Protein AF-0000000075182682 (afdb_homodimer)

Solvent-accessible surface area (backbone atoms only — not comparable to full-atom values): 36210 Å² total; per-residue (Å²): 130,79,69,74,80,74,66,80,62,52,69,40,60,35,35,85,48,84,52,68,34,23,40,50,23,43,36,33,66,47,20,22,36,40,76,54,41,80,77,22,28,39,60,69,58,34,33,51,39,53,50,50,42,41,74,56,49,36,33,22,38,39,42,28,52,48,25,43,59,36,30,16,33,33,42,51,21,48,32,37,61,75,65,64,53,56,70,92,69,43,38,46,32,36,38,47,29,70,52,60,55,94,42,70,81,49,84,54,80,94,36,44,74,65,35,29,81,30,93,81,32,60,76,41,51,41,46,38,49,68,34,48,54,53,48,49,55,52,48,32,59,42,29,68,47,81,56,36,46,30,42,22,33,53,45,66,52,91,83,41,60,61,68,49,33,46,49,39,55,28,49,37,36,74,71,51,47,24,70,40,39,25,41,18,42,58,47,46,52,58,47,49,56,50,43,50,52,17,57,76,67,73,42,65,53,56,30,34,38,38,38,76,38,35,91,92,42,61,72,43,65,76,38,36,47,58,43,26,61,74,70,45,31,25,28,36,30,32,57,49,46,38,93,50,60,49,50,49,54,59,74,63,50,69,73,44,91,53,62,87,62,30,83,88,54,83,52,71,48,56,54,50,36,36,47,45,41,42,50,51,11,62,73,67,72,51,49,27,41,19,47,43,42,21,55,53,61,65,35,87,66,40,60,30,40,39,44,70,57,92,41,61,67,54,39,58,49,43,62,55,4,76,75,46,83,75,50,72,66,53,51,47,66,53,51,65,60,66,71,65,64,79,79,90,95,131,79,69,72,80,74,67,79,63,50,71,40,60,36,34,85,48,83,54,68,34,23,40,50,23,41,36,33,68,47,20,23,35,40,76,57,41,79,78,22,28,40,61,70,58,33,34,52,38,54,50,51,43,42,74,54,50,35,34,24,38,39,43,28,52,48,26,44,62,37,30,17,33,33,40,51,21,48,33,37,62,76,66,62,54,57,71,92,69,45,38,47,30,35,38,47,30,70,52,63,56,96,41,71,81,49,82,54,81,94,36,44,74,64,34,29,82,30,93,83,32,60,76,42,50,39,46,39,48,68,35,47,54,52,48,51,54,51,48,30,60,42,29,70,46,82,56,36,45,31,43,24,34,52,47,67,52,91,84,41,60,60,67,49,32,48,49,38,54,28,50,38,36,73,70,51,48,24,71,40,38,26,41,19,43,58,46,46,52,57,47,47,57,48,42,50,50,18,57,77,68,72,41,65,51,56,30,34,37,37,37,74,37,34,93,90,41,61,71,42,66,76,37,35,48,59,43,26,62,75,71,45,30,26,27,36,30,32,57,47,48,38,94,48,59,47,50,47,54,57,74,63,50,71,73,45,91,54,62,86,59,29,82,87,54,82,52,69,48,57,53,51,37,38,46,44,41,42,50,51,12,60,74,68,71,50,50,27,41,19,46,42,42,21,52,53,60,66,35,88,65,39,62,30,38,40,44,72,56,92,42,60,68,53,40,55,49,44,59,54,5,77,74,47,82,75,50,73,66,52,51,47,65,53,51,66,61,66,69,67,65,80,76,91,96

Sequence (690 aa):
MSSPASTNMFYVTLGSSKLKVSKIILGCALYGSPDWLSQVQNEEESIKQIKAAYDAGINTFDTSNVYSNEQSEVMLGKAIKQENLPRDGIVVMTKVFHPVSRNMDERIDGKATEYADTHRYANQCSLTREYIFDSIKKSLERLQLDYIDVLHCQEYDTSTPTHETMKALHDAVQAGWVRYVGMSNCRAWQFHVMQNYAVAHHLTPFISMQNDYNLLYREDEREMLPTLKYLDVSFLPLTSLVHGAMTMPLDQQLALSSDNMFPGGRREWHNTIITRIEEIALQKNVTMTQVAIAWSMGRECVRALIIDAPTTGHLLDAIRGVDVLLTPADTQYLEEPYVPQKLRHMSSPASTNMFYVTLGSSKLKVSKIILGCALYGSPDWLSQVQNEEESIKQIKAAYDAGINTFDTSNVYSNEQSEVMLGKAIKQENLPRDGIVVMTKVFHPVSRNMDERIDGKATEYADTHRYANQCSLTREYIFDSIKKSLERLQLDYIDVLHCQEYDTSTPTHETMKALHDAVQAGWVRYVGMSNCRAWQFHVMQNYAVAHHLTPFISMQNDYNLLYREDEREMLPTLKYLDVSFLPLTSLVHGAMTMPLDQQLALSSDNMFPGGRREWHNTIITRIEEIALQKNVTMTQVAIAWSMGRECVRALIIDAPTTGHLLDAIRGVDVLLTPADTQYLEEPYVPQKLRH

InterPro domains:
  IPR023210 NADP-dependent oxidoreductase domain [PF00248] (23-336)
  IPR036812 NAD(P)-dependent oxidoreductase domain superfamily [G3DSA:3.20.20.100] (9-339)
  IPR036812 NAD(P)-dependent oxidoreductase domain superfamily [SSF51430] (9-340)
  IPR050523 Aldo/Keto Reductase Detoxification and Biosynthesis [PTHR43364] (7-340)

Organism: Armillaria gallica (NCBI:txid47427)

Structure (mmCIF, N/CA/C/O backbone):
data_AF-0000000075182682-model_v1
#
loop_
_entity.id
_entity.type
_entity.pdbx_description
1 polymer 'Aryl-alcohol dehydrogenase'
#
loop_
_atom_site.group_PDB
_atom_site.id
_atom_site.type_symbol
_atom_site.label_atom_id
_atom_site.label_alt_id
_atom_site.label_comp_id
_atom_site.label_asym_id
_atom_site.label_entity_id
_atom_site.label_seq_id
_atom_site.pdbx_PDB_ins_code
_atom_site.Cartn_x
_atom_site.Cartn_y
_atom_site.Cartn_z
_atom_site.occupancy
_atom_site.B_iso_or_equiv
_atom_site.auth_seq_id
_atom_site.auth_comp_id
_atom_site.auth_asym_id
_atom_site.auth_atom_id
_atom_site.pdbx_PDB_model_num
ATOM 1 N N . MET A 1 1 ? -4.148 54.094 -4.375 1 25.89 1 MET A N 1
ATOM 2 C CA . MET A 1 1 ? -3.889 53.188 -3.26 1 25.89 1 MET A CA 1
ATOM 3 C C . MET A 1 1 ? -4.367 51.781 -3.588 1 25.89 1 MET A C 1
ATOM 5 O O . MET A 1 1 ? -5.57 51.531 -3.627 1 25.89 1 MET A O 1
ATOM 9 N N . SER A 1 2 ? -3.674 51.062 -4.48 1 30.48 2 SER A N 1
ATOM 10 C CA . SER A 1 2 ? -4.086 49.812 -5.125 1 30.48 2 SER A CA 1
ATOM 11 C C . SER A 1 2 ? -4.543 48.781 -4.098 1 30.48 2 SER A C 1
ATOM 13 O O . SER A 1 2 ? -3.924 48.625 -3.043 1 30.48 2 SER A O 1
ATOM 15 N N . SER A 1 3 ? -5.777 48.531 -3.941 1 35.84 3 SER A N 1
ATOM 16 C CA . SER A 1 3 ? -6.379 47.594 -2.99 1 35.84 3 SER A CA 1
ATOM 17 C C . SER A 1 3 ? -5.523 46.344 -2.83 1 35.84 3 SER A C 1
ATOM 19 O O . SER A 1 3 ? -5.02 45.812 -3.814 1 35.84 3 SER A O 1
ATOM 21 N N . PRO A 1 4 ? -4.785 46.188 -1.713 1 39.94 4 PRO A N 1
ATOM 22 C CA . PRO A 1 4 ? -3.992 44.969 -1.58 1 39.94 4 PRO A CA 1
ATOM 23 C C . PRO A 1 4 ? -4.594 43.781 -2.346 1 39.94 4 PRO A C 1
ATOM 25 O O . PRO A 1 4 ? -5.812 43.719 -2.523 1 39.94 4 PRO A O 1
ATOM 28 N N . ALA A 1 5 ? -4.066 43.312 -3.371 1 42.34 5 ALA A N 1
ATOM 29 C CA . ALA A 1 5 ? -4.445 42.188 -4.211 1 42.34 5 ALA A CA 1
ATOM 30 C C . ALA A 1 5 ? -5.211 41.125 -3.406 1 42.34 5 ALA A C 1
ATOM 32 O O . ALA A 1 5 ? -4.688 40.594 -2.432 1 42.34 5 ALA A O 1
ATOM 33 N N . SER A 1 6 ? -6.473 41.125 -3.051 1 47.81 6 SER A N 1
ATOM 34 C CA . SER A 1 6 ? -7.449 40.281 -2.373 1 47.81 6 SER A CA 1
ATOM 35 C C . SER A 1 6 ? -7.199 38.812 -2.66 1 47.81 6 SER A C 1
ATOM 37 O O . SER A 1 6 ? -7.305 38.375 -3.807 1 47.81 6 SER A O 1
ATOM 39 N N . THR A 1 7 ? -6.055 38.25 -2.234 1 56.69 7 THR A N 1
ATOM 40 C CA . THR A 1 7 ? -5.906 36.812 -2.414 1 56.69 7 THR A CA 1
ATOM 41 C C . THR A 1 7 ? -7.195 36.094 -2.037 1 56.69 7 THR A C 1
ATOM 43 O O . THR A 1 7 ? -7.727 36.281 -0.942 1 56.69 7 THR A O 1
ATOM 46 N N . ASN A 1 8 ? -8.031 35.812 -2.922 1 72.5 8 ASN A N 1
ATOM 47 C CA . ASN A 1 8 ? -9.297 35.125 -2.662 1 72.5 8 ASN A CA 1
ATOM 48 C C . ASN A 1 8 ? -9.078 33.688 -2.16 1 72.5 8 ASN A C 1
ATOM 50 O O . ASN A 1 8 ? -8.68 32.812 -2.928 1 72.5 8 ASN A O 1
ATOM 54 N N . MET A 1 9 ? -8.922 33.562 -0.78 1 87.38 9 MET A N 1
ATOM 55 C CA . MET A 1 9 ? -8.875 32.25 -0.167 1 87.38 9 MET A CA 1
ATOM 56 C C . MET A 1 9 ? -10.148 31.453 -0.469 1 87.38 9 MET A C 1
ATOM 58 O O . MET A 1 9 ? -11.25 32 -0.377 1 87.38 9 MET A O 1
ATOM 62 N N . PHE A 1 10 ? -9.898 30.25 -0.988 1 90.31 10 PHE A N 1
ATOM 63 C CA . PHE A 1 10 ? -11.016 29.359 -1.243 1 90.31 10 PHE A CA 1
ATOM 64 C C . PHE A 1 10 ? -11.188 28.359 -0.099 1 90.31 10 PHE A C 1
ATOM 66 O O . PHE A 1 10 ? -10.227 28.047 0.599 1 90.31 10 PHE A O 1
ATOM 73 N N . TYR A 1 11 ? -12.406 28.047 0.116 1 94.94 11 TYR A N 1
ATOM 74 C CA . TYR A 1 11 ? -12.734 27.094 1.168 1 94.94 11 TYR A CA 1
ATOM 75 C C . TYR A 1 11 ? -13.297 25.812 0.58 1 94.94 11 TYR A C 1
ATOM 77 O O . TYR A 1 11 ? -14 25.828 -0.435 1 94.94 11 TYR A O 1
ATOM 85 N N . VAL A 1 12 ? -12.945 24.672 1.21 1 95.12 12 VAL A N 1
ATOM 86 C CA . VAL A 1 12 ? -13.398 23.359 0.762 1 95.12 12 VAL A CA 1
ATOM 87 C C . VAL A 1 12 ? -13.945 22.562 1.947 1 95.12 12 VAL A C 1
ATOM 89 O O . VAL A 1 12 ? -13.648 22.875 3.102 1 95.12 12 VAL A O 1
ATOM 92 N N . THR A 1 13 ? -14.734 21.562 1.673 1 95.38 13 THR A N 1
ATOM 93 C CA . THR A 1 13 ? -15.258 20.688 2.713 1 95.38 13 THR A CA 1
ATOM 94 C C . THR A 1 13 ? -14.375 19.453 2.879 1 95.38 13 THR A C 1
ATOM 96 O O . THR A 1 13 ? -13.719 19.031 1.932 1 95.38 13 THR A O 1
ATOM 99 N N . LEU A 1 14 ? -14.383 18.906 4.094 1 94.56 14 LEU A N 1
ATOM 100 C CA . LEU A 1 14 ? -13.586 17.719 4.363 1 94.56 14 LEU A CA 1
ATOM 101 C C . LEU A 1 14 ? -14.453 16.469 4.309 1 94.56 14 LEU A C 1
ATOM 103 O O . LEU A 1 14 ? -15.422 16.344 5.062 1 94.56 14 LEU A O 1
ATOM 107 N N . GLY A 1 15 ? -14.008 15.539 3.439 1 89.81 15 GLY A N 1
ATOM 108 C CA . GLY A 1 15 ? -14.719 14.281 3.32 1 89.81 15 GLY A CA 1
ATOM 109 C C . GLY A 1 15 ? -16.219 14.445 3.193 1 89.81 15 GLY A C 1
ATOM 110 O O . GLY A 1 15 ? -16.688 15.273 2.412 1 89.81 15 GLY A O 1
ATOM 111 N N . SER A 1 16 ? -16.906 13.578 3.973 1 85.62 16 SER A N 1
ATOM 112 C CA . SER A 1 16 ? -18.359 13.594 3.895 1 85.62 16 SER A CA 1
ATOM 113 C C . SER A 1 16 ? -18.953 14.617 4.852 1 85.62 16 SER A C 1
ATOM 115 O O . SER A 1 16 ? -20.188 14.789 4.914 1 85.62 16 SER A O 1
ATOM 117 N N . SER A 1 17 ? -18.031 15.391 5.449 1 88.44 17 SER A N 1
ATOM 118 C CA . SER A 1 17 ? -18.516 16.406 6.379 1 88.44 17 SER A CA 1
ATOM 119 C C . SER A 1 17 ? -18.828 17.719 5.656 1 88.44 17 SER A C 1
ATOM 121 O O . SER A 1 17 ? -18.5 17.859 4.473 1 88.44 17 SER A O 1
ATOM 123 N N . LYS A 1 18 ? -19.422 18.625 6.344 1 91.12 18 LYS A N 1
ATOM 124 C CA . LYS A 1 18 ? -19.672 19.953 5.82 1 91.12 18 LYS A CA 1
ATOM 125 C C . LYS A 1 18 ? -18.734 20.984 6.465 1 91.12 18 LYS A C 1
ATOM 127 O O . LYS A 1 18 ? -18.953 22.188 6.348 1 91.12 18 LYS A O 1
ATOM 132 N N . LEU A 1 19 ? -17.703 20.375 7.09 1 96.62 19 LEU A N 1
ATOM 133 C CA . LEU A 1 19 ? -16.719 21.266 7.695 1 96.62 19 LEU A CA 1
ATOM 134 C C . LEU A 1 19 ? -15.906 21.984 6.625 1 96.62 19 LEU A C 1
ATOM 136 O O . LEU A 1 19 ? -15.266 21.344 5.789 1 96.62 19 LEU A O 1
ATOM 140 N N . LYS A 1 20 ? -15.914 23.297 6.664 1 96.94 20 LYS A N 1
ATOM 141 C CA . LYS A 1 20 ? -15.211 24.094 5.664 1 96.94 20 LYS A CA 1
ATOM 142 C C . LYS A 1 20 ? -13.836 24.516 6.168 1 96.94 20 LYS A C 1
ATOM 144 O O . LYS A 1 20 ? -13.719 25.125 7.234 1 96.94 20 LYS A O 1
ATOM 149 N N . VAL A 1 21 ? -12.867 24.219 5.383 1 97.75 21 VAL A N 1
ATOM 150 C CA . VAL A 1 21 ? -11.492 24.609 5.695 1 97.75 21 VAL A CA 1
ATOM 151 C C . VAL A 1 21 ? -10.898 25.406 4.535 1 97.75 21 VAL A C 1
ATOM 153 O O . VAL A 1 21 ? -11.305 25.234 3.383 1 97.75 21 VAL A O 1
ATOM 156 N N . SER A 1 22 ? -10.031 26.312 4.918 1 96.94 22 SER A N 1
ATOM 157 C CA . SER A 1 22 ? -9.32 27.047 3.879 1 96.94 22 SER A CA 1
ATOM 158 C C . SER A 1 22 ? -8.398 26.125 3.078 1 96.94 22 SER A C 1
ATOM 160 O O . SER A 1 22 ? -7.852 25.172 3.617 1 96.94 22 SER A O 1
ATOM 162 N N . LYS A 1 23 ? -8.156 26.406 1.866 1 94.75 23 LYS A N 1
ATOM 163 C CA . LYS A 1 23 ? -7.324 25.609 0.977 1 94.75 23 LYS A CA 1
ATOM 164 C C . LYS A 1 23 ? -5.887 25.547 1.485 1 94.75 23 LYS A C 1
ATOM 166 O O . LYS A 1 23 ? -5.164 24.578 1.202 1 94.75 23 LYS A O 1
ATOM 171 N N . ILE A 1 24 ? -5.551 26.594 2.129 1 96.12 24 ILE A N 1
ATOM 172 C CA . ILE A 1 24 ? -4.281 26.578 2.852 1 96.12 24 ILE A CA 1
ATOM 173 C C . ILE A 1 24 ? -4.547 26.547 4.355 1 96.12 24 ILE A C 1
ATOM 175 O O . ILE A 1 24 ? -5.328 27.344 4.879 1 96.12 24 ILE A O 1
ATOM 179 N N . ILE A 1 25 ? -3.953 25.578 4.965 1 97.88 25 ILE A N 1
ATOM 180 C CA . ILE A 1 25 ? -4.039 25.406 6.41 1 97.88 25 ILE A CA 1
ATOM 181 C C . ILE A 1 25 ? -2.734 25.859 7.066 1 97.88 25 ILE A C 1
ATOM 183 O O . ILE A 1 25 ? -1.648 25.5 6.609 1 97.88 25 ILE A O 1
ATOM 187 N N . LEU A 1 26 ? -2.861 26.719 8.055 1 97.94 26 LEU A N 1
ATOM 188 C CA . LEU A 1 26 ? -1.65 27.141 8.758 1 97.94 26 LEU A CA 1
ATOM 189 C C . LEU A 1 26 ? -1.18 26.062 9.727 1 97.94 26 LEU A C 1
ATOM 191 O O . LEU A 1 26 ? -1.862 25.75 10.703 1 97.94 26 LEU A O 1
ATOM 195 N N . GLY A 1 27 ? -0.038 25.469 9.406 1 97.62 27 GLY A N 1
ATOM 196 C CA . GLY A 1 27 ? 0.628 24.609 10.375 1 97.62 27 GLY A CA 1
ATOM 197 C C . GLY A 1 27 ? 1.31 25.391 11.484 1 97.62 27 GLY A C 1
ATOM 198 O O . GLY A 1 27 ? 2.021 26.359 11.227 1 97.62 27 GLY A O 1
ATOM 199 N N . CYS A 1 28 ? 1.174 24.906 12.688 1 97.69 28 CYS A N 1
ATOM 200 C CA . CYS A 1 28 ? 1.646 25.672 13.836 1 97.69 28 CYS A CA 1
ATOM 201 C C . CYS A 1 28 ? 2.881 25.031 14.453 1 97.69 28 CYS A C 1
ATOM 203 O O . CYS A 1 28 ? 3.148 25.203 15.641 1 97.69 28 CYS A O 1
ATOM 205 N N . ALA A 1 29 ? 3.611 24.297 13.672 1 94.75 29 ALA A N 1
ATOM 206 C CA . ALA A 1 29 ? 4.766 23.562 14.188 1 94.75 29 ALA A CA 1
ATOM 207 C C . ALA A 1 29 ? 5.895 24.516 14.57 1 94.75 29 ALA A C 1
ATOM 209 O O . ALA A 1 29 ? 6.77 24.172 15.359 1 94.75 29 ALA A O 1
ATOM 210 N N . LEU A 1 30 ? 5.883 25.734 14.062 1 94.62 30 LEU A N 1
ATOM 211 C CA . LEU A 1 30 ? 6.977 26.672 14.289 1 94.62 30 LEU A CA 1
ATOM 212 C C . LEU A 1 30 ? 6.602 27.703 15.352 1 94.62 30 LEU A C 1
ATOM 214 O O . LEU A 1 30 ? 7.258 28.734 15.484 1 94.62 30 LEU A O 1
ATOM 218 N N . TYR A 1 31 ? 5.602 27.469 16.078 1 97.25 31 TYR A N 1
ATOM 219 C CA . TYR A 1 31 ? 5.168 28.406 17.109 1 97.25 31 TYR A CA 1
ATOM 220 C C . TYR A 1 31 ? 5.441 27.844 18.5 1 97.25 31 TYR A C 1
ATOM 222 O O . TYR A 1 31 ? 5.27 26.641 18.734 1 97.25 31 TYR A O 1
ATOM 230 N N . GLY A 1 32 ? 5.848 28.672 19.359 1 95.81 32 GLY A N 1
ATOM 231 C CA . GLY A 1 32 ? 6.094 28.266 20.719 1 95.81 32 GLY A CA 1
ATOM 232 C C . GLY A 1 32 ? 7.305 28.938 21.344 1 95.81 32 GLY A C 1
ATOM 233 O O . GLY A 1 32 ? 7.297 30.141 21.578 1 95.81 32 GLY A O 1
ATOM 234 N N . SER A 1 33 ? 8.344 28.094 21.469 1 93.25 33 SER A N 1
ATOM 235 C CA . SER A 1 33 ? 9.531 28.625 22.141 1 93.25 33 SER A CA 1
ATOM 236 C C . SER A 1 33 ? 10.805 28.234 21.391 1 93.25 33 SER A C 1
ATOM 238 O O . SER A 1 33 ? 11.039 27.062 21.109 1 93.25 33 SER A O 1
ATOM 240 N N . PRO A 1 34 ? 11.625 29.25 21.156 1 91.94 34 PRO A N 1
ATOM 241 C CA . PRO A 1 34 ? 12.914 28.938 20.516 1 91.94 34 PRO A CA 1
ATOM 242 C C . PRO A 1 34 ? 13.812 28.078 21.406 1 91.94 34 PRO A C 1
ATOM 244 O O . PRO A 1 34 ? 14.844 27.578 20.938 1 91.94 34 PRO A O 1
ATOM 247 N N . ASP A 1 35 ? 13.461 27.922 22.688 1 88.69 35 ASP A N 1
ATOM 248 C CA . ASP A 1 35 ? 14.211 27.047 23.594 1 88.69 35 ASP A CA 1
ATOM 249 C C . ASP A 1 35 ? 14.031 25.578 23.219 1 88.69 35 ASP A C 1
ATOM 251 O O . ASP A 1 35 ? 14.844 24.734 23.609 1 88.69 35 ASP A O 1
ATOM 255 N N . TRP A 1 36 ? 12.969 25.312 22.531 1 88.38 36 TRP A N 1
ATOM 256 C CA . TRP A 1 36 ? 12.742 23.953 22.047 1 88.38 36 TRP A CA 1
ATOM 257 C C . TRP A 1 36 ? 13.578 23.672 20.812 1 88.38 36 TRP A C 1
ATOM 259 O O . TRP A 1 36 ? 14.414 22.766 20.812 1 88.38 36 TRP A O 1
ATOM 269 N N . LEU A 1 37 ? 13.359 24.406 19.781 1 85.94 37 LEU A N 1
ATOM 270 C CA . LEU A 1 37 ? 14.148 24.453 18.562 1 85.94 37 LEU A CA 1
ATOM 271 C C . LEU A 1 37 ? 14.398 25.891 18.109 1 85.94 37 LEU A C 1
ATOM 273 O O . LEU A 1 37 ? 13.492 26.719 18.188 1 85.94 37 LEU A O 1
ATOM 277 N N . SER A 1 38 ? 15.562 26.125 17.609 1 86.44 38 SER A N 1
ATOM 278 C CA . SER A 1 38 ? 15.984 27.5 17.297 1 86.44 38 SER A CA 1
ATOM 279 C C . SER A 1 38 ? 15.094 28.125 16.234 1 86.44 38 SER A C 1
ATOM 281 O O . SER A 1 38 ? 14.898 29.344 16.219 1 86.44 38 SER A O 1
ATOM 283 N N . GLN A 1 39 ? 14.469 27.312 15.477 1 87.12 39 GLN A N 1
ATOM 284 C CA . GLN A 1 39 ? 13.672 27.828 14.367 1 87.12 39 GLN A CA 1
ATOM 285 C C . GLN A 1 39 ? 12.258 28.172 14.812 1 87.12 39 GLN A C 1
ATOM 287 O O . GLN A 1 39 ? 11.5 28.797 14.07 1 87.12 39 GLN A O 1
ATOM 292 N N . VAL A 1 40 ? 11.945 27.844 16.031 1 93.12 40 VAL A N 1
ATOM 293 C CA . VAL A 1 40 ? 10.594 28.078 16.531 1 93.12 40 VAL A CA 1
ATOM 294 C C . VAL A 1 40 ? 10.453 29.531 16.969 1 93.12 40 VAL A C 1
ATOM 296 O O . VAL A 1 40 ? 11.352 30.094 17.594 1 93.12 40 VAL A O 1
ATOM 299 N N . GLN A 1 41 ? 9.344 30.078 16.656 1 95 41 GLN A N 1
ATOM 300 C CA . GLN A 1 41 ? 9.07 31.484 16.938 1 95 41 GLN A CA 1
ATOM 301 C C . GLN A 1 41 ? 8.586 31.672 18.375 1 95 41 GLN A C 1
ATOM 303 O O . GLN A 1 41 ? 7.914 30.812 18.922 1 95 41 GLN A O 1
ATOM 308 N N . ASN A 1 42 ? 8.906 32.875 18.891 1 95.69 42 ASN A N 1
ATOM 309 C CA . ASN A 1 42 ? 8.414 33.188 20.219 1 95.69 42 ASN A CA 1
ATOM 310 C C . ASN A 1 42 ? 6.957 33.656 20.188 1 95.69 42 ASN A C 1
ATOM 312 O O . ASN A 1 42 ? 6.324 33.625 19.125 1 95.69 42 ASN A O 1
ATOM 316 N N . GLU A 1 43 ? 6.43 33.969 21.375 1 97.19 43 GLU A N 1
ATOM 317 C CA . GLU A 1 43 ? 5.012 34.281 21.531 1 97.19 43 GLU A CA 1
ATOM 318 C C . GLU A 1 43 ? 4.594 35.438 20.625 1 97.19 43 GLU A C 1
ATOM 320 O O . GLU A 1 43 ? 3.625 35.312 19.875 1 97.19 43 GLU A O 1
ATOM 325 N N . GLU A 1 44 ? 5.355 36.469 20.625 1 96.94 44 GLU A N 1
ATOM 326 C CA . GLU A 1 44 ? 5.008 37.656 19.859 1 96.94 44 GLU A CA 1
ATOM 327 C C . GLU A 1 44 ? 4.945 37.375 18.375 1 96.94 44 GLU A C 1
ATOM 329 O O . GLU A 1 44 ? 3.957 37.688 17.703 1 96.94 44 GLU A O 1
ATOM 334 N N . GLU A 1 45 ? 5.922 36.719 17.891 1 96.25 45 GLU A N 1
ATOM 335 C CA . GLU A 1 45 ? 5.988 36.406 16.469 1 96.25 45 GLU A CA 1
ATOM 336 C C . GLU A 1 45 ? 4.934 35.375 16.078 1 96.25 45 GLU A C 1
ATOM 338 O O . GLU A 1 45 ? 4.359 35.438 14.992 1 96.25 45 GLU A O 1
ATOM 343 N N . SER A 1 46 ? 4.684 34.406 16.938 1 97.5 46 SER A N 1
ATOM 344 C CA . SER A 1 46 ? 3.654 33.406 16.703 1 97.5 46 SER A CA 1
ATOM 345 C C . SER A 1 46 ? 2.283 34.062 16.516 1 97.5 46 SER A C 1
ATOM 347 O O . SER A 1 46 ? 1.6 33.781 15.531 1 97.5 46 SER A O 1
ATOM 349 N N . ILE A 1 47 ? 1.938 34.906 17.453 1 98 47 ILE A N 1
ATOM 350 C CA . ILE A 1 47 ? 0.617 35.531 17.453 1 98 47 ILE A CA 1
ATOM 351 C C . ILE A 1 47 ? 0.476 36.438 16.234 1 98 47 ILE A C 1
ATOM 353 O O . ILE A 1 47 ? -0.562 36.438 15.562 1 98 47 ILE A O 1
ATOM 357 N N . LYS A 1 48 ? 1.55 37.125 15.93 1 97.25 48 LYS A N 1
ATOM 358 C CA . LYS A 1 48 ? 1.557 38 14.773 1 97.25 48 LYS A CA 1
ATOM 359 C C . LYS A 1 48 ? 1.312 37.219 13.484 1 97.25 48 LYS A C 1
ATOM 361 O O . LYS A 1 48 ? 0.534 37.656 12.633 1 97.25 48 LYS A O 1
ATOM 366 N N . GLN A 1 49 ? 1.925 36.125 13.305 1 97.56 49 GLN A N 1
ATOM 367 C CA . GLN A 1 49 ? 1.787 35.344 12.078 1 97.56 49 GLN A CA 1
ATOM 368 C C . GLN A 1 49 ? 0.42 34.688 12.008 1 97.56 49 GLN A C 1
ATOM 370 O O . GLN A 1 49 ? -0.169 34.562 10.93 1 97.56 49 GLN A O 1
ATOM 375 N N . ILE A 1 50 ? -0.069 34.219 13.125 1 98.25 50 ILE A N 1
ATOM 376 C CA . ILE A 1 50 ? -1.407 33.625 13.148 1 98.25 50 ILE A CA 1
ATOM 377 C C . ILE A 1 50 ? -2.432 34.688 12.711 1 98.25 50 ILE A C 1
ATOM 379 O O . ILE A 1 50 ? -3.316 34.375 11.898 1 98.25 50 ILE A O 1
ATOM 383 N N . LYS A 1 51 ? -2.27 35.906 13.227 1 98.06 51 LYS A N 1
ATOM 384 C CA . LYS A 1 51 ? -3.164 37 12.844 1 98.06 51 LYS A CA 1
ATOM 385 C C . LYS A 1 51 ? -3.049 37.312 11.359 1 98.06 51 LYS A C 1
ATOM 387 O O . LYS A 1 51 ? -4.059 37.5 10.68 1 98.06 51 LYS A O 1
ATOM 392 N N . ALA A 1 52 ? -1.841 37.312 10.922 1 97.12 52 ALA A N 1
ATOM 393 C CA . ALA A 1 52 ? -1.61 37.594 9.508 1 97.12 52 ALA A CA 1
ATOM 394 C C . ALA A 1 52 ? -2.264 36.531 8.625 1 97.12 52 ALA A C 1
ATOM 396 O O . ALA A 1 52 ? -2.838 36.844 7.582 1 97.12 52 ALA A O 1
ATOM 397 N N . ALA A 1 53 ? -2.131 35.312 9.023 1 97.38 53 ALA A N 1
ATOM 398 C CA . ALA A 1 53 ? -2.756 34.188 8.297 1 97.38 53 ALA A CA 1
ATOM 399 C C . ALA A 1 53 ? -4.273 34.344 8.266 1 97.38 53 ALA A C 1
ATOM 401 O O . ALA A 1 53 ? -4.895 34.219 7.203 1 97.38 53 ALA A O 1
ATOM 402 N N . TYR A 1 54 ? -4.84 34.656 9.383 1 97.56 54 TYR A N 1
ATOM 403 C CA . TYR A 1 54 ? -6.281 34.875 9.477 1 97.56 54 TYR A CA 1
ATOM 404 C C . TYR A 1 54 ? -6.719 36.031 8.578 1 97.56 54 TYR A C 1
ATOM 406 O O . TYR A 1 54 ? -7.707 35.906 7.848 1 97.56 54 TYR A O 1
ATOM 414 N N . ASP A 1 55 ? -5.961 37.094 8.625 1 96.81 55 ASP A N 1
ATOM 415 C CA . ASP A 1 55 ? -6.277 38.281 7.824 1 96.81 55 ASP A CA 1
ATOM 416 C C . ASP A 1 55 ? -6.184 37.969 6.332 1 96.81 55 ASP A C 1
ATOM 418 O O . ASP A 1 55 ? -6.879 38.594 5.52 1 96.81 55 ASP A O 1
ATOM 422 N N . ALA A 1 56 ? -5.367 37 6.008 1 95.62 56 ALA A N 1
ATOM 423 C CA . ALA A 1 56 ? -5.191 36.625 4.613 1 95.62 56 ALA A CA 1
ATOM 424 C C . ALA A 1 56 ? -6.289 35.656 4.18 1 95.62 56 ALA A C 1
ATOM 426 O O . ALA A 1 56 ? -6.312 35.188 3.029 1 95.62 56 ALA A O 1
ATOM 427 N N . GLY A 1 57 ? -7.176 35.25 5.078 1 95.56 57 GLY A N 1
ATOM 428 C CA . GLY A 1 57 ? -8.336 34.438 4.723 1 95.56 57 GLY A CA 1
ATOM 429 C C . GLY A 1 57 ? -8.266 33.031 5.238 1 95.56 57 GLY A C 1
ATOM 430 O O . GLY A 1 57 ? -9.203 32.25 5.055 1 95.56 57 GLY A O 1
ATOM 431 N N . ILE A 1 58 ? -7.219 32.625 5.883 1 97.31 58 ILE A N 1
ATOM 432 C CA . ILE A 1 58 ? -7.098 31.266 6.434 1 97.31 58 ILE A CA 1
ATOM 433 C C . ILE A 1 58 ? -8.016 31.125 7.648 1 97.31 58 ILE A C 1
ATOM 435 O O . ILE A 1 58 ? -7.98 31.953 8.562 1 97.31 58 ILE A O 1
ATOM 439 N N . ASN A 1 59 ? -8.805 30.125 7.609 1 97.94 59 ASN A N 1
ATOM 440 C CA . ASN A 1 59 ? -9.672 29.906 8.766 1 97.94 59 ASN A CA 1
ATOM 441 C C . ASN A 1 59 ? -9.273 28.641 9.523 1 97.94 59 ASN A C 1
ATOM 443 O O . ASN A 1 59 ? -9.945 28.25 10.477 1 97.94 59 ASN A O 1
ATOM 447 N N . THR A 1 60 ? -8.266 27.938 9.102 1 98.69 60 THR A N 1
ATOM 448 C CA . THR A 1 60 ? -7.938 26.625 9.664 1 98.69 60 THR A CA 1
ATOM 449 C C . THR A 1 60 ? -6.496 26.609 10.164 1 98.69 60 THR A C 1
ATOM 451 O O . THR A 1 60 ? -5.578 27.016 9.453 1 98.69 60 THR A O 1
ATOM 454 N N . PHE A 1 61 ? -6.336 26.125 11.406 1 98.81 61 PHE A N 1
ATOM 455 C CA . PHE A 1 61 ? -5.051 26.031 12.086 1 98.81 61 PHE A CA 1
ATOM 456 C C . PHE A 1 61 ? -4.789 24.609 12.562 1 98.81 61 PHE A C 1
ATOM 458 O O . PHE A 1 61 ? -5.641 23.984 13.203 1 98.81 61 PHE A O 1
ATOM 465 N N . ASP A 1 62 ? -3.607 24.062 12.211 1 98.75 62 ASP A N 1
ATOM 466 C CA . ASP A 1 62 ? -3.232 22.703 12.57 1 98.75 62 ASP A CA 1
ATOM 467 C C . ASP A 1 62 ? -2.047 22.688 13.531 1 98.75 62 ASP A C 1
ATOM 469 O O . ASP A 1 62 ? -0.953 23.141 13.18 1 98.75 62 ASP A O 1
ATOM 473 N N . THR A 1 63 ? -2.242 22.188 14.688 1 98.44 63 THR A N 1
ATOM 474 C CA . THR A 1 63 ? -1.194 22.094 15.695 1 98.44 63 THR A CA 1
ATOM 475 C C . THR A 1 63 ? -1.119 20.688 16.266 1 98.44 63 THR A C 1
ATOM 477 O O . THR A 1 63 ? -1.549 19.719 15.617 1 98.44 63 THR A O 1
ATOM 480 N N . SER A 1 64 ? -0.344 20.5 17.297 1 97 64 SER A N 1
ATOM 481 C CA . SER A 1 64 ? -0.166 19.234 18 1 97 64 SER A CA 1
ATOM 482 C C . SER A 1 64 ? 0.232 19.453 19.453 1 97 64 SER A C 1
ATOM 484 O O . SER A 1 64 ? 0.854 20.469 19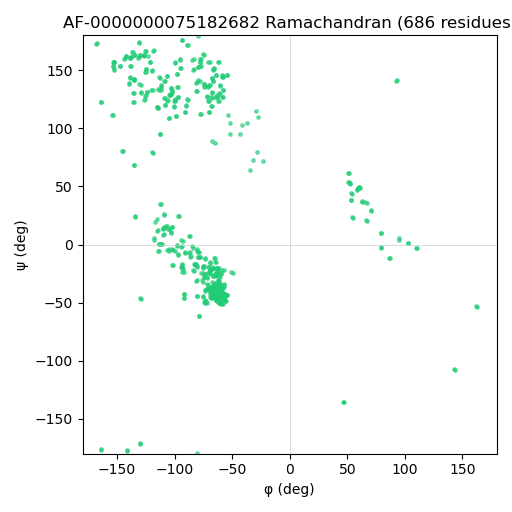.781 1 97 64 SER A O 1
ATOM 486 N N . ASN A 1 65 ? -0.104 18.5 20.234 1 93.06 65 ASN A N 1
ATOM 487 C CA . ASN A 1 65 ? 0.283 18.578 21.641 1 93.06 65 ASN A CA 1
ATOM 488 C C . ASN A 1 65 ? 1.8 18.562 21.797 1 93.06 65 ASN A C 1
ATOM 490 O O . ASN A 1 65 ? 2.334 19.109 22.766 1 93.06 65 ASN A O 1
ATOM 494 N N . VAL A 1 66 ? 2.486 18.016 20.859 1 92.25 66 VAL A N 1
ATOM 495 C CA . VAL A 1 66 ? 3.918 17.812 21.047 1 92.25 66 VAL A CA 1
ATOM 496 C C . VAL A 1 66 ? 4.695 18.984 20.469 1 92.25 66 VAL A C 1
ATOM 498 O O . VAL A 1 66 ? 5.875 19.172 20.766 1 92.25 66 VAL A O 1
ATOM 501 N N . TYR A 1 67 ? 4.078 19.781 19.625 1 93 67 TYR A N 1
ATOM 502 C CA . TYR A 1 67 ? 4.801 20.891 19.016 1 93 67 TYR A CA 1
ATOM 503 C C . TYR A 1 67 ? 5.281 21.875 20.078 1 93 67 TYR A C 1
ATOM 505 O O . TYR A 1 67 ? 4.48 22.391 20.859 1 93 67 TYR A O 1
ATOM 513 N N . SER A 1 68 ? 6.617 22.078 20.047 1 93.25 68 SER A N 1
ATOM 514 C CA . SER A 1 68 ? 7.273 22.969 20.984 1 93.25 68 SER A CA 1
ATOM 515 C C . SER A 1 68 ? 6.918 22.609 22.422 1 93.25 68 SER A C 1
ATOM 517 O O . SER A 1 68 ? 6.645 23.484 23.25 1 93.25 68 SER A O 1
ATOM 519 N N . ASN A 1 69 ? 6.836 21.359 22.625 1 91.31 69 ASN A N 1
ATOM 520 C CA . ASN A 1 69 ? 6.52 20.844 23.969 1 91.31 69 ASN A CA 1
ATOM 521 C C . ASN A 1 69 ? 5.258 21.484 24.531 1 91.31 69 ASN A C 1
ATOM 523 O O . ASN A 1 69 ? 5.277 22.047 25.625 1 91.31 69 ASN A O 1
ATOM 527 N N . GLU A 1 70 ? 4.211 21.469 23.812 1 93.38 70 GLU A N 1
ATOM 528 C CA . GLU A 1 70 ? 2.867 21.891 24.188 1 93.38 70 GLU A CA 1
ATOM 529 C C . GLU A 1 70 ? 2.672 23.391 23.953 1 93.38 70 GLU A C 1
ATOM 531 O O . GLU A 1 70 ? 1.539 23.875 23.891 1 93.38 70 GLU A O 1
ATOM 536 N N . GLN A 1 71 ? 3.705 24.094 23.703 1 95.56 71 GLN A N 1
ATOM 537 C CA . GLN A 1 71 ? 3.615 25.547 23.641 1 95.56 71 GLN A CA 1
ATOM 538 C C . GLN A 1 71 ? 2.918 26 22.359 1 95.56 71 GLN A C 1
ATOM 540 O O . GLN A 1 71 ? 2.342 27.094 22.312 1 95.56 71 GLN A O 1
ATOM 545 N N . SER A 1 72 ? 2.949 25.219 21.328 1 97.56 72 SER A N 1
ATOM 546 C CA . SER A 1 72 ? 2.258 25.594 20.094 1 97.56 72 SER A CA 1
ATOM 547 C C . SER A 1 72 ? 0.759 25.75 20.328 1 97.56 72 SER A C 1
ATOM 549 O O . SER A 1 72 ? 0.147 26.703 19.859 1 97.56 72 SER A O 1
ATOM 551 N N . GLU A 1 73 ? 0.172 24.797 21.062 1 98.44 73 GLU A N 1
ATOM 552 C CA . GLU A 1 73 ? -1.24 24.922 21.422 1 98.44 73 GLU A CA 1
ATOM 553 C C . GLU A 1 73 ? -1.499 26.156 22.281 1 98.44 73 GLU A C 1
ATOM 555 O O . GLU A 1 73 ? -2.51 26.828 22.094 1 98.44 73 GLU A O 1
ATOM 560 N N . VAL A 1 74 ? -0.57 26.453 23.156 1 98.38 74 VAL A N 1
ATOM 561 C CA . VAL A 1 74 ? -0.701 27.641 24.016 1 98.38 74 VAL A CA 1
ATOM 562 C C . VAL A 1 74 ? -0.689 28.891 23.156 1 98.38 74 VAL A C 1
ATOM 564 O O . VAL A 1 74 ? -1.528 29.781 23.328 1 98.38 74 VAL A O 1
ATOM 567 N N . MET A 1 75 ? 0.204 28.938 22.25 1 98.56 75 MET A N 1
ATOM 568 C CA . MET A 1 75 ? 0.316 30.094 21.375 1 98.56 75 MET A CA 1
ATOM 569 C C . MET A 1 75 ? -0.958 30.297 20.562 1 98.56 75 MET A C 1
ATOM 571 O O . MET A 1 75 ? -1.43 31.422 20.391 1 98.56 75 MET A O 1
ATOM 575 N N . LEU A 1 76 ? -1.478 29.219 20.047 1 98.75 76 LEU A N 1
ATOM 576 C CA . LEU A 1 76 ? -2.697 29.297 19.25 1 98.75 76 LEU A CA 1
ATOM 577 C C . LEU A 1 76 ? -3.871 29.766 20.094 1 98.75 76 LEU A C 1
ATOM 579 O O . LEU A 1 76 ? -4.645 30.625 19.672 1 98.75 76 LEU A O 1
ATOM 583 N N . GLY A 1 77 ? -3.998 29.219 21.281 1 98.81 77 GLY A N 1
ATOM 584 C CA . GLY A 1 77 ? -5.027 29.688 22.203 1 98.81 77 GLY A CA 1
ATOM 585 C C . GLY A 1 77 ? -4.93 31.172 22.5 1 98.81 77 GLY A C 1
ATOM 586 O O . GLY A 1 77 ? -5.934 31.891 22.453 1 98.81 77 GLY A O 1
ATOM 587 N N . LYS A 1 78 ? -3.729 31.641 22.797 1 98.62 78 LYS A N 1
ATOM 588 C CA . LYS A 1 78 ? -3.494 33.062 23.062 1 98.62 78 LYS A CA 1
ATOM 589 C C . LYS A 1 78 ? -3.871 33.906 21.859 1 98.62 78 LYS A C 1
ATOM 591 O O . LYS A 1 78 ? -4.504 34.969 22 1 98.62 78 LYS A O 1
ATOM 596 N N . ALA A 1 79 ? -3.455 33.438 20.703 1 98.69 79 ALA A N 1
ATOM 597 C CA . ALA A 1 79 ? -3.744 34.188 19.469 1 98.69 79 ALA A CA 1
ATOM 598 C C . ALA A 1 79 ? -5.25 34.312 19.266 1 98.69 79 ALA A C 1
ATOM 600 O O . ALA A 1 79 ? -5.734 35.406 18.922 1 98.69 79 ALA A O 1
ATOM 601 N N . ILE A 1 80 ? -5.977 33.25 19.469 1 98.62 80 ILE A N 1
ATOM 602 C CA . ILE A 1 80 ? -7.422 33.25 19.266 1 98.62 80 ILE A CA 1
ATOM 603 C C . ILE A 1 80 ? -8.062 34.25 20.219 1 98.62 80 ILE A C 1
ATOM 605 O O . ILE A 1 80 ? -8.914 35.062 19.797 1 98.62 80 ILE A O 1
ATOM 609 N N . LYS A 1 81 ? -7.629 34.281 21.422 1 98.25 81 LYS A N 1
ATOM 610 C CA . LYS A 1 81 ? -8.195 35.156 22.438 1 98.25 81 LYS A CA 1
ATOM 611 C C . LYS A 1 81 ? -7.777 36.594 22.203 1 98.25 81 LYS A C 1
ATOM 613 O O . LYS A 1 81 ? -8.625 37.5 22.141 1 98.25 81 LYS A O 1
ATOM 618 N N . GLN A 1 82 ? -6.535 36.812 22.031 1 98.19 82 GLN A N 1
ATOM 619 C CA . GLN A 1 82 ? -5.988 38.188 21.938 1 98.19 82 GLN A CA 1
ATOM 620 C C . GLN A 1 82 ? -6.457 38.875 20.672 1 98.19 82 GLN A C 1
ATOM 622 O O . GLN A 1 82 ? -6.68 40.094 20.672 1 98.19 82 GLN A O 1
ATOM 627 N N . GLU A 1 83 ? -6.547 38.125 19.625 1 97.81 83 GLU A N 1
ATOM 628 C CA . GLU A 1 83 ? -6.93 38.688 18.344 1 97.81 83 GLU A CA 1
ATOM 629 C C . GLU A 1 83 ? -8.438 38.594 18.125 1 97.81 83 GLU A C 1
ATOM 631 O O . GLU A 1 83 ? -8.93 38.938 17.047 1 97.81 83 GLU A O 1
ATOM 636 N N . ASN A 1 84 ? -9.156 38.125 19.047 1 97.5 84 ASN A N 1
ATOM 637 C CA . ASN A 1 84 ? -10.617 38 19.047 1 97.5 84 ASN A CA 1
ATOM 638 C C . ASN A 1 84 ? -11.102 37.25 17.797 1 97.5 84 ASN A C 1
ATOM 640 O O . ASN A 1 84 ? -12 37.719 17.094 1 97.5 84 ASN A O 1
ATOM 644 N N . LEU A 1 85 ? -10.398 36.156 17.469 1 97.75 85 LEU A N 1
ATOM 645 C CA . LEU A 1 85 ? -10.867 35.312 16.359 1 97.75 85 LEU A CA 1
ATOM 646 C C . LEU A 1 85 ? -12.18 34.625 16.719 1 97.75 85 LEU A C 1
ATOM 648 O O . LEU A 1 85 ? -12.297 34.031 17.797 1 97.75 85 LEU A O 1
ATOM 652 N N . PRO A 1 86 ? -13.203 34.781 15.867 1 97.56 86 PRO A N 1
ATOM 653 C CA . PRO A 1 86 ? -14.477 34.094 16.188 1 97.56 86 PRO A CA 1
ATOM 654 C C . PRO A 1 86 ? -14.359 32.594 16.203 1 97.56 86 PRO A C 1
ATOM 656 O O . PRO A 1 86 ? -13.984 31.969 15.203 1 97.56 86 PRO A O 1
ATOM 659 N N . ARG A 1 87 ? -14.766 32 17.234 1 97.69 87 ARG A N 1
ATOM 660 C CA . ARG A 1 87 ? -14.578 30.562 17.406 1 97.69 87 ARG A CA 1
ATOM 661 C C . ARG A 1 87 ? -15.367 29.781 16.359 1 97.69 87 ARG A C 1
ATOM 663 O O . ARG A 1 87 ? -14.898 28.766 15.859 1 97.69 87 ARG A O 1
ATOM 670 N N . ASP A 1 88 ? -16.547 30.25 16 1 95.62 88 ASP A N 1
ATOM 671 C CA . ASP A 1 88 ? -17.391 29.547 15.047 1 95.62 88 ASP A CA 1
ATOM 672 C C . ASP A 1 88 ? -16.953 29.828 13.609 1 95.62 88 ASP A C 1
ATOM 674 O O . ASP A 1 88 ? -17.5 29.234 12.664 1 95.62 88 ASP A O 1
ATOM 678 N N . GLY A 1 89 ? -16 30.656 13.445 1 96.56 89 GLY A N 1
ATOM 679 C CA . GLY A 1 89 ? -15.516 30.984 12.117 1 96.56 89 GLY A CA 1
ATOM 680 C C . GLY A 1 89 ? -14.172 30.359 11.805 1 96.56 89 GLY A C 1
ATOM 681 O O . GLY A 1 89 ? -13.664 30.469 10.688 1 96.56 89 GLY A O 1
ATOM 682 N N . ILE A 1 90 ? -13.562 29.672 12.797 1 98.44 90 ILE A N 1
ATOM 683 C CA . ILE A 1 90 ? -12.25 29.062 12.586 1 98.44 90 ILE A CA 1
ATOM 684 C C . ILE A 1 90 ? -12.32 27.562 12.836 1 98.44 90 ILE A C 1
ATOM 686 O O . ILE A 1 90 ? -13.281 27.078 13.438 1 98.44 90 ILE A O 1
ATOM 690 N N . VAL A 1 91 ? -11.414 26.844 12.266 1 98.81 91 VAL A N 1
ATOM 691 C CA . VAL A 1 91 ? -11.242 25.406 12.461 1 98.81 91 VAL A CA 1
ATOM 692 C C . VAL A 1 91 ? -9.906 25.125 13.141 1 98.81 91 VAL A C 1
ATOM 694 O O . VAL A 1 91 ? -8.852 25.5 12.625 1 98.81 91 VAL A O 1
ATOM 697 N N . VAL A 1 92 ? -9.984 24.531 14.32 1 98.94 92 VAL A N 1
ATOM 698 C CA . VAL A 1 92 ? -8.781 24.203 15.07 1 98.94 92 VAL A CA 1
ATOM 699 C C . VAL A 1 92 ? -8.562 22.688 15.055 1 98.94 92 VAL A C 1
ATOM 701 O O . VAL A 1 92 ? -9.438 21.922 15.477 1 98.94 92 VAL A O 1
ATOM 704 N N . MET A 1 93 ? -7.426 22.281 14.516 1 98.88 93 MET A N 1
ATOM 705 C CA . MET A 1 93 ? -7.016 20.891 14.469 1 98.88 93 MET A CA 1
ATOM 706 C C . MET A 1 93 ? -5.812 20.641 15.375 1 98.88 93 MET A C 1
ATOM 708 O O . MET A 1 93 ? -4.902 21.469 15.445 1 98.88 93 MET A O 1
ATOM 712 N N . THR A 1 94 ? -5.816 19.594 16.109 1 98.75 94 THR A N 1
ATOM 713 C CA . THR A 1 94 ? -4.664 19.172 16.891 1 98.75 94 THR A CA 1
ATOM 714 C C . THR A 1 94 ? -4.527 17.656 16.859 1 98.75 94 THR A C 1
ATOM 716 O O . THR A 1 94 ? -5.184 16.969 16.062 1 98.75 94 THR A O 1
ATOM 719 N N . LYS A 1 95 ? -3.492 17.109 17.625 1 98.12 95 LYS A N 1
ATOM 720 C CA . LYS A 1 95 ? -3.16 15.695 17.453 1 98.12 95 LYS A CA 1
ATOM 721 C C . LYS A 1 95 ? -2.885 15.031 18.797 1 98.12 95 LYS A C 1
ATOM 723 O O . LYS A 1 95 ? -2.59 15.719 19.781 1 98.12 95 LYS A O 1
ATOM 728 N N . VAL A 1 96 ? -2.982 13.711 18.75 1 96.75 96 VAL A N 1
ATOM 729 C CA . VAL A 1 96 ? -2.711 12.93 19.953 1 96.75 96 VAL A CA 1
ATOM 730 C C . VAL A 1 96 ? -1.923 11.68 19.594 1 96.75 96 VAL A C 1
ATOM 732 O O . VAL A 1 96 ? -2.172 11.055 18.547 1 96.75 96 VAL A O 1
ATOM 735 N N . PHE A 1 97 ? -0.93 11.258 20.328 1 94.5 97 PHE A N 1
ATOM 736 C CA . PHE A 1 97 ? -0.202 9.992 20.281 1 94.5 97 PHE A CA 1
ATOM 737 C C . PHE A 1 97 ? 1.132 10.102 21 1 94.5 97 PHE A C 1
ATOM 739 O O . PHE A 1 97 ? 1.406 9.336 21.922 1 94.5 97 PHE A O 1
ATOM 746 N N . HIS A 1 98 ? 1.925 11.094 20.625 1 90.56 98 HIS A N 1
ATOM 747 C CA . HIS A 1 98 ? 3.301 11.219 21.094 1 90.56 98 HIS A CA 1
ATOM 748 C C . HIS A 1 98 ? 3.355 11.766 22.516 1 90.56 98 HIS A C 1
ATOM 750 O O . HIS A 1 98 ? 2.518 12.586 22.891 1 90.56 98 HIS A O 1
ATOM 756 N N . PRO A 1 99 ? 4.434 11.383 23.141 1 87.5 99 PRO A N 1
ATOM 757 C CA . PRO A 1 99 ? 4.617 11.938 24.484 1 87.5 99 PRO A CA 1
ATOM 758 C C . PRO A 1 99 ? 5.172 13.359 24.453 1 87.5 99 PRO A C 1
ATOM 760 O O . PRO A 1 99 ? 5.84 13.75 23.5 1 87.5 99 PRO A O 1
ATOM 763 N N . VAL A 1 100 ? 4.82 14.055 25.5 1 86.38 100 VAL A N 1
ATOM 764 C CA . VAL A 1 100 ? 5.367 15.391 25.703 1 86.38 100 VAL A CA 1
ATOM 765 C C . VAL A 1 100 ? 6.445 15.344 26.781 1 86.38 100 VAL A C 1
ATOM 767 O O . VAL A 1 100 ? 6.242 14.766 27.844 1 86.38 100 VAL A O 1
ATOM 770 N N . SER A 1 101 ? 7.539 15.914 26.406 1 85.31 101 SER A N 1
ATOM 771 C CA . SER A 1 101 ? 8.641 15.914 27.359 1 85.31 101 SER A CA 1
ATOM 772 C C . SER A 1 101 ? 8.312 16.766 28.594 1 85.31 101 SER A C 1
ATOM 774 O O . SER A 1 101 ? 7.574 17.75 28.484 1 85.31 101 SER A O 1
ATOM 776 N N . ARG A 1 102 ? 8.922 16.359 29.734 1 82.38 102 ARG A N 1
ATOM 777 C CA . ARG A 1 102 ? 8.719 17.094 30.984 1 82.38 102 ARG A CA 1
ATOM 778 C C . ARG A 1 102 ? 9.617 18.312 31.062 1 82.38 102 ARG A C 1
ATOM 780 O O . ARG A 1 102 ? 9.375 19.219 31.859 1 82.38 102 ARG A O 1
ATOM 787 N N . ASN A 1 103 ? 10.586 18.234 30.203 1 82 103 ASN A N 1
ATOM 788 C CA . ASN A 1 103 ? 11.531 19.344 30.156 1 82 103 ASN A CA 1
ATOM 789 C C . ASN A 1 103 ? 11.727 19.859 28.719 1 82 103 ASN A C 1
ATOM 791 O O . ASN A 1 103 ? 11.789 19.062 27.781 1 82 103 ASN A O 1
ATOM 795 N N . MET A 1 104 ? 11.758 21.203 28.594 1 79.75 104 MET A N 1
ATOM 796 C CA . MET A 1 104 ? 11.867 21.859 27.281 1 79.75 104 MET A CA 1
ATOM 797 C C . MET A 1 104 ? 13.148 21.438 26.578 1 79.75 104 MET A C 1
ATOM 799 O O . MET A 1 104 ? 13.195 21.375 25.344 1 79.75 104 MET A O 1
ATOM 803 N N . ASP A 1 105 ? 14.109 21.047 27.375 1 78 105 ASP A N 1
ATOM 804 C CA . ASP A 1 105 ? 15.43 20.75 26.812 1 78 105 ASP A CA 1
ATOM 805 C C . ASP A 1 105 ? 15.539 19.281 26.422 1 78 105 ASP A C 1
ATOM 807 O O . ASP A 1 105 ? 16.516 18.875 25.766 1 78 105 ASP A O 1
ATOM 811 N N . GLU A 1 106 ? 14.578 18.531 26.75 1 77.44 106 GLU A N 1
ATOM 812 C CA . GLU A 1 106 ? 14.609 17.109 26.422 1 77.44 106 GLU A CA 1
ATOM 813 C C . GLU A 1 106 ? 13.797 16.812 25.156 1 77.44 106 GLU A C 1
ATOM 815 O O . GLU A 1 106 ? 12.57 16.953 25.156 1 77.44 106 GLU A O 1
ATOM 820 N N . ARG A 1 107 ? 14.555 16.453 24.109 1 75.06 107 ARG A N 1
ATOM 821 C CA . ARG A 1 107 ? 13.883 16.109 22.859 1 75.06 107 ARG A CA 1
ATOM 822 C C . ARG A 1 107 ? 13.578 14.617 22.781 1 75.06 107 ARG A C 1
ATOM 824 O O . ARG A 1 107 ? 14.492 13.797 22.812 1 75.06 107 ARG A O 1
ATOM 831 N N . ILE A 1 108 ? 12.312 14.273 22.781 1 75.38 108 ILE A N 1
ATOM 832 C CA . ILE A 1 108 ? 11.977 12.852 22.75 1 75.38 108 ILE A CA 1
ATOM 833 C C . ILE A 1 108 ? 11.266 12.523 21.438 1 75.38 108 ILE A C 1
ATOM 835 O O . ILE A 1 108 ? 10.617 11.477 21.328 1 75.38 108 ILE A O 1
ATOM 839 N N . ASP A 1 109 ? 11.32 13.422 20.562 1 69.19 109 ASP A N 1
ATOM 840 C CA . ASP A 1 109 ? 10.711 13.195 19.25 1 69.19 109 ASP A CA 1
ATOM 841 C C . ASP A 1 109 ? 11.312 11.961 18.578 1 69.19 109 ASP A C 1
ATOM 843 O O . ASP A 1 109 ? 12.531 11.805 18.531 1 69.19 109 ASP A O 1
ATOM 847 N N . GLY A 1 110 ? 10.578 11.117 18.062 1 67.44 110 GLY A N 1
ATOM 848 C CA . GLY A 1 110 ? 11.047 9.93 17.359 1 67.44 110 GLY A CA 1
ATOM 849 C C . GLY A 1 110 ? 11.469 8.82 18.297 1 67.44 110 GLY A C 1
ATOM 850 O O . GLY A 1 110 ? 11.914 7.762 17.859 1 67.44 110 GLY A O 1
ATOM 851 N N . LYS A 1 111 ? 11.414 9.023 19.656 1 72.31 111 LYS A N 1
ATOM 852 C CA . LYS A 1 111 ? 11.883 8.031 20.609 1 72.31 111 LYS A CA 1
ATOM 853 C C . LYS A 1 111 ? 10.734 7.527 21.484 1 72.31 111 LYS A C 1
ATOM 855 O O . LYS A 1 111 ? 10.953 7.078 22.609 1 72.31 111 LYS A O 1
ATOM 860 N N . ALA A 1 112 ? 9.586 7.754 20.953 1 70 112 ALA A N 1
ATOM 861 C CA . ALA A 1 112 ? 8.391 7.512 21.75 1 70 112 ALA A CA 1
ATOM 862 C C . ALA A 1 112 ? 8.359 6.074 22.266 1 70 112 ALA A C 1
ATOM 864 O O . ALA A 1 112 ? 8.055 5.828 23.438 1 70 112 ALA A O 1
ATOM 865 N N . THR A 1 113 ? 8.68 5.168 21.453 1 69.94 113 THR A N 1
ATOM 866 C CA . THR A 1 113 ? 8.633 3.762 21.844 1 69.94 113 THR A CA 1
ATOM 867 C C . THR A 1 113 ? 9.648 3.465 22.938 1 69.94 113 THR A C 1
ATOM 869 O O . THR A 1 113 ? 9.352 2.746 23.891 1 69.94 113 THR A O 1
ATOM 872 N N . GLU A 1 114 ? 10.82 4.027 22.719 1 73.19 114 GLU A N 1
ATOM 873 C CA . GLU A 1 114 ? 11.859 3.83 23.719 1 73.19 114 GLU A CA 1
ATOM 874 C C . GLU A 1 114 ? 11.477 4.461 25.062 1 73.19 114 GLU A C 1
ATOM 876 O O . GLU A 1 114 ? 11.695 3.869 26.125 1 73.19 114 GLU A O 1
ATOM 881 N N . TYR A 1 115 ? 10.859 5.551 24.984 1 73.25 115 TYR A N 1
ATOM 882 C CA . TYR A 1 115 ? 10.562 6.32 26.188 1 73.25 115 TYR A CA 1
ATOM 883 C C . TYR A 1 115 ? 9.305 5.793 26.859 1 73.25 115 TYR A C 1
ATOM 885 O O . TYR A 1 115 ? 9.125 5.973 28.078 1 73.25 115 TYR A O 1
ATOM 893 N N . ALA A 1 116 ? 8.492 5.137 26.078 1 70.06 116 ALA A N 1
ATOM 894 C CA . ALA A 1 116 ? 7.25 4.613 26.641 1 70.06 116 ALA A CA 1
ATOM 895 C C . ALA A 1 116 ? 7.527 3.658 27.797 1 70.06 116 ALA A C 1
ATOM 897 O O . ALA A 1 116 ? 6.816 3.674 28.797 1 70.06 116 ALA A O 1
ATOM 898 N N . ASP A 1 117 ? 8.578 2.953 27.594 1 72.69 117 ASP A N 1
ATOM 899 C CA . ASP A 1 117 ? 8.836 1.927 28.609 1 72.69 117 ASP A CA 1
ATOM 900 C C . ASP A 1 117 ? 9.938 2.361 29.562 1 72.69 117 ASP A C 1
ATOM 902 O O . ASP A 1 117 ? 10.227 1.665 30.547 1 72.69 117 ASP A O 1
ATOM 906 N N . THR A 1 118 ? 10.398 3.531 29.125 1 73 118 THR A N 1
ATOM 907 C CA . THR A 1 118 ? 11.477 4.008 29.969 1 73 118 THR A CA 1
ATOM 908 C C . THR A 1 118 ? 11.195 5.43 30.453 1 73 118 THR A C 1
ATOM 910 O O . THR A 1 118 ? 10.273 6.082 29.969 1 73 118 THR A O 1
ATOM 913 N N . HIS A 1 119 ? 11.742 5.918 31.359 1 73.38 119 HIS A N 1
ATOM 914 C CA . HIS A 1 119 ? 11.773 7.301 31.828 1 73.38 119 HIS A CA 1
ATOM 915 C C . HIS A 1 119 ? 10.406 7.742 32.344 1 73.38 119 HIS A C 1
ATOM 917 O O . HIS A 1 119 ? 10.062 8.922 32.25 1 73.38 119 HIS A O 1
ATOM 923 N N . ARG A 1 120 ? 9.57 6.777 32.688 1 76.5 120 ARG A N 1
ATOM 924 C CA . ARG A 1 120 ? 8.289 7.016 33.344 1 76.5 120 ARG A CA 1
ATOM 925 C C . ARG A 1 120 ? 7.297 7.664 32.375 1 76.5 120 ARG A C 1
ATOM 927 O O . ARG A 1 120 ? 6.562 8.578 32.781 1 76.5 120 ARG A O 1
ATOM 934 N N . TYR A 1 121 ? 7.383 7.422 31.141 1 81.62 121 TYR A N 1
ATOM 935 C CA . TYR A 1 121 ? 6.426 7.898 30.141 1 81.62 121 TYR A CA 1
ATOM 936 C C . TYR A 1 121 ? 5.402 6.82 29.812 1 81.62 121 TYR A C 1
ATOM 938 O O . TYR A 1 121 ? 4.723 6.898 28.781 1 81.62 121 TYR A O 1
ATOM 946 N N . ALA A 1 122 ? 5.344 5.984 30.891 1 79.5 122 ALA A N 1
ATOM 947 C CA . ALA A 1 122 ? 4.395 4.895 30.672 1 79.5 122 ALA A CA 1
ATOM 948 C C . ALA A 1 122 ? 2.984 5.434 30.438 1 79.5 122 ALA A C 1
ATOM 950 O O . ALA A 1 122 ? 2.559 6.371 31.125 1 79.5 122 ALA A O 1
ATOM 951 N N . ASN A 1 123 ? 2.275 5.043 29.422 1 82.5 123 ASN A N 1
ATOM 952 C CA . ASN A 1 123 ? 0.889 5.363 29.094 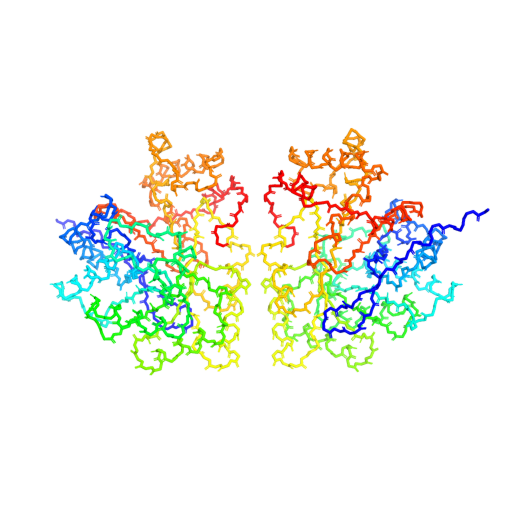1 82.5 123 ASN A CA 1
ATOM 953 C C . ASN A 1 123 ? 0.769 6.742 28.453 1 82.5 123 ASN A C 1
ATOM 955 O O . ASN A 1 123 ? -0.324 7.309 28.391 1 82.5 123 ASN A O 1
ATOM 959 N N . GLN A 1 124 ? 1.855 7.355 28.094 1 86.19 124 GLN A N 1
ATOM 960 C CA . GLN A 1 124 ? 1.819 8.711 27.547 1 86.19 124 GLN A CA 1
ATOM 961 C C . GLN A 1 124 ? 2.162 8.711 26.062 1 86.19 124 GLN A C 1
ATOM 963 O O . GLN A 1 124 ? 2.455 9.766 25.5 1 86.19 124 GLN A O 1
ATOM 968 N N . CYS A 1 125 ? 2.154 7.578 25.469 1 86.75 125 CYS A N 1
ATOM 969 C CA . CYS A 1 125 ? 2.41 7.414 24.031 1 86.75 125 CYS A CA 1
ATOM 970 C C . CYS A 1 125 ? 1.567 6.285 23.453 1 86.75 125 CYS A C 1
ATOM 972 O O . CYS A 1 125 ? 2.051 5.164 23.297 1 86.75 125 CYS A O 1
ATOM 974 N N . SER A 1 126 ? 0.404 6.633 23.219 1 90.25 126 SER A N 1
ATOM 975 C CA . SER A 1 126 ? -0.517 5.598 22.766 1 90.25 126 SER A CA 1
ATOM 976 C C . SER A 1 126 ? -1.812 6.199 22.234 1 90.25 126 SER A C 1
ATOM 978 O O . SER A 1 126 ? -2.018 7.414 22.328 1 90.25 126 SER A O 1
ATOM 980 N N . LEU A 1 127 ? -2.615 5.34 21.688 1 96.69 127 LEU A N 1
ATOM 981 C CA . LEU A 1 127 ? -3.998 5.664 21.359 1 96.69 127 LEU A CA 1
ATOM 982 C C . LEU A 1 127 ? -4.965 4.883 22.234 1 96.69 127 LEU A C 1
ATOM 984 O O . LEU A 1 127 ? -6.012 4.43 21.781 1 96.69 127 LEU A O 1
ATOM 988 N N . THR A 1 128 ? -4.555 4.68 23.453 1 95.94 128 THR A N 1
ATOM 989 C CA . THR A 1 128 ? -5.457 4.109 24.453 1 95.94 128 THR A CA 1
ATOM 990 C C . THR A 1 128 ? -6.539 5.109 24.844 1 95.94 128 THR A C 1
ATOM 992 O O . THR A 1 128 ? -6.352 6.32 24.703 1 95.94 128 THR A O 1
ATOM 995 N N . ARG A 1 129 ? -7.621 4.551 25.344 1 97.69 129 ARG A N 1
ATOM 996 C CA . ARG A 1 129 ? -8.695 5.402 25.844 1 97.69 129 ARG A CA 1
ATOM 997 C C . ARG A 1 129 ? -8.18 6.395 26.875 1 97.69 129 ARG A C 1
ATOM 999 O O . ARG A 1 129 ? -8.5 7.582 26.812 1 97.69 129 ARG A O 1
ATOM 1006 N N . GLU A 1 130 ? -7.359 5.902 27.734 1 96.31 130 GLU A N 1
ATOM 1007 C CA . GLU A 1 130 ? -6.82 6.719 28.812 1 96.31 130 GLU A CA 1
ATOM 1008 C C . GLU A 1 130 ? -6.031 7.906 28.281 1 96.31 130 GLU A C 1
ATOM 1010 O O . GLU A 1 130 ? -6.285 9.055 28.656 1 96.31 130 GLU A O 1
ATOM 1015 N N . TYR A 1 131 ? -5.152 7.691 27.406 1 95.31 131 TYR A N 1
ATOM 1016 C CA . TYR A 1 131 ? -4.285 8.766 26.922 1 95.31 131 TYR A CA 1
ATOM 1017 C C . TYR A 1 131 ? -5.047 9.711 26 1 95.31 131 TYR A C 1
ATOM 1019 O O . TYR A 1 131 ? -4.824 10.922 26.031 1 95.31 131 TYR A O 1
ATOM 1027 N N . ILE A 1 132 ? -5.895 9.172 25.172 1 98 132 ILE A N 1
ATOM 1028 C CA . ILE A 1 132 ? -6.691 10.016 24.281 1 98 132 ILE A CA 1
ATOM 1029 C C . ILE A 1 132 ? -7.48 11.023 25.125 1 98 132 ILE A C 1
ATOM 1031 O O . ILE A 1 132 ? -7.438 12.227 24.859 1 98 132 ILE A O 1
ATOM 1035 N N . PHE A 1 133 ? -8.156 10.594 26.188 1 98.12 133 PHE A N 1
ATOM 1036 C CA . PHE A 1 133 ? -8.984 11.469 27.016 1 98.12 133 PHE A CA 1
ATOM 1037 C C . PHE A 1 133 ? -8.125 12.477 27.75 1 98.12 133 PHE A C 1
ATOM 1039 O O . PHE A 1 133 ? -8.438 13.672 27.781 1 98.12 133 PHE A O 1
ATOM 1046 N N . ASP A 1 134 ? -7.062 12 28.266 1 96.94 134 ASP A N 1
ATOM 1047 C CA . ASP A 1 134 ? -6.16 12.891 29 1 96.94 134 ASP A CA 1
ATOM 1048 C C . ASP A 1 134 ? -5.586 13.961 28.078 1 96.94 134 ASP A C 1
ATOM 1050 O O . ASP A 1 134 ? -5.539 15.141 28.438 1 96.94 134 ASP A O 1
ATOM 1054 N N . SER A 1 135 ? -5.152 13.539 26.922 1 96.94 135 SER A N 1
ATOM 1055 C CA . SER A 1 135 ? -4.559 14.453 25.953 1 96.94 135 SER A CA 1
ATOM 1056 C C . SER A 1 135 ? -5.566 15.5 25.5 1 96.94 135 SER A C 1
ATOM 1058 O O . SER A 1 135 ? -5.23 16.688 25.375 1 96.94 135 SER A O 1
ATOM 1060 N N . ILE A 1 136 ? -6.789 15.094 25.25 1 98.5 136 ILE A N 1
ATOM 1061 C CA . ILE A 1 136 ? -7.832 16.016 24.828 1 98.5 136 ILE A CA 1
ATOM 1062 C C . ILE A 1 136 ? -8.055 17.078 25.906 1 98.5 136 ILE A C 1
ATOM 1064 O O . ILE A 1 136 ? -8.094 18.281 25.609 1 98.5 136 ILE A O 1
ATOM 1068 N N . LYS A 1 137 ? -8.172 16.656 27.125 1 98.19 137 LYS A N 1
ATOM 1069 C CA . LYS A 1 137 ? -8.398 17.594 28.234 1 98.19 137 LYS A CA 1
ATOM 1070 C C . LYS A 1 137 ? -7.281 18.625 28.328 1 98.19 137 LYS A C 1
ATOM 1072 O O . LYS A 1 137 ? -7.543 19.828 28.438 1 98.19 137 LYS A O 1
ATOM 1077 N N . LYS A 1 138 ? -6.102 18.188 28.25 1 97.81 138 LYS A N 1
ATOM 1078 C CA . LYS A 1 138 ? -4.941 19.062 28.328 1 97.81 138 LYS A CA 1
ATOM 1079 C C . LYS A 1 138 ? -4.871 20 27.125 1 97.81 138 LYS A C 1
ATOM 1081 O O . LYS A 1 138 ? -4.539 21.172 27.266 1 97.81 138 LYS A O 1
ATOM 1086 N N . SER A 1 139 ? -5.137 19.438 25.922 1 98.62 139 SER A N 1
ATOM 1087 C CA . SER A 1 139 ? -5.152 20.281 24.734 1 98.62 139 SER A CA 1
ATOM 1088 C C . SER A 1 139 ? -6.184 21.391 24.844 1 98.62 139 SER A C 1
ATOM 1090 O O . SER A 1 139 ? -5.906 22.547 24.484 1 98.62 139 SER A O 1
ATOM 1092 N N . LEU A 1 140 ? -7.398 21.062 25.312 1 98.81 140 LEU A N 1
ATOM 1093 C CA . LEU A 1 140 ? -8.453 22.047 25.469 1 98.81 140 LEU A CA 1
ATOM 1094 C C . LEU A 1 140 ? -8.039 23.141 26.438 1 98.81 140 LEU A C 1
ATOM 1096 O O . LEU A 1 140 ? -8.32 24.328 26.219 1 98.81 140 LEU A O 1
ATOM 1100 N N . GLU A 1 141 ? -7.344 22.734 27.5 1 98.62 141 GLU A N 1
ATOM 1101 C CA . GLU A 1 141 ? -6.844 23.703 28.469 1 98.62 141 GLU A CA 1
ATOM 1102 C C . GLU A 1 141 ? -5.816 24.641 27.844 1 98.62 141 GLU A C 1
ATOM 1104 O O . GLU A 1 141 ? -5.918 25.859 27.969 1 98.62 141 GLU A O 1
ATOM 1109 N N . ARG A 1 142 ? -4.906 24.109 27.156 1 98.31 142 ARG A N 1
ATOM 1110 C CA . ARG A 1 142 ? -3.844 24.891 26.531 1 98.31 142 ARG A CA 1
ATOM 1111 C C . ARG A 1 142 ? -4.402 25.812 25.453 1 98.31 142 ARG A C 1
ATOM 1113 O O . ARG A 1 142 ? -3.984 26.969 25.328 1 98.31 142 ARG A O 1
ATOM 1120 N N . LEU A 1 143 ? -5.336 25.297 24.672 1 98.75 143 LEU A N 1
ATOM 1121 C CA . LEU A 1 143 ? -5.945 26.047 23.594 1 98.75 143 LEU A CA 1
ATOM 1122 C C . LEU A 1 143 ? -6.93 27.094 24.125 1 98.75 143 LEU A C 1
ATOM 1124 O O . LEU A 1 143 ? -7.309 28.016 23.422 1 98.75 143 LEU A O 1
ATOM 1128 N N . GLN A 1 144 ? -7.344 26.891 25.375 1 98.5 144 GLN A N 1
ATOM 1129 C CA . GLN A 1 144 ? -8.375 27.719 25.984 1 98.5 144 GLN A CA 1
ATOM 1130 C C . GLN A 1 144 ? -9.672 27.672 25.172 1 98.5 144 GLN A C 1
ATOM 1132 O O . GLN A 1 144 ? -10.25 28.719 24.859 1 98.5 144 GLN A O 1
ATOM 1137 N N . LEU A 1 145 ? -10.102 26.484 24.797 1 98.62 145 LEU A N 1
ATOM 1138 C CA . LEU A 1 145 ? -11.305 26.25 24 1 98.62 145 LEU A CA 1
ATOM 1139 C C . LEU A 1 145 ? -12.18 25.188 24.656 1 98.62 145 LEU A C 1
ATOM 1141 O O . LEU A 1 145 ? -11.703 24.391 25.469 1 98.62 145 LEU A O 1
ATOM 1145 N N . ASP A 1 146 ? -13.43 25.141 24.234 1 98.19 146 ASP A N 1
ATOM 1146 C CA . ASP A 1 146 ? -14.375 24.172 24.781 1 98.19 146 ASP A CA 1
ATOM 1147 C C . ASP A 1 146 ? -14.43 22.922 23.906 1 98.19 146 ASP A C 1
ATOM 1149 O O . ASP A 1 146 ? -14.914 21.875 24.344 1 98.19 146 ASP A O 1
ATOM 1153 N N . TYR A 1 147 ? -13.984 23.047 22.672 1 98.75 147 TYR A N 1
ATOM 1154 C CA . TYR A 1 147 ? -13.969 21.906 21.766 1 98.75 147 TYR A CA 1
ATOM 1155 C C . TYR A 1 147 ? -12.875 22.047 20.719 1 98.75 147 TYR A C 1
ATOM 1157 O O . TYR A 1 147 ? -12.398 23.156 20.453 1 98.75 147 TYR A O 1
ATOM 1165 N N . ILE A 1 148 ? -12.5 20.938 20.219 1 98.81 148 ILE A N 1
ATOM 1166 C CA . ILE A 1 148 ? -11.594 20.797 19.094 1 98.81 148 ILE A CA 1
ATOM 1167 C C . ILE A 1 148 ? -12.391 20.438 17.828 1 98.81 148 ILE A C 1
ATOM 1169 O O . ILE A 1 148 ? -13.297 19.609 17.891 1 98.81 148 ILE A O 1
ATOM 1173 N N . ASP A 1 149 ? -12.117 21.078 16.719 1 98.81 149 ASP A N 1
ATOM 1174 C CA . ASP A 1 149 ? -12.875 20.781 15.516 1 98.81 149 ASP A CA 1
ATOM 1175 C C . ASP A 1 149 ? -12.477 19.422 14.945 1 98.81 149 ASP A C 1
ATOM 1177 O O . ASP A 1 149 ? -13.344 18.625 14.578 1 98.81 149 ASP A O 1
ATOM 1181 N N . VAL A 1 150 ? -11.18 19.156 14.805 1 98.81 150 VAL A N 1
ATOM 1182 C CA . VAL A 1 150 ? -10.719 17.859 14.305 1 98.81 150 VAL A CA 1
ATOM 1183 C C . VAL A 1 150 ? -9.547 17.359 15.164 1 98.81 150 VAL A C 1
ATOM 1185 O O . VAL A 1 150 ? -8.531 18.047 15.289 1 98.81 150 VAL A O 1
ATOM 1188 N N . LEU A 1 151 ? -9.672 16.219 15.742 1 98.94 151 LEU A N 1
ATOM 1189 C CA . LEU A 1 151 ? -8.578 15.547 16.438 1 98.94 151 LEU A CA 1
ATOM 1190 C C . LEU A 1 151 ? -7.965 14.461 15.555 1 98.94 151 LEU A C 1
ATOM 1192 O O . LEU A 1 151 ? -8.641 13.5 15.195 1 98.94 151 LEU A O 1
ATOM 1196 N N . HIS A 1 152 ? -6.715 14.633 15.266 1 98.75 152 HIS A N 1
ATOM 1197 C CA . HIS A 1 152 ? -6.012 13.625 14.484 1 98.75 152 HIS A CA 1
ATOM 1198 C C . HIS A 1 152 ? -5.227 12.68 15.383 1 98.75 152 HIS A C 1
ATOM 1200 O O . HIS A 1 152 ? -4.586 13.117 16.344 1 98.75 152 HIS A O 1
ATOM 1206 N N . CYS A 1 153 ? -5.301 11.367 15.109 1 98.38 153 CYS A N 1
ATOM 1207 C CA . CYS A 1 153 ? -4.258 10.477 15.602 1 98.38 153 CYS A CA 1
ATOM 1208 C C . CYS A 1 153 ? -2.934 10.742 14.898 1 98.38 153 CYS A C 1
ATOM 1210 O O . CYS A 1 153 ? -2.834 10.602 13.68 1 98.38 153 CYS A O 1
ATOM 1212 N N . GLN A 1 154 ? -2.02 11.094 15.602 1 96.19 154 GLN A N 1
ATOM 1213 C CA . GLN A 1 154 ? -0.783 11.578 15 1 96.19 154 GLN A CA 1
ATOM 1214 C C . GLN A 1 154 ? -0 10.438 14.359 1 96.19 154 GLN A C 1
ATOM 1216 O O . GLN A 1 154 ? 0.75 10.648 13.398 1 96.19 154 GLN A O 1
ATOM 1221 N N . GLU A 1 155 ? -0.161 9.258 14.875 1 94.81 155 GLU A N 1
ATOM 1222 C CA . GLU A 1 155 ? 0.484 8.047 14.383 1 94.81 155 GLU A CA 1
ATOM 1223 C C . GLU A 1 155 ? -0.406 6.82 14.586 1 94.81 155 GLU A C 1
ATOM 1225 O O . GLU A 1 155 ? -1.237 6.801 15.5 1 94.81 155 GLU A O 1
ATOM 1230 N N . TYR A 1 156 ? -0.177 5.867 13.742 1 95.69 156 TYR A N 1
ATOM 1231 C CA . TYR A 1 156 ? -0.828 4.586 13.992 1 95.69 156 TYR A CA 1
ATOM 1232 C C . TYR A 1 156 ? -0.214 3.883 15.195 1 95.69 156 TYR A C 1
ATOM 1234 O O . TYR A 1 156 ? 1.01 3.854 15.352 1 95.69 156 TYR A O 1
ATOM 1242 N N . ASP A 1 157 ? -1.05 3.344 16.047 1 94.25 157 ASP A N 1
ATOM 1243 C CA . ASP A 1 157 ? -0.606 2.662 17.25 1 94.25 157 ASP A CA 1
ATOM 1244 C C . ASP A 1 157 ? -0.733 1.147 17.109 1 94.25 157 ASP A C 1
ATOM 1246 O O . ASP A 1 157 ? -1.834 0.599 17.203 1 94.25 157 ASP A O 1
ATOM 1250 N N . THR A 1 158 ? 0.391 0.475 17 1 91.31 158 THR A N 1
ATOM 1251 C CA . THR A 1 158 ? 0.392 -0.97 16.797 1 91.31 158 THR A CA 1
ATOM 1252 C C . THR A 1 158 ? 0.11 -1.696 18.109 1 91.31 158 THR A C 1
ATOM 1254 O O . THR A 1 158 ? -0.19 -2.893 18.109 1 91.31 158 THR A O 1
ATOM 1257 N N . SER A 1 159 ? 0.143 -0.952 19.188 1 90 159 SER A N 1
ATOM 1258 C CA . SER A 1 159 ? 0.087 -1.604 20.484 1 90 159 SER A CA 1
ATOM 1259 C C . SER A 1 159 ? -1.311 -1.518 21.094 1 90 159 SER A C 1
ATOM 1261 O O . SER A 1 159 ? -1.627 -2.23 22.047 1 90 159 SER A O 1
ATOM 1263 N N . THR A 1 160 ? -2.125 -0.632 20.609 1 95.06 160 THR A N 1
ATOM 1264 C CA . THR A 1 160 ? -3.482 -0.477 21.125 1 95.06 160 THR A CA 1
ATOM 1265 C C . THR A 1 160 ? -4.492 -1.124 20.172 1 95.06 160 THR A C 1
ATOM 1267 O O . THR A 1 160 ? -4.473 -0.877 18.969 1 95.06 160 THR A O 1
ATOM 1270 N N . PRO A 1 161 ? -5.379 -1.949 20.734 1 97.19 161 PRO A N 1
ATOM 1271 C CA . PRO A 1 161 ? -6.391 -2.549 19.859 1 97.19 161 PRO A CA 1
ATOM 1272 C C . PRO A 1 161 ? -7.242 -1.504 19.141 1 97.19 161 PRO A C 1
ATOM 1274 O O . PRO A 1 161 ? -7.613 -0.488 19.734 1 97.19 161 PRO A O 1
ATOM 1277 N N . THR A 1 162 ? -7.605 -1.813 17.891 1 97.88 162 THR A N 1
ATOM 1278 C CA . THR A 1 162 ? -8.352 -0.899 17.031 1 97.88 162 THR A CA 1
ATOM 1279 C C . THR A 1 162 ? -9.68 -0.52 17.672 1 97.88 162 THR A C 1
ATOM 1281 O O . THR A 1 162 ? -10.078 0.649 17.656 1 97.88 162 THR A O 1
ATOM 1284 N N . HIS A 1 163 ? -10.344 -1.492 18.266 1 97.88 163 HIS A N 1
ATOM 1285 C CA . HIS A 1 163 ? -11.664 -1.229 18.844 1 97.88 163 HIS A CA 1
ATOM 1286 C C . HIS A 1 163 ? -11.586 -0.238 20 1 97.88 163 HIS A C 1
ATOM 1288 O O . HIS A 1 163 ? -12.477 0.599 20.156 1 97.88 163 HIS A O 1
ATOM 1294 N N . GLU A 1 164 ? -10.531 -0.294 20.75 1 98.44 164 GLU A N 1
ATOM 1295 C CA . GLU A 1 164 ? -10.367 0.641 21.859 1 98.44 164 GLU A CA 1
ATOM 1296 C C . GLU A 1 164 ? -10.156 2.064 21.359 1 98.44 164 GLU A C 1
ATOM 1298 O O . GLU A 1 164 ? -10.805 3 21.828 1 98.44 164 GLU A O 1
ATOM 1303 N N . THR A 1 165 ? -9.297 2.221 20.375 1 98.69 165 THR A N 1
ATOM 1304 C CA . THR A 1 165 ? -8.992 3.533 19.828 1 98.69 165 THR A CA 1
ATOM 1305 C C . THR A 1 165 ? -10.242 4.152 19.203 1 98.69 165 THR A C 1
ATOM 1307 O O . THR A 1 165 ? -10.594 5.289 19.516 1 98.69 165 THR A O 1
ATOM 1310 N N . MET A 1 166 ? -10.906 3.361 18.391 1 98.81 166 MET A N 1
ATOM 1311 C CA . MET A 1 166 ? -12.039 3.91 17.641 1 98.81 166 MET A CA 1
ATOM 1312 C C . MET A 1 166 ? -13.188 4.246 18.578 1 98.81 166 MET A C 1
ATOM 1314 O O . MET A 1 166 ? -13.875 5.254 18.391 1 98.81 166 MET A O 1
ATOM 1318 N N . LYS A 1 167 ? -13.375 3.418 19.594 1 98.81 167 LYS A N 1
ATOM 1319 C CA . LYS A 1 167 ? -14.43 3.703 20.562 1 98.81 167 LYS A CA 1
ATOM 1320 C C . LYS A 1 167 ? -14.102 4.945 21.391 1 98.81 167 LYS A C 1
ATOM 1322 O O . LYS A 1 167 ? -14.984 5.758 21.672 1 98.81 167 LYS A O 1
ATOM 1327 N N . ALA A 1 168 ? -12.867 5.098 21.781 1 98.81 168 ALA A N 1
ATOM 1328 C CA . ALA A 1 168 ? -12.445 6.27 22.531 1 98.81 168 ALA A CA 1
ATOM 1329 C C . ALA A 1 168 ? -12.656 7.551 21.734 1 98.81 168 ALA A C 1
ATOM 1331 O O . ALA A 1 168 ? -13.156 8.547 22.266 1 98.81 168 ALA A O 1
ATOM 1332 N N . LEU A 1 169 ? -12.297 7.535 20.5 1 98.94 169 LEU A N 1
ATOM 1333 C CA . LEU A 1 169 ? -12.484 8.688 19.625 1 98.94 169 LEU A CA 1
ATOM 1334 C C . LEU A 1 169 ? -13.961 9.008 19.453 1 98.94 169 LEU A C 1
ATOM 1336 O O . LEU A 1 169 ? -14.359 10.172 19.531 1 98.94 169 LEU A O 1
ATOM 1340 N N . HIS A 1 170 ? -14.734 7.965 19.266 1 98.88 170 HIS A N 1
ATOM 1341 C CA . HIS A 1 170 ? -16.188 8.125 19.141 1 98.88 170 HIS A CA 1
ATOM 1342 C C . HIS A 1 170 ? -16.781 8.75 20.391 1 98.88 170 HIS A C 1
ATOM 1344 O O . HIS A 1 170 ? -17.594 9.672 20.312 1 98.88 170 HIS A O 1
ATOM 1350 N N . ASP A 1 171 ? -16.359 8.242 21.516 1 98.88 171 ASP A N 1
ATOM 1351 C CA . ASP A 1 171 ? -16.875 8.742 22.781 1 98.88 171 ASP A CA 1
ATOM 1352 C C . ASP A 1 171 ? -16.5 10.211 23 1 98.88 171 ASP A C 1
ATOM 1354 O O . ASP A 1 171 ? -17.281 10.984 23.562 1 98.88 171 ASP A O 1
ATOM 1358 N N . ALA A 1 172 ? -15.336 10.586 22.578 1 98.88 172 ALA A N 1
ATOM 1359 C CA . ALA A 1 172 ? -14.914 11.984 22.672 1 98.88 172 ALA A CA 1
ATOM 1360 C C . ALA A 1 172 ? -15.812 12.883 21.812 1 98.88 172 ALA A C 1
ATOM 1362 O O . ALA A 1 172 ? -16.156 13.992 22.219 1 98.88 172 ALA A O 1
ATOM 1363 N N . VAL A 1 173 ? -16.203 12.406 20.641 1 98.81 173 VAL A N 1
ATOM 1364 C CA . VAL A 1 173 ? -17.109 13.141 19.766 1 98.81 173 VAL A CA 1
ATOM 1365 C C . VAL A 1 173 ? -18.484 13.242 20.406 1 98.81 173 VAL A C 1
ATOM 1367 O O . VAL A 1 173 ? -19.094 14.32 20.438 1 98.81 173 VAL A O 1
ATOM 1370 N N . GLN A 1 174 ? -18.938 12.172 21.016 1 98.75 174 GLN A N 1
ATOM 1371 C CA . GLN A 1 174 ? -20.25 12.148 21.641 1 98.75 174 GLN A CA 1
ATOM 1372 C C . GLN A 1 174 ? -20.297 13.078 22.859 1 98.75 174 GLN A C 1
ATOM 1374 O O . GLN A 1 174 ? -21.312 13.711 23.125 1 98.75 174 GLN A O 1
ATOM 1379 N N . ALA A 1 175 ? -19.188 13.172 23.484 1 98.56 175 ALA A N 1
ATOM 1380 C CA . ALA A 1 175 ? -19.094 14.016 24.688 1 98.56 175 ALA A CA 1
ATOM 1381 C C . ALA A 1 175 ? -19.047 15.492 24.297 1 98.56 175 ALA A C 1
ATOM 1383 O O . ALA A 1 175 ? -19.219 16.359 25.156 1 98.56 175 ALA A O 1
ATOM 1384 N N . GLY A 1 176 ? -18.688 15.766 23.062 1 98.56 176 GLY A N 1
ATOM 1385 C CA . GLY A 1 176 ? -18.672 17.141 22.578 1 98.56 176 GLY A CA 1
ATOM 1386 C C . GLY A 1 176 ? -17.312 17.797 22.688 1 98.56 176 GLY A C 1
ATOM 1387 O O . GLY A 1 176 ? -17.156 18.969 22.375 1 98.56 176 GLY A O 1
ATOM 1388 N N . TRP A 1 177 ? -16.281 17.047 23.094 1 98.75 177 TRP A N 1
ATOM 1389 C CA . TRP A 1 177 ? -14.93 17.594 23.219 1 98.75 177 TRP A CA 1
ATOM 1390 C C . TRP A 1 177 ? -14.281 17.797 21.859 1 98.75 177 TRP A C 1
ATOM 1392 O O . TRP A 1 177 ? -13.414 18.656 21.703 1 98.75 177 TRP A O 1
ATOM 1402 N N . VAL A 1 178 ? -14.711 16.984 20.922 1 98.62 178 VAL A N 1
ATOM 1403 C CA . VAL A 1 178 ? -14.203 16.938 19.562 1 98.62 178 VAL A CA 1
ATOM 1404 C C . VAL A 1 178 ? -15.375 16.859 18.578 1 98.62 178 VAL A C 1
ATOM 1406 O O . VAL A 1 178 ? -16.375 16.188 18.844 1 98.62 178 VAL A O 1
ATOM 1409 N N . ARG A 1 179 ? -15.242 17.562 17.453 1 98.5 179 ARG A N 1
ATOM 1410 C CA . ARG A 1 179 ? -16.328 17.531 16.484 1 98.5 179 ARG A CA 1
ATOM 1411 C C . ARG A 1 179 ? -16.109 16.422 15.453 1 98.5 179 ARG A C 1
ATOM 1413 O O . ARG A 1 179 ? -17.031 15.68 15.117 1 98.5 179 ARG A O 1
ATOM 1420 N N . TYR A 1 180 ? -14.898 16.312 14.914 1 98.62 180 TYR A N 1
ATOM 1421 C CA . TYR A 1 180 ? -14.508 15.32 13.93 1 98.62 180 TYR A CA 1
ATOM 1422 C C . TYR A 1 180 ? -13.164 14.695 14.281 1 98.62 180 TYR A C 1
ATOM 1424 O O . TYR A 1 180 ? -12.43 15.227 15.117 1 98.62 180 TYR A O 1
ATOM 1432 N N . VAL A 1 181 ? -12.883 13.562 13.672 1 98.75 181 VAL A N 1
ATOM 1433 C CA . VAL A 1 181 ? -11.602 12.906 13.914 1 98.75 181 VAL A CA 1
ATOM 1434 C C . VAL A 1 181 ? -10.883 12.672 12.586 1 98.75 181 VAL A C 1
ATOM 1436 O O . VAL A 1 181 ? -11.523 12.57 11.531 1 98.75 181 VAL A O 1
ATOM 1439 N N . GLY A 1 182 ? -9.539 12.664 12.633 1 98.62 182 GLY A N 1
ATOM 1440 C CA . GLY A 1 182 ? -8.672 12.383 11.5 1 98.62 182 GLY A CA 1
ATOM 1441 C C . GLY A 1 182 ? -7.52 11.461 11.852 1 98.62 182 GLY A C 1
ATOM 1442 O O . GLY A 1 182 ? -7.316 11.125 13.016 1 98.62 182 GLY A O 1
ATOM 1443 N N . MET A 1 183 ? -6.879 10.938 10.852 1 98.62 183 MET A N 1
ATOM 1444 C CA . MET A 1 183 ? -5.723 10.062 11.008 1 98.62 183 MET A CA 1
ATOM 1445 C C . MET A 1 183 ? -4.496 10.656 10.328 1 98.62 183 MET A C 1
ATOM 1447 O O . MET A 1 183 ? -4.617 11.461 9.406 1 98.62 183 MET A O 1
ATOM 1451 N N . SER A 1 184 ? -3.326 10.352 10.883 1 97.75 184 SER A N 1
ATOM 1452 C CA . SER A 1 184 ? -2.061 10.781 10.297 1 97.75 184 SER A CA 1
ATOM 1453 C C . SER A 1 184 ? -1.021 9.664 10.344 1 97.75 184 SER A C 1
ATOM 1455 O O . SER A 1 184 ? -1.102 8.773 11.188 1 97.75 184 SER A O 1
ATOM 1457 N N . ASN A 1 185 ? -0.149 9.719 9.484 1 95.75 185 ASN A N 1
ATOM 1458 C CA . ASN A 1 185 ? 1.063 8.906 9.484 1 95.75 185 ASN A CA 1
ATOM 1459 C C . ASN A 1 185 ? 0.747 7.422 9.672 1 95.75 185 ASN A C 1
ATOM 1461 O O . ASN A 1 185 ? 1.247 6.785 10.602 1 95.75 185 ASN A O 1
ATOM 1465 N N . CYS A 1 186 ? 0.022 6.852 8.773 1 96.88 186 CYS A N 1
ATOM 1466 C CA . CYS A 1 186 ? -0.231 5.414 8.766 1 96.88 186 CYS A CA 1
ATOM 1467 C C . CYS A 1 186 ? -0.245 4.871 7.344 1 96.88 186 CYS A C 1
ATOM 1469 O O . CYS A 1 186 ? -0.307 5.641 6.383 1 96.88 186 CYS A O 1
ATOM 1471 N N . ARG A 1 187 ? -0.098 3.6 7.23 1 97.44 187 ARG A N 1
ATOM 1472 C CA . ARG A 1 187 ? -0.204 2.91 5.949 1 97.44 187 ARG A CA 1
ATOM 1473 C C . ARG A 1 187 ? -1.662 2.738 5.539 1 97.44 187 ARG A C 1
ATOM 1475 O O . ARG A 1 187 ? -2.564 2.844 6.371 1 97.44 187 ARG A O 1
ATOM 1482 N N . ALA A 1 188 ? -1.862 2.521 4.211 1 97.94 188 ALA A N 1
ATOM 1483 C CA . ALA A 1 188 ? -3.223 2.389 3.697 1 97.94 188 ALA A CA 1
ATOM 1484 C C . ALA A 1 188 ? -3.945 1.217 4.355 1 97.94 188 ALA A C 1
ATOM 1486 O O . ALA A 1 188 ? -5.121 1.324 4.707 1 97.94 188 ALA A O 1
ATOM 1487 N N . TRP A 1 189 ? -3.252 0.059 4.559 1 97.88 189 TRP A N 1
ATOM 1488 C CA . TRP A 1 189 ? -3.912 -1.101 5.148 1 97.88 189 TRP A CA 1
ATOM 1489 C C . TRP A 1 189 ? -4.328 -0.819 6.586 1 97.88 189 TRP A C 1
ATOM 1491 O O . TRP A 1 189 ? -5.395 -1.251 7.027 1 97.88 189 TRP A O 1
ATOM 1501 N N . GLN A 1 190 ? -3.508 -0.068 7.32 1 98.06 190 GLN A N 1
ATOM 1502 C CA . GLN A 1 190 ? -3.828 0.322 8.688 1 98.06 190 GLN A CA 1
ATOM 1503 C C . GLN A 1 190 ? -5.055 1.226 8.727 1 98.06 190 GLN A C 1
ATOM 1505 O O . GLN A 1 190 ? -5.938 1.049 9.578 1 98.06 190 GLN A O 1
ATOM 1510 N N . PHE A 1 191 ? -5.07 2.154 7.797 1 98.56 191 PHE A N 1
ATOM 1511 C CA . PHE A 1 191 ? -6.207 3.061 7.707 1 98.56 191 PHE A CA 1
ATOM 1512 C C . PHE A 1 191 ? -7.488 2.291 7.41 1 98.56 191 PHE A C 1
ATOM 1514 O O . PHE A 1 191 ? -8.531 2.559 8.008 1 98.56 191 PHE A O 1
ATOM 1521 N N . HIS A 1 192 ? -7.422 1.291 6.457 1 98.19 192 HIS A N 1
ATOM 1522 C CA . HIS A 1 192 ? -8.562 0.44 6.156 1 98.19 192 HIS A CA 1
ATOM 1523 C C . HIS A 1 192 ? -9.062 -0.276 7.406 1 98.19 192 HIS A C 1
ATOM 1525 O O . HIS A 1 192 ? -10.273 -0.35 7.645 1 98.19 192 HIS A O 1
ATOM 1531 N N . VAL A 1 193 ? -8.141 -0.783 8.227 1 97.69 193 VAL A N 1
ATOM 1532 C CA . VAL A 1 193 ? -8.508 -1.511 9.438 1 97.69 193 VAL A CA 1
ATOM 1533 C C . VAL A 1 193 ? -9.305 -0.6 10.367 1 97.69 193 VAL A C 1
ATOM 1535 O O . VAL A 1 193 ? -10.383 -0.974 10.844 1 97.69 193 VAL A O 1
ATOM 1538 N N . MET A 1 194 ? -8.828 0.603 10.523 1 98.31 194 MET A N 1
ATOM 1539 C CA . MET A 1 194 ? -9.461 1.531 11.461 1 98.31 194 MET A CA 1
ATOM 1540 C C . MET A 1 194 ? -10.773 2.059 10.898 1 98.31 194 MET A C 1
ATOM 1542 O O . MET A 1 194 ? -11.797 2.045 11.586 1 98.31 194 MET A O 1
ATOM 1546 N N . GLN A 1 195 ? -10.805 2.529 9.68 1 98.06 195 GLN A N 1
ATOM 1547 C CA . GLN A 1 195 ? -11.969 3.139 9.047 1 98.06 195 GLN A CA 1
ATOM 1548 C C . GLN A 1 195 ? -13.102 2.129 8.898 1 98.06 195 GLN A C 1
ATOM 1550 O O . GLN A 1 195 ? -14.258 2.447 9.172 1 98.06 195 GLN A O 1
ATOM 1555 N N . ASN A 1 196 ? -12.758 0.888 8.508 1 96.38 196 ASN A N 1
ATOM 1556 C CA . ASN A 1 196 ? -13.766 -0.146 8.336 1 96.38 196 ASN A CA 1
ATOM 1557 C C . ASN A 1 196 ? -14.398 -0.54 9.672 1 96.38 196 ASN A C 1
ATOM 1559 O O . ASN A 1 196 ? -15.602 -0.824 9.734 1 96.38 196 ASN A O 1
ATOM 1563 N N . TYR A 1 197 ? -13.586 -0.585 10.688 1 96.94 197 TYR A N 1
ATOM 1564 C CA . TYR A 1 197 ? -14.141 -0.869 12.008 1 96.94 197 TYR A CA 1
ATOM 1565 C C . TYR A 1 197 ? -15.141 0.203 12.422 1 96.94 197 TYR A C 1
ATOM 1567 O O . TYR A 1 197 ? -16.234 -0.112 12.906 1 96.94 197 TYR A O 1
ATOM 1575 N N . ALA A 1 198 ? -14.758 1.481 12.25 1 97.88 198 ALA A N 1
ATOM 1576 C CA . ALA A 1 198 ? -15.641 2.586 12.609 1 97.88 198 ALA A CA 1
ATOM 1577 C C . ALA A 1 198 ? -16.969 2.498 11.859 1 97.88 198 ALA A C 1
ATOM 1579 O O . ALA A 1 198 ? -18.031 2.592 12.461 1 97.88 198 ALA A O 1
ATOM 1580 N N . VAL A 1 199 ? -16.922 2.242 10.586 1 95.44 199 VAL A N 1
ATOM 1581 C CA . VAL A 1 199 ? -18.109 2.215 9.742 1 95.44 199 VAL A CA 1
ATOM 1582 C C . VAL A 1 199 ? -18.969 1.009 10.109 1 95.44 199 VAL A C 1
ATOM 1584 O O . VAL A 1 199 ? -20.172 1.144 10.328 1 95.44 199 VAL A O 1
ATOM 1587 N N . ALA A 1 200 ? -18.359 -0.125 10.266 1 94.06 200 ALA A N 1
ATOM 1588 C CA . ALA A 1 200 ? -19.078 -1.369 10.523 1 94.06 200 ALA A CA 1
ATOM 1589 C C . ALA A 1 200 ? -19.766 -1.33 11.883 1 94.06 200 ALA A C 1
ATOM 1591 O O . ALA A 1 200 ? -20.797 -1.97 12.078 1 94.06 200 ALA A O 1
ATOM 1592 N N . HIS A 1 201 ? -19.25 -0.579 12.805 1 96.75 201 HIS A N 1
ATOM 1593 C CA . HIS A 1 201 ? -19.797 -0.568 14.156 1 96.75 201 HIS A CA 1
ATOM 1594 C C . HIS A 1 201 ? -20.516 0.742 14.453 1 96.75 201 HIS A C 1
ATOM 1596 O O . HIS A 1 201 ? -20.828 1.036 15.609 1 96.75 201 HIS A O 1
ATOM 1602 N N . HIS A 1 202 ? -20.688 1.552 13.422 1 97.38 202 HIS A N 1
ATOM 1603 C CA . HIS A 1 202 ? -21.438 2.799 13.492 1 97.38 202 HIS A CA 1
ATOM 1604 C C . HIS A 1 202 ? -20.797 3.783 14.453 1 97.38 202 HIS A C 1
ATOM 1606 O O . HIS A 1 202 ? -21.484 4.418 15.258 1 97.38 202 HIS A O 1
ATOM 1612 N N . LEU A 1 203 ? -19.469 3.787 14.461 1 98.44 203 LEU A N 1
ATOM 1613 C CA . LEU A 1 203 ? -18.703 4.773 15.203 1 98.44 203 LEU A CA 1
ATOM 1614 C C . LEU A 1 203 ? -18.328 5.953 14.312 1 98.44 203 LEU A C 1
ATOM 1616 O O . LEU A 1 203 ? -18.703 5.996 13.141 1 98.44 203 LEU A O 1
ATOM 1620 N N . THR A 1 204 ? -17.703 6.957 14.891 1 98.31 204 THR A N 1
ATOM 1621 C CA . THR A 1 204 ? -17.297 8.148 14.148 1 98.31 204 THR A CA 1
ATOM 1622 C C . THR A 1 204 ? -16.156 7.828 13.188 1 98.31 204 THR A C 1
ATOM 1624 O O . THR A 1 204 ? -15.055 7.484 13.609 1 98.31 204 THR A O 1
ATOM 1627 N N . PRO A 1 205 ? -16.375 7.914 11.836 1 98 205 PRO A N 1
ATOM 1628 C CA . PRO A 1 205 ? -15.289 7.668 10.883 1 98 205 PRO A CA 1
ATOM 1629 C C . PRO A 1 205 ? -14.344 8.859 10.75 1 98 205 PRO A C 1
ATOM 1631 O O . PRO A 1 205 ? -14.719 9.992 11.078 1 98 205 PRO A O 1
ATOM 1634 N N . PHE A 1 206 ? -13.148 8.594 10.312 1 98.5 206 PHE A N 1
ATOM 1635 C CA . PHE A 1 206 ? -12.195 9.648 10.016 1 98.5 206 PHE A CA 1
ATOM 1636 C C . PHE A 1 206 ? -12.641 10.469 8.812 1 98.5 206 PHE A C 1
ATOM 1638 O O . PHE A 1 206 ? -13.117 9.914 7.82 1 98.5 206 PHE A O 1
ATOM 1645 N N . ILE A 1 207 ? -12.383 11.812 8.844 1 97.94 207 ILE A N 1
ATOM 1646 C CA . ILE A 1 207 ? -12.812 12.641 7.719 1 97.94 207 ILE A CA 1
ATOM 1647 C C . ILE A 1 207 ? -11.586 13.203 7.004 1 97.94 207 ILE A C 1
ATOM 1649 O O . ILE A 1 207 ? -11.711 13.828 5.945 1 97.94 207 ILE A O 1
ATOM 1653 N N . SER A 1 208 ? -10.367 12.953 7.57 1 98.06 208 SER A N 1
ATOM 1654 C CA . SER A 1 208 ? -9.164 13.516 6.965 1 98.06 208 SER A CA 1
ATOM 1655 C C . SER A 1 208 ? -7.945 12.648 7.266 1 98.06 208 SER A C 1
ATOM 1657 O O . SER A 1 208 ? -7.922 11.922 8.258 1 98.06 208 SER A O 1
ATOM 1659 N N . MET A 1 209 ? -7.004 12.695 6.336 1 98.38 209 MET A N 1
ATOM 1660 C CA . MET A 1 209 ? -5.723 12 6.418 1 98.38 209 MET A CA 1
ATOM 1661 C C . MET A 1 209 ? -4.566 12.969 6.215 1 98.38 209 MET A C 1
ATOM 1663 O O . MET A 1 209 ? -4.547 13.727 5.242 1 98.38 209 MET A O 1
ATOM 1667 N N . GLN A 1 210 ? -3.627 12.977 7.238 1 98.06 210 GLN A N 1
ATOM 1668 C CA . GLN A 1 210 ? -2.42 13.789 7.145 1 98.06 210 GLN A CA 1
ATOM 1669 C C . GLN A 1 210 ? -1.174 12.914 7.031 1 98.06 210 GLN A C 1
ATOM 1671 O O . GLN A 1 210 ? -0.66 12.422 8.039 1 98.06 210 GLN A O 1
ATOM 1676 N N . ASN A 1 211 ? -0.709 12.664 5.781 1 96.81 211 ASN A N 1
ATOM 1677 C CA . ASN A 1 211 ? 0.543 11.969 5.5 1 96.81 211 ASN A CA 1
ATOM 1678 C C . ASN A 1 211 ? 1.519 12.859 4.738 1 96.81 211 ASN A C 1
ATOM 1680 O O . ASN A 1 211 ? 1.13 13.906 4.211 1 96.81 211 ASN A O 1
ATOM 1684 N N . ASP A 1 212 ? 2.789 12.391 4.688 1 94.38 212 ASP A N 1
ATOM 1685 C CA . ASP A 1 212 ? 3.781 13.078 3.861 1 94.38 212 ASP A CA 1
ATOM 1686 C C . ASP A 1 212 ? 3.449 12.938 2.377 1 94.38 212 ASP A C 1
ATOM 1688 O O . ASP A 1 212 ? 3.115 11.852 1.908 1 94.38 212 ASP A O 1
ATOM 1692 N N . TYR A 1 213 ? 3.463 14.031 1.682 1 95.62 213 TYR A N 1
ATOM 1693 C CA . TYR A 1 213 ? 3.236 14.016 0.241 1 95.62 213 TYR A CA 1
ATOM 1694 C C . TYR A 1 213 ? 3.682 15.328 -0.394 1 95.62 213 TYR A C 1
ATOM 1696 O O . TYR A 1 213 ? 3.236 16.406 0.014 1 95.62 213 TYR A O 1
ATOM 1704 N N . ASN A 1 214 ? 4.535 15.234 -1.286 1 95.25 214 ASN A N 1
ATOM 1705 C CA . ASN A 1 214 ? 5.098 16.344 -2.059 1 95.25 214 ASN A CA 1
ATOM 1706 C C . ASN A 1 214 ? 5.809 15.836 -3.312 1 95.25 214 ASN A C 1
ATOM 1708 O O . ASN A 1 214 ? 5.816 14.641 -3.592 1 95.25 214 ASN A O 1
ATOM 1712 N N . LEU A 1 215 ? 6.398 16.734 -4.02 1 95.69 215 LEU A N 1
ATOM 1713 C CA . LEU A 1 215 ? 7.039 16.391 -5.285 1 95.69 215 LEU A CA 1
ATOM 1714 C C . LEU A 1 215 ? 8.211 15.438 -5.055 1 95.69 215 LEU A C 1
ATOM 1716 O O . LEU A 1 215 ? 8.57 14.664 -5.945 1 95.69 215 LEU A O 1
ATOM 1720 N N . LEU A 1 216 ? 8.773 15.5 -3.887 1 95 216 LEU A N 1
ATOM 1721 C CA . LEU A 1 216 ? 9.969 14.711 -3.609 1 95 216 LEU A CA 1
ATOM 1722 C C . LEU A 1 216 ? 9.617 13.422 -2.881 1 95 216 LEU A C 1
ATOM 1724 O O . LEU A 1 216 ? 10.492 12.609 -2.588 1 95 216 LEU A O 1
ATOM 1728 N N . TYR A 1 217 ? 8.359 13.211 -2.602 1 95 217 TYR A N 1
ATOM 1729 C CA . TYR A 1 217 ? 7.879 12 -1.946 1 95 217 TYR A CA 1
ATOM 1730 C C . TYR A 1 217 ? 6.422 11.734 -2.309 1 95 217 TYR A C 1
ATOM 1732 O O . TYR A 1 217 ? 5.516 12.391 -1.801 1 95 217 TYR A O 1
ATOM 1740 N N . ARG A 1 218 ? 6.129 10.664 -3.082 1 95 218 ARG A N 1
ATOM 1741 C CA . ARG A 1 218 ? 4.805 10.477 -3.672 1 95 218 ARG A CA 1
ATOM 1742 C C . ARG A 1 218 ? 4.32 9.039 -3.484 1 95 218 ARG A C 1
ATOM 1744 O O . ARG A 1 218 ? 3.502 8.547 -4.262 1 95 218 ARG A O 1
ATOM 1751 N N . GLU A 1 219 ? 4.848 8.328 -2.445 1 94.31 219 GLU A N 1
ATOM 1752 C CA . GLU A 1 219 ? 4.609 6.898 -2.283 1 94.31 219 GLU A CA 1
ATOM 1753 C C . GLU A 1 219 ? 3.146 6.617 -1.955 1 94.31 219 GLU A C 1
ATOM 1755 O O . GLU A 1 219 ? 2.629 5.543 -2.268 1 94.31 219 GLU A O 1
ATOM 1760 N N . ASP A 1 220 ? 2.408 7.617 -1.444 1 95 220 ASP A N 1
ATOM 1761 C CA . ASP A 1 220 ? 1.007 7.43 -1.08 1 95 220 ASP A CA 1
ATOM 1762 C C . ASP A 1 220 ? 0.123 7.348 -2.324 1 95 220 ASP A C 1
ATOM 1764 O O . ASP A 1 220 ? -1.045 6.961 -2.236 1 95 220 ASP A O 1
ATOM 1768 N N . GLU A 1 221 ? 0.622 7.688 -3.475 1 95.62 221 GLU A N 1
ATOM 1769 C CA . GLU A 1 221 ? -0.149 7.609 -4.711 1 95.62 221 GLU A CA 1
ATOM 1770 C C . GLU A 1 221 ? -0.539 6.168 -5.031 1 95.62 221 GLU A C 1
ATOM 1772 O O . GLU A 1 221 ? -1.542 5.926 -5.703 1 95.62 221 GLU A O 1
ATOM 1777 N N . ARG A 1 222 ? 0.184 5.23 -4.441 1 94.38 222 ARG A N 1
ATOM 1778 C CA . ARG A 1 222 ? 0.026 3.82 -4.789 1 94.38 222 ARG A CA 1
ATOM 1779 C C . ARG A 1 222 ? -1.18 3.213 -4.078 1 94.38 222 ARG A C 1
ATOM 1781 O O . ARG A 1 222 ? -1.921 2.424 -4.668 1 94.38 222 ARG A O 1
ATOM 1788 N N . GLU A 1 223 ? -1.291 3.535 -2.814 1 96.88 223 GLU A N 1
ATOM 1789 C CA . GLU A 1 223 ? -2.24 2.812 -1.973 1 96.88 223 GLU A CA 1
ATOM 1790 C C . GLU A 1 223 ? -3.137 3.775 -1.2 1 96.88 223 GLU A C 1
ATOM 1792 O O . GLU A 1 223 ? -4.363 3.693 -1.284 1 96.88 223 GLU A O 1
ATOM 1797 N N . MET A 1 224 ? -2.594 4.785 -0.586 1 97.38 224 MET A N 1
ATOM 1798 C CA . MET A 1 224 ? -3.355 5.621 0.337 1 97.38 224 MET A CA 1
ATOM 1799 C C . MET A 1 224 ? -4.293 6.555 -0.421 1 97.38 224 MET A C 1
ATOM 1801 O O . MET A 1 224 ? -5.469 6.672 -0.075 1 97.38 224 MET A O 1
ATOM 1805 N N . LEU A 1 225 ? -3.822 7.18 -1.467 1 97.31 225 LEU A N 1
ATOM 1806 C CA . LEU A 1 225 ? -4.648 8.172 -2.148 1 97.31 225 LEU A CA 1
ATOM 1807 C C . LEU A 1 225 ? -5.863 7.512 -2.793 1 97.31 225 LEU A C 1
ATOM 1809 O O . LEU A 1 225 ? -6.988 8.008 -2.658 1 97.31 225 LEU A O 1
ATOM 1813 N N . PRO A 1 226 ? -5.68 6.32 -3.473 1 96.69 226 PRO A N 1
ATOM 1814 C CA . PRO A 1 226 ? -6.891 5.664 -3.967 1 96.69 226 PRO A CA 1
ATOM 1815 C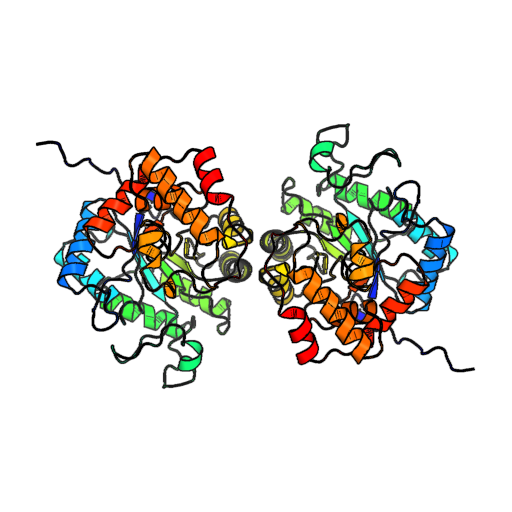 C . PRO A 1 226 ? -7.812 5.203 -2.84 1 96.69 226 PRO A C 1
ATOM 1817 O O . PRO A 1 226 ? -9.039 5.207 -2.998 1 96.69 226 PRO A O 1
ATOM 1820 N N . THR A 1 227 ? -7.258 4.781 -1.704 1 97.56 227 THR A N 1
ATOM 1821 C CA . THR A 1 227 ? -8.055 4.422 -0.535 1 97.56 227 THR A CA 1
ATOM 1822 C C . THR A 1 227 ? -8.922 5.594 -0.091 1 97.56 227 THR A C 1
ATOM 1824 O O . THR A 1 227 ? -10.125 5.434 0.135 1 97.56 227 THR A O 1
ATOM 1827 N N . LEU A 1 228 ? -8.305 6.754 -0.014 1 97.69 228 LEU A N 1
ATOM 1828 C CA . LEU A 1 228 ? -9 7.941 0.459 1 97.69 228 LEU A CA 1
ATOM 1829 C C . LEU A 1 228 ? -10.109 8.344 -0.51 1 97.69 228 LEU A C 1
ATOM 1831 O O . LEU A 1 228 ? -11.195 8.742 -0.086 1 97.69 228 LEU A O 1
ATOM 1835 N N . LYS A 1 229 ? -9.805 8.25 -1.766 1 96 229 LYS A N 1
ATOM 1836 C CA . LYS A 1 229 ? -10.82 8.531 -2.773 1 96 229 LYS A CA 1
ATOM 1837 C C . LYS A 1 229 ? -12.008 7.586 -2.635 1 96 229 LYS A C 1
ATOM 1839 O O . LYS A 1 229 ? -13.164 8.023 -2.637 1 96 229 LYS A O 1
ATOM 1844 N N . TYR A 1 230 ? -11.711 6.32 -2.459 1 95.5 230 TYR A N 1
ATOM 1845 C CA . TYR A 1 230 ? -12.75 5.301 -2.344 1 95.5 230 TYR A CA 1
ATOM 1846 C C . TYR A 1 230 ? -13.609 5.535 -1.106 1 95.5 230 TYR A C 1
ATOM 1848 O O . TYR A 1 230 ? -14.836 5.391 -1.155 1 95.5 230 TYR A O 1
ATOM 1856 N N . LEU A 1 231 ? -12.992 5.941 0.029 1 96 231 LEU A N 1
ATOM 1857 C CA . LEU A 1 231 ? -13.68 6.039 1.311 1 96 231 LEU A CA 1
ATOM 1858 C C . LEU A 1 231 ? -14.195 7.457 1.544 1 96 231 LEU A C 1
ATOM 1860 O O . LEU A 1 231 ? -14.773 7.746 2.594 1 96 231 LEU A O 1
ATOM 1864 N N . ASP A 1 232 ? -13.922 8.383 0.604 1 94.88 232 ASP A N 1
ATOM 1865 C CA . ASP A 1 232 ? -14.336 9.781 0.687 1 94.88 232 ASP A CA 1
ATOM 1866 C C . ASP A 1 232 ? -13.742 10.453 1.921 1 94.88 232 ASP A C 1
ATOM 1868 O O . ASP A 1 232 ? -14.469 11.055 2.717 1 94.88 232 ASP A O 1
ATOM 1872 N N . VAL A 1 233 ? -12.492 10.312 2.102 1 97.31 233 VAL A N 1
ATOM 1873 C CA . VAL A 1 233 ? -11.719 10.961 3.154 1 97.31 233 VAL A CA 1
ATOM 1874 C C . VAL A 1 233 ? -10.766 11.984 2.541 1 97.31 233 VAL A C 1
ATOM 1876 O O . VAL A 1 233 ? -10.109 11.703 1.536 1 97.31 233 VAL A O 1
ATOM 1879 N N . SER A 1 234 ? -10.719 13.156 3.084 1 97.56 234 SER A N 1
ATOM 1880 C CA . SER A 1 234 ? -9.914 14.242 2.521 1 97.56 234 SER A CA 1
ATOM 1881 C C . SER A 1 234 ? -8.438 14.078 2.869 1 97.56 234 SER A C 1
ATOM 1883 O O . SER A 1 234 ? -8.102 13.703 3.994 1 97.56 234 SER A O 1
ATOM 1885 N N . PHE A 1 235 ? -7.621 14.391 1.907 1 97.94 235 PHE A N 1
ATOM 1886 C CA . PHE A 1 235 ? -6.176 14.336 2.092 1 97.94 235 PHE A CA 1
ATOM 1887 C C . PHE A 1 235 ? -5.613 15.727 2.357 1 97.94 235 PHE A C 1
ATOM 1889 O O . PHE A 1 235 ? -5.84 16.656 1.577 1 97.94 235 PHE A O 1
ATOM 1896 N N . LEU A 1 236 ? -4.926 15.875 3.49 1 98 236 LEU A N 1
ATOM 1897 C CA . LEU A 1 236 ? -4.25 17.094 3.91 1 98 236 LEU A CA 1
ATOM 1898 C C . LEU A 1 236 ? -2.752 16.875 4.066 1 98 236 LEU A C 1
ATOM 1900 O O . LEU A 1 236 ? -2.256 16.703 5.184 1 98 236 LEU A O 1
ATOM 1904 N N . PRO A 1 237 ? -2.059 16.859 2.969 1 96.25 237 PRO A N 1
ATOM 1905 C CA . PRO A 1 237 ? -0.643 16.484 3.027 1 96.25 237 PRO A CA 1
ATOM 1906 C C . PRO A 1 237 ? 0.167 17.391 3.959 1 96.25 237 PRO A C 1
ATOM 1908 O O . PRO A 1 237 ? -0.081 18.594 4.031 1 96.25 237 PRO A O 1
ATOM 1911 N N . LEU A 1 238 ? 1.104 16.594 4.543 1 91 238 LEU A N 1
ATOM 1912 C CA . LEU A 1 238 ? 2.125 17.25 5.359 1 91 238 LEU A CA 1
ATOM 1913 C C . LEU A 1 238 ? 3.383 17.516 4.543 1 91 238 LEU A C 1
ATOM 1915 O O . LEU A 1 238 ? 3.559 16.953 3.461 1 91 238 LEU A O 1
ATOM 1919 N N . THR A 1 239 ? 4.219 18.359 4.836 1 87.81 239 THR A N 1
ATOM 1920 C CA . THR A 1 239 ? 5.562 18.609 4.328 1 87.81 239 THR A CA 1
ATOM 1921 C C . THR A 1 239 ? 5.512 19.078 2.875 1 87.81 239 THR A C 1
ATOM 1923 O O . THR A 1 239 ? 6.293 18.609 2.043 1 87.81 239 THR A O 1
ATOM 1926 N N . SER A 1 240 ? 4.562 19.828 2.494 1 86.94 240 SER A N 1
ATOM 1927 C CA . SER A 1 240 ? 4.355 20.266 1.116 1 86.94 240 SER A CA 1
ATOM 1928 C C . SER A 1 240 ? 5.574 21 0.581 1 86.94 240 SER A C 1
ATOM 1930 O O . SER A 1 240 ? 5.805 21.031 -0.63 1 86.94 240 SER A O 1
ATOM 1932 N N . LEU A 1 241 ? 6.402 21.531 1.511 1 89.88 241 LEU A N 1
ATOM 1933 C CA . LEU A 1 241 ? 7.547 22.312 1.058 1 89.88 241 LEU A CA 1
ATOM 1934 C C . LEU A 1 241 ? 8.859 21.672 1.494 1 89.88 241 LEU A C 1
ATOM 1936 O O . LEU A 1 241 ? 9.938 22.234 1.276 1 89.88 241 LEU A O 1
ATOM 1940 N N . VAL A 1 242 ? 8.859 20.578 2.082 1 88 242 VAL A N 1
ATOM 1941 C CA . VAL A 1 242 ? 9.984 19.719 2.461 1 88 242 VAL A CA 1
ATOM 1942 C C . VAL A 1 242 ? 11.023 20.547 3.219 1 88 242 VAL A C 1
ATOM 1944 O O . VAL A 1 242 ? 12.195 20.578 2.838 1 88 242 VAL A O 1
ATOM 1947 N N . HIS A 1 243 ? 10.555 21.219 4.27 1 85.19 243 HIS A N 1
ATOM 1948 C CA . HIS A 1 243 ? 11.445 22.016 5.105 1 85.19 243 HIS A CA 1
ATOM 1949 C C . HIS A 1 243 ? 12.227 23.031 4.27 1 85.19 243 HIS A C 1
ATOM 1951 O O . HIS A 1 243 ? 13.406 23.266 4.523 1 85.19 243 HIS A O 1
ATOM 1957 N N . GLY A 1 244 ? 11.703 23.375 3.121 1 87.44 244 GLY A N 1
ATOM 1958 C CA . GLY A 1 244 ? 12.258 24.453 2.316 1 87.44 244 GLY A CA 1
ATOM 1959 C C . GLY A 1 244 ? 13.078 23.953 1.138 1 87.44 244 GLY A C 1
ATOM 1960 O O . GLY A 1 244 ? 13.562 24.75 0.335 1 87.44 244 GLY A O 1
ATOM 1961 N N . ALA A 1 245 ? 13.172 22.703 0.959 1 89.94 245 ALA A N 1
ATOM 1962 C CA . ALA A 1 245 ? 14.008 22.141 -0.097 1 89.94 245 ALA A CA 1
ATOM 1963 C C . ALA A 1 245 ? 13.531 22.594 -1.474 1 89.94 245 ALA A C 1
ATOM 1965 O O . ALA A 1 245 ? 14.344 22.75 -2.393 1 89.94 245 ALA A O 1
ATOM 1966 N N . MET A 1 246 ? 12.305 22.891 -1.637 1 93.69 246 MET A N 1
ATOM 1967 C CA . MET A 1 246 ? 11.719 23.203 -2.938 1 93.69 246 MET A CA 1
ATOM 1968 C C . MET A 1 246 ? 11.461 24.703 -3.064 1 93.69 246 MET A C 1
ATOM 1970 O O . MET A 1 246 ? 10.727 25.141 -3.953 1 93.69 246 MET A O 1
ATOM 1974 N N . THR A 1 247 ? 12.047 25.5 -2.133 1 94.56 247 THR A N 1
ATOM 1975 C CA . THR A 1 247 ? 11.664 26.906 -2.084 1 94.56 247 THR A CA 1
ATOM 1976 C C . THR A 1 247 ? 12.844 27.797 -2.475 1 94.56 247 THR A C 1
ATOM 1978 O O . THR A 1 247 ? 12.727 29.031 -2.473 1 94.56 247 THR A O 1
ATOM 1981 N N . MET A 1 248 ? 13.984 27.125 -2.787 1 93.69 248 MET A N 1
ATOM 1982 C CA . MET A 1 248 ? 15.188 27.875 -3.131 1 93.69 248 MET A CA 1
ATOM 1983 C C . MET A 1 248 ? 15.977 27.156 -4.223 1 93.69 248 MET A C 1
ATOM 1985 O O . MET A 1 248 ? 15.836 25.953 -4.414 1 93.69 248 MET A O 1
ATOM 1989 N N . PRO A 1 249 ? 16.828 27.938 -4.879 1 95.12 249 PRO A N 1
ATOM 1990 C CA . PRO A 1 249 ? 17.656 27.328 -5.914 1 95.12 249 PRO A CA 1
ATOM 1991 C C . PRO A 1 249 ? 18.578 26.25 -5.363 1 95.12 249 PRO A C 1
ATOM 1993 O O . PRO A 1 249 ? 18.984 26.312 -4.199 1 95.12 249 PRO A O 1
ATOM 1996 N N . LEU A 1 250 ? 18.953 25.406 -6.266 1 93.44 250 LEU A N 1
ATOM 1997 C CA . LEU A 1 250 ? 19.719 24.234 -5.871 1 93.44 250 LEU A CA 1
ATOM 1998 C C . LEU A 1 250 ? 21.031 24.641 -5.215 1 93.44 250 LEU A C 1
ATOM 2000 O O . LEU A 1 250 ? 21.422 24.047 -4.203 1 93.44 250 LEU A O 1
ATOM 2004 N N . ASP A 1 251 ? 21.688 25.578 -5.738 1 92.19 251 ASP A N 1
ATOM 2005 C CA . ASP A 1 251 ? 22.984 25.984 -5.223 1 92.19 251 ASP A CA 1
ATOM 2006 C C . ASP A 1 251 ? 22.859 26.531 -3.803 1 92.19 251 ASP A C 1
ATOM 2008 O O . ASP A 1 251 ? 23.719 26.281 -2.957 1 92.19 251 ASP A O 1
ATOM 2012 N N . GLN A 1 252 ? 21.797 27.234 -3.588 1 90.5 252 GLN A N 1
ATOM 2013 C CA . GLN A 1 252 ? 21.531 27.75 -2.25 1 90.5 252 GLN A CA 1
ATOM 2014 C C . GLN A 1 252 ? 21.172 26.625 -1.282 1 90.5 252 GLN A C 1
ATOM 2016 O O . GLN A 1 252 ? 21.625 26.625 -0.133 1 90.5 252 GLN A O 1
ATOM 2021 N N . GLN A 1 253 ? 20.406 25.719 -1.763 1 87.56 253 GLN A N 1
ATOM 2022 C CA . GLN A 1 253 ? 20 24.578 -0.935 1 87.56 253 GLN A CA 1
ATOM 2023 C C . GLN A 1 253 ? 21.188 23.734 -0.521 1 87.56 253 GLN A C 1
ATOM 2025 O O . GLN A 1 253 ? 21.266 23.266 0.618 1 87.56 253 GLN A O 1
ATOM 2030 N N . LEU A 1 254 ? 22.062 23.516 -1.414 1 86.25 254 LEU A N 1
ATOM 2031 C CA . LEU A 1 254 ? 23.219 22.656 -1.179 1 86.25 254 LEU A CA 1
ATOM 2032 C C . LEU A 1 254 ? 24.125 23.266 -0.112 1 86.25 254 LEU A C 1
ATOM 2034 O O . LEU A 1 254 ? 24.953 22.562 0.476 1 86.25 254 LEU A O 1
ATOM 2038 N N . ALA A 1 255 ? 23.922 24.5 0.177 1 81.56 255 ALA A N 1
ATOM 2039 C CA . ALA A 1 255 ? 24.734 25.188 1.171 1 81.56 255 ALA A CA 1
ATOM 2040 C C . ALA A 1 255 ? 24.188 24.984 2.578 1 81.56 255 ALA A C 1
ATOM 2042 O O . ALA A 1 255 ? 24.844 25.328 3.564 1 81.56 255 ALA A O 1
ATOM 2043 N N . LEU A 1 256 ? 23.016 24.422 2.646 1 79.31 256 LEU A N 1
ATOM 2044 C CA . LEU A 1 256 ? 22.359 24.188 3.928 1 79.31 256 LEU A CA 1
ATOM 2045 C C . LEU A 1 256 ? 22.531 22.734 4.375 1 79.31 256 LEU A C 1
ATOM 2047 O O . LEU A 1 256 ? 22.812 21.859 3.557 1 79.31 256 LEU A O 1
ATOM 2051 N N . SER A 1 257 ? 22.406 22.547 5.723 1 73.69 257 SER A N 1
ATOM 2052 C CA . SER A 1 257 ? 22.344 21.172 6.223 1 73.69 257 SER A CA 1
ATOM 2053 C C . SER A 1 257 ? 21.094 20.469 5.727 1 73.69 257 SER A C 1
ATOM 2055 O O . SER A 1 257 ? 20.016 21.062 5.676 1 73.69 257 SER A O 1
ATOM 2057 N N . SER A 1 258 ? 21.25 19.266 5.105 1 65.44 258 SER A N 1
ATOM 2058 C CA . SER A 1 258 ? 20.156 18.672 4.355 1 65.44 258 SER A CA 1
ATOM 2059 C C . SER A 1 258 ? 19.594 17.438 5.07 1 65.44 258 SER A C 1
ATOM 2061 O O . SER A 1 258 ? 18.781 16.719 4.516 1 65.44 258 SER A O 1
ATOM 2063 N N . ASP A 1 259 ? 19.828 17.156 6.238 1 67.69 259 ASP A N 1
ATOM 2064 C CA . ASP A 1 259 ? 19.453 15.891 6.863 1 67.69 259 ASP A CA 1
ATOM 2065 C C . ASP A 1 259 ? 17.938 15.781 7.008 1 67.69 259 ASP A C 1
ATOM 2067 O O . ASP A 1 259 ? 17.344 14.734 6.727 1 67.69 259 ASP A O 1
ATOM 2071 N N . ASN A 1 260 ? 17.281 16.859 7.312 1 68.06 260 ASN A N 1
ATOM 2072 C CA . ASN A 1 260 ? 15.844 16.812 7.531 1 68.06 260 ASN A CA 1
ATOM 2073 C C . ASN A 1 260 ? 15.07 16.828 6.215 1 68.06 260 ASN A C 1
ATOM 2075 O O . ASN A 1 260 ? 13.93 16.375 6.152 1 68.06 260 ASN A O 1
ATOM 2079 N N . MET A 1 261 ? 15.766 17.25 5.25 1 72.31 261 MET A N 1
ATOM 2080 C CA . MET A 1 261 ? 15.102 17.391 3.957 1 72.31 261 MET A CA 1
ATOM 2081 C C . MET A 1 261 ? 15.031 16.031 3.244 1 72.31 261 MET A C 1
ATOM 2083 O O . MET A 1 261 ? 14.062 15.75 2.541 1 72.31 261 MET A O 1
ATOM 2087 N N . PHE A 1 262 ? 16.094 15.242 3.568 1 80.25 262 PHE A N 1
ATOM 2088 C CA . PHE A 1 262 ? 16.203 14.008 2.803 1 80.25 262 PHE A CA 1
ATOM 2089 C C . PHE A 1 262 ? 16.531 12.828 3.717 1 80.25 262 PHE A C 1
ATOM 2091 O O . PHE A 1 262 ? 17.625 12.258 3.645 1 80.25 262 PHE A O 1
ATOM 2098 N N . PRO A 1 263 ? 15.641 12.391 4.586 1 71.94 263 PRO A N 1
ATOM 2099 C CA . PRO A 1 263 ? 15.891 11.312 5.543 1 71.94 263 PRO A CA 1
ATOM 2100 C C . PRO A 1 263 ? 16.5 10.07 4.887 1 71.94 263 PRO A C 1
ATOM 2102 O O . PRO A 1 263 ? 17.328 9.383 5.496 1 71.94 263 PRO A O 1
ATOM 2105 N N . GLY A 1 264 ? 16.406 9.719 3.688 1 73.25 264 GLY A N 1
ATOM 2106 C CA . GLY A 1 264 ? 16.984 8.57 3.006 1 73.25 264 GLY A CA 1
ATOM 2107 C C . GLY A 1 264 ? 18.188 8.938 2.146 1 73.25 264 GLY A C 1
ATOM 2108 O O . GLY A 1 264 ? 18.719 8.094 1.431 1 73.25 264 GLY A O 1
ATOM 2109 N N . GLY A 1 265 ? 18.594 10.156 2.332 1 82.75 265 GLY A N 1
ATOM 2110 C CA . GLY A 1 265 ? 19.719 10.641 1.552 1 82.75 265 GLY A CA 1
ATOM 2111 C C . GLY A 1 265 ? 19.297 11.344 0.273 1 82.75 265 GLY A C 1
ATOM 2112 O O . GLY A 1 265 ? 18.328 10.945 -0.371 1 82.75 265 GLY A O 1
ATOM 2113 N N . ARG A 1 266 ? 20.016 12.328 0.043 1 89.12 266 ARG A N 1
ATOM 2114 C CA . ARG A 1 266 ? 19.812 13.078 -1.192 1 89.12 266 ARG A CA 1
ATOM 2115 C C . ARG A 1 266 ? 20.266 12.266 -2.404 1 89.12 266 ARG A C 1
ATOM 2117 O O . ARG A 1 266 ? 21.281 11.586 -2.363 1 89.12 266 ARG A O 1
ATOM 2124 N N . ARG A 1 267 ? 19.531 12.266 -3.469 1 91.31 267 ARG A N 1
ATOM 2125 C CA . ARG A 1 267 ? 19.844 11.594 -4.73 1 91.31 267 ARG A CA 1
ATOM 2126 C C . ARG A 1 267 ? 19.797 12.586 -5.895 1 91.31 267 ARG A C 1
ATOM 2128 O O . ARG A 1 267 ? 19.219 13.672 -5.773 1 91.31 267 ARG A O 1
ATOM 2135 N N . GLU A 1 268 ? 20.328 12.133 -7.008 1 94.19 268 GLU A N 1
ATOM 2136 C CA . GLU A 1 268 ? 20.438 13.008 -8.164 1 94.19 268 GLU A CA 1
ATOM 2137 C C . GLU A 1 268 ? 19.062 13.43 -8.672 1 94.19 268 GLU A C 1
ATOM 2139 O O . GLU A 1 268 ? 18.875 14.57 -9.109 1 94.19 268 GLU A O 1
ATOM 2144 N N . TRP A 1 269 ? 18.156 12.57 -8.586 1 94.69 269 TRP A N 1
ATOM 2145 C CA . TRP A 1 269 ? 16.844 12.906 -9.117 1 94.69 269 TRP A CA 1
ATOM 2146 C C . TRP A 1 269 ? 16.172 13.969 -8.25 1 94.69 269 TRP A C 1
ATOM 2148 O O . TRP A 1 269 ? 15.344 14.75 -8.742 1 94.69 269 TRP A O 1
ATOM 2158 N N . HIS A 1 270 ? 16.5 14.141 -6.93 1 94.94 270 HIS A N 1
ATOM 2159 C CA . HIS A 1 270 ? 16.031 15.25 -6.109 1 94.94 270 HIS A CA 1
ATOM 2160 C C . HIS A 1 270 ? 16.469 16.594 -6.695 1 94.94 270 HIS A C 1
ATOM 2162 O O . HIS A 1 270 ? 15.664 17.5 -6.828 1 94.94 270 HIS A O 1
ATOM 2168 N N . ASN A 1 271 ? 17.766 16.594 -7.051 1 96 271 ASN A N 1
ATOM 2169 C CA . ASN A 1 271 ? 18.344 17.812 -7.621 1 96 271 ASN A CA 1
ATOM 2170 C C . ASN A 1 271 ? 17.672 18.172 -8.945 1 96 271 ASN A C 1
ATOM 2172 O O . ASN A 1 271 ? 17.422 19.359 -9.211 1 96 271 ASN A O 1
ATOM 2176 N N . THR A 1 272 ? 17.391 17.141 -9.656 1 97.94 272 THR A N 1
ATOM 2177 C CA . THR A 1 272 ? 16.75 17.359 -10.945 1 97.94 272 THR A CA 1
ATOM 2178 C C . THR A 1 272 ? 15.375 18 -10.758 1 97.94 272 THR A C 1
ATOM 2180 O O . THR A 1 272 ? 15.039 18.969 -11.43 1 97.94 272 THR A O 1
ATOM 2183 N N . ILE A 1 273 ? 14.625 17.531 -9.82 1 97.69 273 ILE A N 1
ATOM 2184 C CA . ILE A 1 273 ? 13.281 18.062 -9.586 1 97.69 273 ILE A CA 1
ATOM 2185 C C . ILE A 1 273 ? 13.383 19.5 -9.062 1 97.69 273 ILE A C 1
ATOM 2187 O O . ILE A 1 273 ? 12.648 20.375 -9.516 1 97.69 273 ILE A O 1
ATOM 2191 N N . ILE A 1 274 ? 14.273 19.75 -8.188 1 97.06 274 ILE A N 1
ATOM 2192 C CA . ILE A 1 274 ? 14.445 21.078 -7.629 1 97.06 274 ILE A CA 1
ATOM 2193 C C . ILE A 1 274 ? 14.836 22.062 -8.734 1 97.06 274 ILE A C 1
ATOM 2195 O O . ILE A 1 274 ? 14.289 23.172 -8.812 1 97.06 274 ILE A O 1
ATOM 2199 N N . THR A 1 275 ? 15.703 21.625 -9.594 1 98.25 275 THR A N 1
ATOM 2200 C CA . THR A 1 275 ? 16.109 22.453 -10.727 1 98.25 275 THR A CA 1
ATOM 2201 C C . THR A 1 275 ? 14.93 22.734 -11.641 1 98.25 275 THR A C 1
ATOM 2203 O O . THR A 1 275 ? 14.758 23.859 -12.109 1 98.25 275 THR A O 1
ATOM 2206 N N . ARG A 1 276 ? 14.148 21.781 -11.797 1 98.69 276 ARG A N 1
ATOM 2207 C CA . ARG A 1 276 ? 13 21.938 -12.68 1 98.69 276 ARG A CA 1
ATOM 2208 C C . ARG A 1 276 ? 11.945 22.844 -12.062 1 98.69 276 ARG A C 1
ATOM 2210 O O . ARG A 1 276 ? 11.266 23.594 -12.766 1 98.69 276 ARG A O 1
ATOM 2217 N N . ILE A 1 277 ? 11.805 22.797 -10.781 1 98.44 277 ILE A N 1
ATOM 2218 C CA . ILE A 1 277 ? 10.938 23.734 -10.086 1 98.44 277 ILE A CA 1
ATOM 2219 C C . ILE A 1 277 ? 11.422 25.172 -10.352 1 98.44 277 ILE A C 1
ATOM 2221 O O . ILE A 1 277 ? 10.625 26.047 -10.664 1 98.44 277 ILE A O 1
ATOM 2225 N N . GLU A 1 278 ? 12.703 25.359 -10.266 1 98.44 278 GLU A N 1
ATOM 2226 C CA . GLU A 1 278 ? 13.289 26.672 -10.516 1 98.44 278 GLU A CA 1
ATOM 2227 C C . GLU A 1 278 ? 13.016 27.141 -11.945 1 98.44 278 GLU A C 1
ATOM 2229 O O . GLU A 1 278 ? 12.656 28.297 -12.172 1 98.44 278 GLU A O 1
ATOM 2234 N N . GLU A 1 279 ? 13.172 26.25 -12.844 1 98.62 279 GLU A N 1
ATOM 2235 C CA . GLU A 1 279 ? 12.953 26.578 -14.25 1 98.62 279 GLU A CA 1
ATOM 2236 C C . GLU A 1 279 ? 11.516 27.016 -14.5 1 98.62 279 GLU A C 1
ATOM 2238 O O . GLU A 1 279 ? 11.281 28.031 -15.172 1 98.62 279 GLU A O 1
ATOM 2243 N N . ILE A 1 280 ? 10.633 26.297 -13.969 1 98.56 280 ILE A N 1
ATOM 2244 C CA . ILE A 1 280 ? 9.227 26.641 -14.148 1 98.56 280 ILE A CA 1
ATOM 2245 C C . ILE A 1 280 ? 8.922 27.969 -13.445 1 98.56 280 ILE A C 1
ATOM 2247 O O . ILE A 1 280 ? 8.18 28.797 -13.969 1 98.56 280 ILE A O 1
ATOM 2251 N N . ALA A 1 281 ? 9.461 28.156 -12.25 1 98.5 281 ALA A N 1
ATOM 2252 C CA . ALA A 1 281 ? 9.289 29.406 -11.516 1 98.5 281 ALA A CA 1
ATOM 2253 C C . ALA A 1 281 ? 9.742 30.594 -12.352 1 98.5 281 ALA A C 1
ATOM 2255 O O . ALA A 1 281 ? 9.031 31.609 -12.453 1 98.5 281 ALA A O 1
ATOM 2256 N N . LEU A 1 282 ? 10.836 30.469 -13 1 98.06 282 LEU A N 1
ATOM 2257 C CA . LEU A 1 282 ? 11.391 31.516 -13.844 1 98.06 282 LEU A CA 1
ATOM 2258 C C . LEU A 1 282 ? 10.516 31.75 -15.07 1 98.06 282 LEU A C 1
ATOM 2260 O O . LEU A 1 282 ? 10.211 32.906 -15.422 1 98.06 282 LEU A O 1
ATOM 2264 N N . GLN A 1 283 ? 10.117 30.703 -15.633 1 97.88 283 GLN A N 1
ATOM 2265 C CA . GLN A 1 283 ? 9.289 30.781 -16.844 1 97.88 283 GLN A CA 1
ATOM 2266 C C . GLN A 1 283 ? 7.965 31.484 -16.547 1 97.88 283 GLN A C 1
ATOM 2268 O O . GLN A 1 283 ? 7.465 32.25 -17.375 1 97.88 283 GLN A O 1
ATOM 2273 N N . LYS A 1 284 ? 7.477 31.266 -15.414 1 97.56 284 LYS A N 1
ATOM 2274 C CA . LYS A 1 284 ? 6.145 31.781 -15.086 1 97.56 284 LYS A CA 1
ATOM 2275 C C . LYS A 1 284 ? 6.234 33.062 -14.258 1 97.56 284 LYS A C 1
ATOM 2277 O O . LYS A 1 284 ? 5.207 33.625 -13.898 1 97.56 284 LYS A O 1
ATOM 2282 N N . ASN A 1 285 ? 7.363 33.438 -13.891 1 97.44 285 ASN A N 1
ATOM 2283 C CA . ASN A 1 285 ? 7.621 34.625 -13.078 1 97.44 285 ASN A CA 1
ATOM 2284 C C . ASN A 1 285 ? 6.93 34.531 -11.727 1 97.44 285 ASN A C 1
ATOM 2286 O O . ASN A 1 285 ? 6.211 35.469 -11.328 1 97.44 285 ASN A O 1
ATOM 2290 N N . VAL A 1 286 ? 7.09 33.438 -11.078 1 97.94 286 VAL A N 1
ATOM 2291 C CA . VAL A 1 286 ? 6.625 33.188 -9.719 1 97.94 286 VAL A CA 1
ATOM 2292 C C . VAL A 1 286 ? 7.762 32.594 -8.883 1 97.94 286 VAL A C 1
ATOM 2294 O O . VAL A 1 286 ? 8.852 32.344 -9.398 1 97.94 286 VAL A O 1
ATOM 2297 N N . THR A 1 287 ? 7.562 32.406 -7.625 1 97.81 287 THR A N 1
ATOM 2298 C CA . THR A 1 287 ? 8.594 31.859 -6.766 1 97.81 287 THR A CA 1
ATOM 2299 C C . THR A 1 287 ? 8.578 30.328 -6.824 1 97.81 287 THR A C 1
ATOM 2301 O O . THR A 1 287 ? 7.574 29.734 -7.211 1 97.81 287 THR A O 1
ATOM 2304 N N . MET A 1 288 ? 9.688 29.734 -6.453 1 98 288 MET A N 1
ATOM 2305 C CA . MET A 1 288 ? 9.75 28.281 -6.367 1 98 288 MET A CA 1
ATOM 2306 C C . MET A 1 288 ? 8.719 27.75 -5.379 1 98 288 MET A C 1
ATOM 2308 O O . MET A 1 288 ? 8.094 26.719 -5.621 1 98 288 MET A O 1
ATOM 2312 N N . THR A 1 289 ? 8.516 28.516 -4.316 1 97.38 289 THR A N 1
ATOM 2313 C CA . THR A 1 289 ? 7.5 28.172 -3.322 1 97.38 289 THR A CA 1
ATOM 2314 C C . THR A 1 289 ? 6.121 28.062 -3.967 1 97.38 289 THR A C 1
ATOM 2316 O O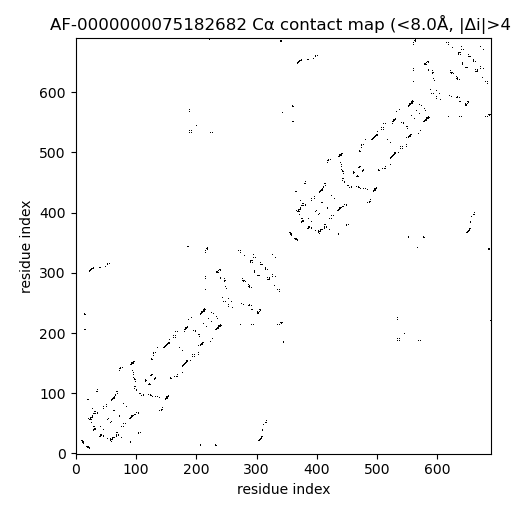 . THR A 1 289 ? 5.398 27.094 -3.744 1 97.38 289 THR A O 1
ATOM 2319 N N . GLN A 1 290 ? 5.824 28.984 -4.73 1 97 290 GLN A N 1
ATOM 2320 C CA . GLN A 1 290 ? 4.512 29.031 -5.367 1 97 290 GLN A CA 1
ATOM 2321 C C . GLN A 1 290 ? 4.328 27.875 -6.352 1 97 290 GLN A C 1
ATOM 2323 O O . GLN A 1 290 ? 3.238 27.312 -6.457 1 97 290 GLN A O 1
ATOM 2328 N N . VAL A 1 291 ? 5.371 27.469 -7.035 1 97.94 291 VAL A N 1
ATOM 2329 C CA . VAL A 1 291 ? 5.312 26.344 -7.957 1 97.94 291 VAL A CA 1
ATOM 2330 C C . VAL A 1 291 ? 5.051 25.047 -7.18 1 97.94 291 VAL A C 1
ATOM 2332 O O . VAL A 1 291 ? 4.199 24.25 -7.57 1 97.94 291 VAL A O 1
ATOM 2335 N N . ALA A 1 292 ? 5.781 24.891 -6.086 1 97.19 292 ALA A N 1
ATOM 2336 C CA . ALA A 1 292 ? 5.617 23.703 -5.258 1 97.19 292 ALA A CA 1
ATOM 2337 C C . ALA A 1 292 ? 4.195 23.594 -4.719 1 97.19 292 ALA A C 1
ATOM 2339 O O . ALA A 1 292 ? 3.584 22.531 -4.762 1 97.19 292 ALA A O 1
ATOM 2340 N N . ILE A 1 293 ? 3.668 24.672 -4.273 1 95.69 293 ILE A N 1
ATOM 2341 C CA . ILE A 1 293 ? 2.312 24.719 -3.736 1 95.69 293 ILE A CA 1
ATOM 2342 C C . ILE A 1 293 ? 1.309 24.422 -4.852 1 95.69 293 ILE A C 1
ATOM 2344 O O . ILE A 1 293 ? 0.393 23.625 -4.672 1 95.69 293 ILE A O 1
ATOM 2348 N N . ALA A 1 294 ? 1.506 25.016 -5.949 1 96.06 294 ALA A N 1
ATOM 2349 C CA . ALA A 1 294 ? 0.603 24.844 -7.082 1 96.06 294 ALA A CA 1
ATOM 2350 C C . ALA A 1 294 ? 0.549 23.375 -7.508 1 96.06 294 ALA A C 1
ATOM 2352 O O . ALA A 1 294 ? -0.52 22.859 -7.84 1 96.06 294 ALA A O 1
ATOM 2353 N N . TRP A 1 295 ? 1.7 22.781 -7.508 1 97.12 295 TRP A N 1
ATOM 2354 C CA . TRP A 1 295 ? 1.727 21.375 -7.875 1 97.12 295 TRP A CA 1
ATOM 2355 C C . TRP A 1 295 ? 0.885 20.531 -6.91 1 97.12 295 TRP A C 1
ATOM 2357 O O . TRP A 1 295 ? 0.026 19.766 -7.336 1 97.12 295 TRP A O 1
ATOM 2367 N N . SER A 1 296 ? 1.117 20.719 -5.652 1 95.62 296 SER A N 1
ATOM 2368 C CA . SER A 1 296 ? 0.39 19.953 -4.645 1 95.62 296 SER A CA 1
ATOM 2369 C C . SER A 1 296 ? -1.11 20.219 -4.727 1 95.62 296 SER A C 1
ATOM 2371 O O . SER A 1 296 ? -1.913 19.281 -4.691 1 95.62 296 SER A O 1
ATOM 2373 N N . MET A 1 297 ? -1.436 21.453 -4.914 1 92.44 297 MET A N 1
ATOM 2374 C CA . MET A 1 297 ? -2.84 21.844 -4.93 1 92.44 297 MET A CA 1
ATOM 2375 C C . MET A 1 297 ? -3.537 21.328 -6.184 1 92.44 297 MET A C 1
ATOM 2377 O O . MET A 1 297 ? -4.758 21.172 -6.195 1 92.44 297 MET A O 1
ATOM 2381 N N . GLY A 1 298 ? -2.795 21.094 -7.176 1 91.94 298 GLY A N 1
ATOM 2382 C CA . GLY A 1 298 ? -3.346 20.625 -8.438 1 91.94 298 GLY A CA 1
ATOM 2383 C C . GLY A 1 298 ? -3.652 19.141 -8.445 1 91.94 298 GLY A C 1
ATOM 2384 O O . GLY A 1 298 ? -4.328 18.641 -9.352 1 91.94 298 GLY A O 1
ATOM 2385 N N . ARG A 1 299 ? -3.189 18.531 -7.457 1 91.75 299 ARG A N 1
ATOM 2386 C CA . ARG A 1 299 ? -3.469 17.094 -7.371 1 91.75 299 ARG A CA 1
ATOM 2387 C C . ARG A 1 299 ? -4.918 16.844 -6.969 1 91.75 299 ARG A C 1
ATOM 2389 O O . ARG A 1 299 ? -5.414 17.453 -6.012 1 91.75 299 ARG A O 1
ATOM 2396 N N . GLU A 1 300 ? -5.559 15.914 -7.629 1 86.88 300 GLU A N 1
ATOM 2397 C CA . GLU A 1 300 ? -6.969 15.625 -7.387 1 86.88 300 GLU A CA 1
ATOM 2398 C C . GLU A 1 300 ? -7.195 15.172 -5.945 1 86.88 300 GLU A C 1
ATOM 2400 O O . GLU A 1 300 ? -8.195 15.539 -5.324 1 86.88 300 GLU A O 1
ATOM 2405 N N . CYS A 1 301 ? -6.262 14.539 -5.402 1 87 301 CYS A N 1
ATOM 2406 C CA . CYS A 1 301 ? -6.414 13.891 -4.102 1 87 301 CYS A CA 1
ATOM 2407 C C . CYS A 1 301 ? -6.219 14.898 -2.971 1 87 301 CYS A C 1
ATOM 2409 O O . CYS A 1 301 ? -6.566 14.617 -1.821 1 87 301 CYS A O 1
ATOM 2411 N N . VAL A 1 302 ? -5.625 16.047 -3.234 1 93.88 302 VAL A N 1
ATOM 2412 C CA . VAL A 1 302 ? -5.293 17.031 -2.207 1 93.88 302 VAL A CA 1
ATOM 2413 C C . VAL A 1 302 ? -6.461 18 -2.018 1 93.88 302 VAL A C 1
ATOM 2415 O O . VAL A 1 302 ? -6.867 18.688 -2.961 1 93.88 302 VAL A O 1
ATOM 2418 N N . ARG A 1 303 ? -6.957 18 -0.824 1 95.12 303 ARG A N 1
ATOM 2419 C CA . ARG A 1 303 ? -8.117 18.844 -0.542 1 95.12 303 ARG A CA 1
ATOM 2420 C C . ARG A 1 303 ? -7.68 20.219 -0.039 1 95.12 303 ARG A C 1
ATOM 2422 O O . ARG A 1 303 ? -8.273 21.234 -0.408 1 95.12 303 ARG A O 1
ATOM 2429 N N . ALA A 1 304 ? -6.738 20.25 0.805 1 96.44 304 ALA A N 1
ATOM 2430 C CA . ALA A 1 304 ? -6.102 21.438 1.363 1 96.44 304 ALA A CA 1
ATOM 2431 C C . ALA A 1 304 ? -4.664 21.141 1.781 1 96.44 304 ALA A C 1
ATOM 2433 O O . ALA A 1 304 ? -4.293 19.984 1.984 1 96.44 304 ALA A O 1
ATOM 2434 N N . LEU A 1 305 ? -3.865 22.234 1.838 1 96.31 305 LEU A N 1
ATOM 2435 C CA . LEU A 1 305 ? -2.445 22.047 2.117 1 96.31 305 LEU A CA 1
ATOM 2436 C C . LEU A 1 305 ? -2.074 22.656 3.467 1 96.31 305 LEU A C 1
ATOM 2438 O O . LEU A 1 305 ? -2.449 23.797 3.766 1 96.31 305 LEU A O 1
ATOM 2442 N N . ILE A 1 306 ? -1.337 21.875 4.254 1 97.06 306 ILE A N 1
ATOM 2443 C CA . ILE A 1 306 ? -0.782 22.391 5.496 1 97.06 306 ILE A CA 1
ATOM 2444 C C . ILE A 1 306 ? 0.591 23.016 5.23 1 97.06 306 ILE A C 1
ATOM 2446 O O . ILE A 1 306 ? 1.486 22.344 4.707 1 97.06 306 ILE A O 1
ATOM 2450 N N . ILE A 1 307 ? 0.719 24.266 5.617 1 94.62 307 ILE A N 1
ATOM 2451 C CA . ILE A 1 307 ? 1.965 24.984 5.344 1 94.62 307 ILE A CA 1
ATOM 2452 C C . ILE A 1 307 ? 2.477 25.641 6.625 1 94.62 307 ILE A C 1
ATOM 2454 O O .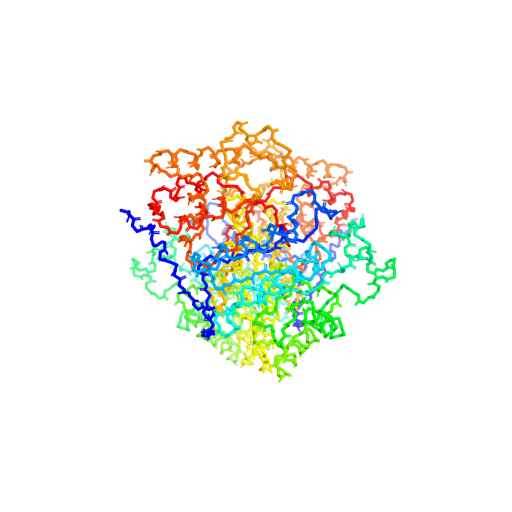 ILE A 1 307 ? 1.711 26.266 7.352 1 94.62 307 ILE A O 1
ATOM 2458 N N . ASP A 1 308 ? 3.723 25.391 6.859 1 93.25 308 ASP A N 1
ATOM 2459 C CA . ASP A 1 308 ? 4.461 26.141 7.859 1 93.25 308 ASP A CA 1
ATOM 2460 C C . ASP A 1 308 ? 5.434 27.125 7.199 1 93.25 308 ASP A C 1
ATOM 2462 O O . ASP A 1 308 ? 5.965 26.844 6.121 1 93.25 308 ASP A O 1
ATOM 2466 N N . ALA A 1 309 ? 5.602 28.25 7.816 1 92.81 309 ALA A N 1
ATOM 2467 C CA . ALA A 1 309 ? 6.523 29.234 7.262 1 92.81 309 ALA A CA 1
ATOM 2468 C C . ALA A 1 309 ? 7.352 29.891 8.359 1 92.81 309 ALA A C 1
ATOM 2470 O O . ALA A 1 309 ? 6.828 30.203 9.438 1 92.81 309 ALA A O 1
ATOM 2471 N N . PRO A 1 310 ? 8.594 30.172 8.023 1 91.75 310 PRO A N 1
ATOM 2472 C CA . PRO A 1 310 ? 9.461 30.75 9.047 1 91.75 310 PRO A CA 1
ATOM 2473 C C . PRO A 1 310 ? 9.18 32.219 9.289 1 91.75 310 PRO A C 1
ATOM 2475 O O . PRO A 1 310 ? 9.547 32.781 10.328 1 91.75 310 PRO A O 1
ATOM 2478 N N . THR A 1 311 ? 8.609 32.938 8.305 1 93.75 311 THR A N 1
ATOM 2479 C CA . THR A 1 311 ? 8.258 34.344 8.453 1 93.75 311 THR A CA 1
ATOM 2480 C C . THR A 1 311 ? 6.887 34.625 7.836 1 93.75 311 THR A C 1
ATOM 2482 O O . THR A 1 311 ? 6.383 33.812 7.047 1 93.75 311 THR A O 1
ATOM 2485 N N . THR A 1 312 ? 6.344 35.75 8.266 1 95.25 312 THR A N 1
ATOM 2486 C CA . THR A 1 312 ? 5.066 36.188 7.707 1 95.25 312 THR A CA 1
ATOM 2487 C C . THR A 1 312 ? 5.176 36.375 6.199 1 95.25 312 THR A C 1
ATOM 2489 O O . THR A 1 312 ? 4.258 36.031 5.453 1 95.25 312 THR A O 1
ATOM 2492 N N . GLY A 1 313 ? 6.301 36.938 5.797 1 95.06 313 GLY A N 1
ATOM 2493 C CA . GLY A 1 313 ? 6.531 37.125 4.371 1 95.06 313 GLY A CA 1
ATOM 2494 C C . GLY A 1 313 ? 6.5 35.844 3.592 1 95.06 313 GLY A C 1
ATOM 2495 O O . GLY A 1 313 ? 5.863 35.75 2.539 1 95.06 313 GLY A O 1
ATOM 2496 N N . HIS A 1 314 ? 7.16 34.844 4.066 1 94.56 314 HIS A N 1
ATOM 2497 C CA . HIS A 1 314 ? 7.172 33.5 3.436 1 94.56 314 HIS A CA 1
ATOM 2498 C C . HIS A 1 314 ? 5.77 32.906 3.404 1 94.56 314 HIS A C 1
ATOM 2500 O O . HIS A 1 314 ? 5.395 32.25 2.43 1 94.56 314 HIS A O 1
ATOM 2506 N N . LEU A 1 315 ? 5.043 33.125 4.473 1 94.56 315 LEU A N 1
ATOM 2507 C CA . LEU A 1 315 ? 3.676 32.594 4.551 1 94.56 315 LEU A CA 1
ATOM 2508 C C . LEU A 1 315 ? 2.803 33.25 3.471 1 94.56 315 LEU A C 1
ATOM 2510 O O . LEU A 1 315 ? 2.096 32.531 2.746 1 94.56 315 LEU A O 1
ATOM 2514 N N . LEU A 1 316 ? 2.865 34.531 3.375 1 94.88 316 LEU A N 1
ATOM 2515 C CA . LEU A 1 316 ? 2.045 35.25 2.402 1 94.88 316 LEU A CA 1
ATOM 2516 C C . LEU A 1 316 ? 2.441 34.875 0.978 1 94.88 316 LEU A C 1
ATOM 2518 O O . LEU A 1 316 ? 1.583 34.781 0.096 1 94.88 316 LEU A O 1
ATOM 2522 N N . ASP A 1 317 ? 3.717 34.625 0.795 1 94.75 317 ASP A N 1
ATOM 2523 C CA . ASP A 1 317 ? 4.184 34.156 -0.503 1 94.75 317 ASP A CA 1
ATOM 2524 C C . ASP A 1 317 ? 3.596 32.781 -0.824 1 94.75 317 ASP A C 1
ATOM 2526 O O . ASP A 1 317 ? 3.143 32.531 -1.944 1 94.75 317 ASP A O 1
ATOM 2530 N N . ALA A 1 318 ? 3.596 31.906 0.13 1 93.56 318 ALA A N 1
ATOM 2531 C CA . ALA A 1 318 ? 3.053 30.562 -0.038 1 93.56 318 ALA A CA 1
ATOM 2532 C C . ALA A 1 318 ? 1.565 30.609 -0.375 1 93.56 318 ALA A C 1
ATOM 2534 O O . ALA A 1 318 ? 1.096 29.859 -1.241 1 93.56 318 ALA A O 1
ATOM 2535 N N . ILE A 1 319 ? 0.856 31.484 0.277 1 93.56 319 ILE A N 1
ATOM 2536 C CA . ILE A 1 319 ? -0.581 31.625 0.065 1 93.56 319 ILE A CA 1
ATOM 2537 C C . ILE A 1 319 ? -0.854 32 -1.39 1 93.56 319 ILE A C 1
ATOM 2539 O O . ILE A 1 319 ? -1.818 31.516 -1.99 1 93.56 319 ILE A O 1
ATOM 2543 N N . ARG A 1 320 ? 0.012 32.75 -1.961 1 92.75 320 ARG A N 1
ATOM 2544 C CA . ARG A 1 320 ? -0.157 33.188 -3.338 1 92.75 320 ARG A CA 1
ATOM 2545 C C . ARG A 1 320 ? 0.007 32.031 -4.316 1 92.75 320 ARG A C 1
ATOM 2547 O O . ARG A 1 320 ? -0.389 32.125 -5.48 1 92.75 320 ARG A O 1
ATOM 2554 N N . GLY A 1 321 ? 0.557 30.938 -3.896 1 92.19 321 GLY A N 1
ATOM 2555 C CA . GLY A 1 321 ? 0.717 29.75 -4.73 1 92.19 321 GLY A CA 1
ATOM 2556 C C . GLY A 1 321 ? -0.603 29.172 -5.199 1 92.19 321 GLY A C 1
ATOM 2557 O O . GLY A 1 321 ? -0.652 28.453 -6.203 1 92.19 321 GLY A O 1
ATOM 2558 N N . VAL A 1 322 ? -1.696 29.469 -4.559 1 88.88 322 VAL A N 1
ATOM 2559 C CA . VAL A 1 322 ? -3.018 28.953 -4.887 1 88.88 322 VAL A CA 1
ATOM 2560 C C . VAL A 1 322 ? -3.461 29.469 -6.246 1 88.88 322 VAL A C 1
ATOM 2562 O O . VAL A 1 322 ? -4.277 28.844 -6.926 1 88.88 322 VAL A O 1
ATOM 2565 N N . ASP A 1 323 ? -2.865 30.531 -6.676 1 89.88 323 ASP A N 1
ATOM 2566 C CA . ASP A 1 323 ? -3.287 31.188 -7.898 1 89.88 323 ASP A CA 1
ATOM 2567 C C . ASP A 1 323 ? -2.434 30.766 -9.086 1 89.88 323 ASP A C 1
ATOM 2569 O O . ASP A 1 323 ? -2.723 31.109 -10.234 1 89.88 323 ASP A O 1
ATOM 2573 N N . VAL A 1 324 ? -1.417 30.047 -8.773 1 93.69 324 VAL A N 1
ATOM 2574 C CA . VAL A 1 324 ? -0.506 29.641 -9.836 1 93.69 324 VAL A CA 1
ATOM 2575 C C . VAL A 1 324 ? -1.08 28.422 -10.57 1 93.69 324 VAL A C 1
ATOM 2577 O O . VAL A 1 324 ? -1.516 27.453 -9.938 1 93.69 324 VAL A O 1
ATOM 2580 N N . LEU A 1 325 ? -1.084 28.484 -11.891 1 93.56 325 LEU A N 1
ATOM 2581 C CA . LEU A 1 325 ? -1.589 27.406 -12.719 1 93.56 325 LEU A CA 1
ATOM 2582 C C . LEU A 1 325 ? -0.442 26.656 -13.391 1 93.56 325 LEU A C 1
ATOM 2584 O O . LEU A 1 325 ? 0.411 27.266 -14.039 1 93.56 325 LEU A O 1
ATOM 2588 N N . LEU A 1 326 ? -0.389 25.391 -13.18 1 97.31 326 LEU A N 1
ATOM 2589 C CA . LEU A 1 326 ? 0.542 24.516 -13.883 1 97.31 326 LEU A CA 1
ATOM 2590 C C . LEU A 1 326 ? -0.166 23.75 -15 1 97.31 326 LEU A C 1
ATOM 2592 O O . LEU A 1 326 ? -1.252 23.203 -14.789 1 97.31 326 LEU A O 1
ATOM 2596 N N . THR A 1 327 ? 0.391 23.719 -16.203 1 97.19 327 THR A N 1
ATOM 2597 C CA . THR A 1 327 ? -0.139 22.922 -17.297 1 97.19 327 THR A CA 1
ATOM 2598 C C . THR A 1 327 ? 0.161 21.438 -17.094 1 97.19 327 THR A C 1
ATOM 2600 O O . THR A 1 327 ? 1.031 21.078 -16.297 1 97.19 327 THR A O 1
ATOM 2603 N N . PRO A 1 328 ? -0.576 20.656 -17.844 1 96.75 328 PRO A N 1
ATOM 2604 C CA . PRO A 1 328 ? -0.244 19.219 -17.781 1 96.75 328 PRO A CA 1
ATOM 2605 C C . PRO A 1 328 ? 1.212 18.938 -18.156 1 96.75 328 PRO A C 1
ATOM 2607 O O . PRO A 1 328 ? 1.837 18.047 -17.578 1 96.75 328 PRO A O 1
ATOM 2610 N N . ALA A 1 329 ? 1.695 19.703 -19.031 1 97.75 329 ALA A N 1
ATOM 2611 C CA . ALA A 1 329 ? 3.09 19.547 -19.438 1 97.75 329 ALA A CA 1
ATOM 2612 C C . ALA A 1 329 ? 4.035 19.906 -18.297 1 97.75 329 ALA A C 1
ATOM 2614 O O . ALA A 1 329 ? 5.047 19.234 -18.078 1 97.75 329 ALA A O 1
ATOM 2615 N N . ASP A 1 330 ? 3.74 21.031 -17.562 1 98.19 330 ASP A N 1
ATOM 2616 C CA . ASP A 1 330 ? 4.523 21.422 -16.406 1 98.19 330 ASP A CA 1
ATOM 2617 C C . ASP A 1 330 ? 4.566 20.297 -15.367 1 98.19 330 ASP A C 1
ATOM 2619 O O . ASP A 1 330 ? 5.637 19.938 -14.875 1 98.19 330 ASP A O 1
ATOM 2623 N N . THR A 1 331 ? 3.406 19.812 -15.125 1 98 331 THR A N 1
ATOM 2624 C CA . THR A 1 331 ? 3.262 18.766 -14.117 1 98 331 THR A CA 1
ATOM 2625 C C . THR A 1 331 ? 4.066 17.531 -14.508 1 98 331 THR A C 1
ATOM 2627 O O . THR A 1 331 ? 4.801 16.969 -13.688 1 98 331 THR A O 1
ATOM 2630 N N . GLN A 1 332 ? 3.979 17.141 -15.734 1 97.94 332 GLN A N 1
ATOM 2631 C CA . GLN A 1 332 ? 4.734 15.992 -16.219 1 97.94 332 GLN A CA 1
ATOM 2632 C C . GLN A 1 332 ? 6.234 16.234 -16.125 1 97.94 332 GLN A C 1
ATOM 2634 O O . GLN A 1 332 ? 6.992 15.344 -15.719 1 97.94 332 GLN A O 1
ATOM 2639 N N . TYR A 1 333 ? 6.621 17.422 -16.5 1 98.44 333 TYR A N 1
ATOM 2640 C CA . TYR A 1 333 ? 8.023 17.812 -16.438 1 98.44 333 TYR A CA 1
ATOM 2641 C C . TYR A 1 333 ? 8.562 17.719 -15.023 1 98.44 333 TYR A C 1
ATOM 2643 O O . TYR A 1 333 ? 9.672 17.219 -14.812 1 98.44 333 TYR A O 1
ATOM 2651 N N . LEU A 1 334 ? 7.766 18.062 -14.039 1 98.44 334 LEU A N 1
ATOM 2652 C CA . LEU A 1 334 ? 8.164 18.047 -12.641 1 98.44 334 LEU A CA 1
ATOM 2653 C C . LEU A 1 334 ? 8.188 16.625 -12.102 1 98.44 334 LEU A C 1
ATOM 2655 O O . LEU A 1 334 ? 9.016 16.297 -11.242 1 98.44 334 LEU A O 1
ATOM 2659 N N . GLU A 1 335 ? 7.336 15.789 -12.641 1 97.94 335 GLU A N 1
ATOM 2660 C CA . GLU A 1 335 ? 7.098 14.484 -12.023 1 97.94 335 GLU A CA 1
ATOM 2661 C C . GLU A 1 335 ? 8 13.414 -12.633 1 97.94 335 GLU A C 1
ATOM 2663 O O . GLU A 1 335 ? 8.305 12.406 -11.984 1 97.94 335 GLU A O 1
ATOM 2668 N N . GLU A 1 336 ? 8.461 13.586 -13.781 1 97.62 336 GLU A N 1
ATOM 2669 C CA . GLU A 1 336 ? 9.094 12.562 -14.602 1 97.62 336 GLU A CA 1
ATOM 2670 C C . GLU A 1 336 ? 10.32 11.977 -13.906 1 97.62 336 GLU A C 1
ATOM 2672 O O . GLU A 1 336 ? 10.555 10.766 -13.953 1 97.62 336 GLU A O 1
ATOM 2677 N N . PRO A 1 337 ? 11.117 12.75 -13.188 1 97.06 337 PRO A N 1
ATOM 2678 C CA . PRO A 1 337 ? 12.375 12.227 -12.641 1 97.06 337 PRO A CA 1
ATOM 2679 C C . PRO A 1 337 ? 12.164 11.398 -11.375 1 97.06 337 PRO A C 1
ATOM 2681 O O . PRO A 1 337 ? 13.102 10.766 -10.883 1 97.06 337 PRO A O 1
ATOM 2684 N N . TYR A 1 338 ? 10.992 11.359 -10.867 1 96.19 338 TYR A N 1
ATOM 2685 C CA . TYR A 1 338 ? 10.742 10.758 -9.562 1 96.19 338 TYR A CA 1
ATOM 2686 C C . TYR A 1 338 ? 11.125 9.281 -9.562 1 96.19 338 TYR A C 1
ATOM 2688 O O . TYR A 1 338 ? 10.844 8.562 -10.523 1 96.19 338 TYR A O 1
ATOM 2696 N N . VAL A 1 339 ? 11.773 8.859 -8.477 1 92.06 339 VAL A N 1
ATOM 2697 C CA . VAL A 1 339 ? 12.148 7.465 -8.25 1 92.06 339 VAL A CA 1
ATOM 2698 C C . VAL A 1 339 ? 11.5 6.961 -6.961 1 92.06 339 VAL A C 1
ATOM 2700 O O . VAL A 1 339 ? 11.562 7.625 -5.926 1 92.06 339 VAL A O 1
ATOM 2703 N N . PRO A 1 340 ? 10.898 5.758 -7.055 1 91.88 340 PRO A N 1
ATOM 2704 C CA . PRO A 1 340 ? 10.25 5.211 -5.859 1 91.88 340 PRO A CA 1
ATOM 2705 C C . PRO A 1 340 ? 11.188 5.145 -4.656 1 91.88 340 PRO A C 1
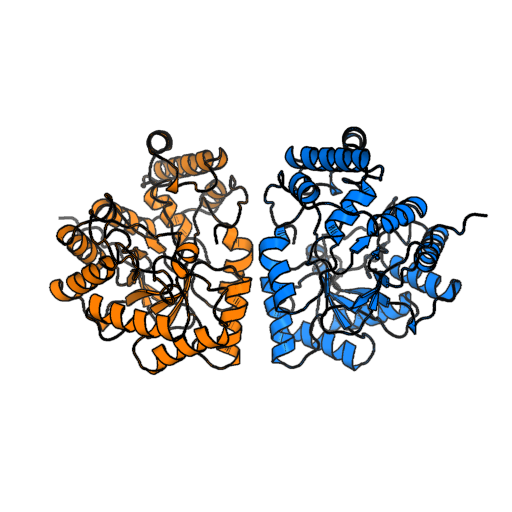ATOM 2707 O O . PRO A 1 340 ? 12.383 4.883 -4.816 1 91.88 340 PRO A O 1
ATOM 2710 N N . GLN A 1 341 ? 10.547 5.367 -3.471 1 91.5 341 GLN A N 1
ATOM 2711 C CA . GLN A 1 341 ? 11.297 5.449 -2.225 1 91.5 341 GLN A CA 1
ATOM 2712 C C . GLN A 1 341 ? 10.742 4.492 -1.178 1 91.5 341 GLN A C 1
ATOM 2714 O O . GLN A 1 341 ? 9.641 3.953 -1.344 1 91.5 341 GLN A O 1
ATOM 2719 N N . LYS A 1 342 ? 11.609 4.262 -0.145 1 87.31 342 LYS A N 1
ATOM 2720 C CA . LYS A 1 342 ? 11.102 3.553 1.024 1 87.31 342 LYS A CA 1
ATOM 2721 C C . LYS A 1 342 ? 10.008 4.355 1.724 1 87.31 342 LYS A C 1
ATOM 2723 O O . LYS A 1 342 ? 10.047 5.59 1.733 1 87.31 342 LYS A O 1
ATOM 2728 N N . LEU A 1 343 ? 9.086 3.658 2.26 1 85.12 343 LEU A N 1
ATOM 2729 C CA . LEU A 1 343 ? 8.031 4.332 3.006 1 85.12 343 LEU A CA 1
ATOM 2730 C C . LEU A 1 343 ? 8.594 4.984 4.266 1 85.12 343 LEU A C 1
ATOM 2732 O O . LEU A 1 343 ? 9.445 4.406 4.941 1 85.12 343 LEU A O 1
ATOM 2736 N N . ARG A 1 344 ? 8.078 6.16 4.555 1 78.62 344 ARG A N 1
ATOM 2737 C CA . ARG A 1 344 ? 8.516 6.902 5.73 1 78.62 344 ARG A CA 1
ATOM 2738 C C . ARG A 1 344 ? 7.629 6.605 6.93 1 78.62 344 ARG A C 1
ATOM 2740 O O . ARG A 1 344 ? 7.992 6.91 8.07 1 78.62 344 ARG A O 1
ATOM 2747 N N . HIS A 1 345 ? 6.438 6.133 6.676 1 78.88 345 HIS A N 1
ATOM 2748 C CA . HIS A 1 345 ? 5.52 5.758 7.742 1 78.88 345 HIS A CA 1
ATOM 2749 C C . HIS A 1 345 ? 5.25 4.254 7.73 1 78.88 345 HIS A C 1
ATOM 2751 O O . HIS A 1 345 ? 5.445 3.592 6.711 1 78.88 345 HIS A O 1
ATOM 2757 N N . MET B 1 1 ? 21.078 -50 -2.846 1 26.66 1 MET B N 1
ATOM 2758 C CA . MET B 1 1 ? 20.109 -49.25 -3.656 1 26.66 1 MET B CA 1
ATOM 2759 C C . MET B 1 1 ? 19.453 -48.156 -2.85 1 26.66 1 MET B C 1
ATOM 2761 O O . MET B 1 1 ? 18.641 -48.406 -1.965 1 26.66 1 MET B O 1
ATOM 2765 N N . SER B 1 2 ? 20.188 -47.062 -2.588 1 30.38 2 SER B N 1
ATOM 2766 C CA . SER B 1 2 ? 19.859 -46 -1.629 1 30.38 2 SER B CA 1
ATOM 2767 C C . SER B 1 2 ? 18.469 -45.438 -1.895 1 30.38 2 SER B C 1
ATOM 2769 O O . SER B 1 2 ? 18.078 -45.281 -3.051 1 30.38 2 SER B O 1
ATOM 2771 N N . SER B 1 3 ? 17.531 -45.656 -1.036 1 33.25 3 SER B N 1
ATOM 2772 C CA . SER B 1 3 ? 16.156 -45.188 -1.134 1 33.25 3 SER B CA 1
ATOM 2773 C C . SER B 1 3 ? 16.078 -43.75 -1.631 1 33.25 3 SER B C 1
ATOM 2775 O O . SER B 1 3 ? 16.828 -42.906 -1.164 1 33.25 3 SER B O 1
ATOM 2777 N N . PRO B 1 4 ? 15.727 -43.531 -2.93 1 37.12 4 PRO B N 1
ATOM 2778 C CA . PRO B 1 4 ? 15.648 -42.125 -3.324 1 37.12 4 PRO B CA 1
ATOM 2779 C C . PRO B 1 4 ? 15.266 -41.188 -2.164 1 37.12 4 PRO B C 1
ATOM 2781 O O . PRO B 1 4 ? 14.586 -41.625 -1.229 1 37.12 4 PRO B O 1
ATOM 2784 N N . ALA B 1 5 ? 16.125 -40.375 -1.827 1 45.44 5 ALA B N 1
ATOM 2785 C CA . ALA B 1 5 ? 15.945 -39.375 -0.782 1 45.44 5 ALA B CA 1
ATOM 2786 C C . ALA B 1 5 ? 14.492 -38.906 -0.689 1 45.44 5 ALA B C 1
ATOM 2788 O O . ALA B 1 5 ? 13.945 -38.375 -1.646 1 45.44 5 ALA B O 1
ATOM 2789 N N . SER B 1 6 ? 13.484 -39.656 -0.189 1 46.78 6 SER B N 1
ATOM 2790 C CA . SER B 1 6 ? 12.086 -39.375 0.136 1 46.78 6 SER B CA 1
ATOM 2791 C C . SER B 1 6 ? 11.867 -37.906 0.381 1 46.78 6 SER B C 1
ATOM 2793 O O . SER B 1 6 ? 12.352 -37.344 1.369 1 46.78 6 SER B O 1
ATOM 2795 N N . THR B 1 7 ? 11.891 -37.031 -0.614 1 56.62 7 THR B N 1
ATOM 2796 C CA . THR B 1 7 ? 11.578 -35.625 -0.379 1 56.62 7 THR B CA 1
ATOM 2797 C C . THR B 1 7 ? 10.242 -35.469 0.354 1 56.62 7 THR B C 1
ATOM 2799 O O . THR B 1 7 ? 9.234 -36.031 -0.081 1 56.62 7 THR B O 1
ATOM 2802 N N . ASN B 1 8 ? 10.227 -35.344 1.616 1 72.44 8 ASN B N 1
ATOM 2803 C CA . ASN B 1 8 ? 9.008 -35.219 2.414 1 72.44 8 ASN B CA 1
ATOM 2804 C C . ASN B 1 8 ? 8.273 -33.906 2.145 1 72.44 8 ASN B C 1
ATOM 2806 O O . ASN B 1 8 ? 8.75 -32.844 2.535 1 72.44 8 ASN B O 1
ATOM 2810 N N . MET B 1 9 ? 7.348 -33.938 1.117 1 87.44 9 MET B N 1
ATOM 2811 C CA . MET B 1 9 ? 6.461 -32.812 0.866 1 87.44 9 MET B CA 1
ATOM 2812 C C . MET B 1 9 ? 5.598 -32.5 2.088 1 87.44 9 MET B C 1
ATOM 2814 O O . MET B 1 9 ? 5.059 -33.438 2.711 1 87.44 9 MET B O 1
ATOM 2818 N N . PHE B 1 10 ? 5.668 -31.203 2.469 1 90.25 10 PHE B N 1
ATOM 2819 C CA . PHE B 1 10 ? 4.824 -30.766 3.57 1 90.25 10 PHE B CA 1
ATOM 2820 C C . PHE B 1 10 ? 3.555 -30.094 3.047 1 90.25 10 PHE B C 1
ATOM 2822 O O . PHE B 1 10 ? 3.541 -29.562 1.939 1 90.25 10 PHE B O 1
ATOM 2829 N N . TYR B 1 11 ? 2.537 -30.297 3.807 1 95 11 TYR B N 1
ATOM 2830 C CA . TYR B 1 11 ? 1.25 -29.703 3.447 1 95 11 TYR B CA 1
ATOM 2831 C C . TYR B 1 11 ? 0.835 -28.641 4.453 1 95 11 TYR B C 1
ATOM 2833 O O . TYR B 1 11 ? 1.12 -28.766 5.648 1 95 11 TYR B O 1
ATOM 2841 N N . VAL B 1 12 ? 0.188 -27.562 3.934 1 95.12 12 VAL B N 1
ATOM 2842 C CA . VAL B 1 12 ? -0.266 -26.469 4.77 1 95.12 12 VAL B CA 1
ATOM 2843 C C . VAL B 1 12 ? -1.722 -26.141 4.445 1 95.12 12 VAL B C 1
ATOM 2845 O O . VAL B 1 12 ? -2.227 -26.5 3.383 1 95.12 12 VAL B O 1
ATOM 2848 N N . THR B 1 13 ? -2.385 -25.453 5.344 1 95.44 13 THR B N 1
ATOM 2849 C CA . THR B 1 13 ? -3.758 -25.016 5.121 1 95.44 13 THR B CA 1
ATOM 2850 C C . THR B 1 13 ? -3.787 -23.578 4.582 1 95.44 13 THR B C 1
ATOM 2852 O O . THR B 1 13 ? -2.887 -22.797 4.863 1 95.44 13 THR B O 1
ATOM 2855 N N . LEU B 1 14 ? -4.836 -23.281 3.822 1 94.75 14 LEU B N 1
ATOM 2856 C CA . LEU B 1 14 ? -4.973 -21.938 3.268 1 94.75 14 LEU B CA 1
ATOM 2857 C C . LEU B 1 14 ? -5.934 -21.109 4.102 1 94.75 14 LEU B C 1
ATOM 2859 O O . LEU B 1 14 ? -7.098 -21.469 4.273 1 94.75 14 LEU B O 1
ATOM 2863 N N . GLY B 1 15 ? -5.402 -19.953 4.531 1 90.31 15 GLY B N 1
ATOM 2864 C CA . GLY B 1 15 ? -6.219 -19.031 5.309 1 90.31 15 GLY B CA 1
ATOM 2865 C C . GLY B 1 15 ? -6.992 -19.719 6.418 1 90.31 15 GLY B C 1
ATOM 2866 O O . GLY B 1 15 ? -6.438 -20.516 7.168 1 90.31 15 GLY B O 1
ATOM 2867 N N . SER B 1 16 ? -8.281 -19.297 6.484 1 85.62 16 SER B N 1
ATOM 2868 C CA . SER B 1 16 ? -9.117 -19.828 7.555 1 85.62 16 SER B CA 1
ATOM 2869 C C . SER B 1 16 ? -9.766 -21.141 7.145 1 85.62 16 SER B C 1
ATOM 2871 O O . SER B 1 16 ? -10.5 -21.75 7.926 1 85.62 16 SER B O 1
ATOM 2873 N N . SER B 1 17 ? -9.32 -21.609 5.961 1 88.62 17 SER B N 1
ATOM 2874 C CA . SER B 1 17 ? -9.891 -22.859 5.492 1 88.62 17 SER B CA 1
ATOM 2875 C C . SER B 1 17 ? -9.094 -24.062 6.012 1 88.62 17 SER B C 1
ATOM 2877 O O . SER B 1 17 ? -8.031 -23.891 6.617 1 88.62 17 SER B O 1
ATOM 2879 N N . LYS B 1 18 ? -9.617 -25.219 5.785 1 91.31 18 LYS B N 1
ATOM 2880 C CA . LYS B 1 18 ? -8.906 -26.453 6.117 1 91.31 18 LYS B CA 1
ATOM 2881 C C . LYS B 1 18 ? -8.398 -27.156 4.859 1 91.31 18 LYS B C 1
ATOM 2883 O O . LYS B 1 18 ? -8.008 -28.328 4.902 1 91.31 18 LYS B O 1
ATOM 2888 N N . LEU B 1 19 ? -8.422 -26.312 3.797 1 96.69 19 LEU B N 1
ATOM 2889 C CA . LEU B 1 19 ? -7.91 -26.875 2.551 1 96.69 19 LEU B CA 1
ATOM 2890 C C . LEU B 1 19 ? -6.398 -27.062 2.621 1 96.69 19 LEU B C 1
ATOM 2892 O O . LEU B 1 19 ? -5.656 -26.109 2.855 1 96.69 19 LEU B O 1
ATOM 2896 N N . LYS B 1 20 ? -5.945 -28.266 2.4 1 97 20 LYS B N 1
ATOM 2897 C CA . LYS B 1 20 ? -4.523 -28.578 2.486 1 97 20 LYS B CA 1
ATOM 2898 C C . LYS B 1 20 ? -3.867 -28.547 1.108 1 97 20 LYS B C 1
ATOM 2900 O O . LYS B 1 20 ? -4.316 -29.219 0.184 1 97 20 LYS B O 1
ATOM 2905 N N . VAL B 1 21 ? -2.828 -27.797 1.034 1 97.75 21 VAL B N 1
ATOM 2906 C CA . VAL B 1 21 ? -2.061 -27.688 -0.202 1 97.75 21 VAL B CA 1
ATOM 2907 C C . VAL B 1 21 ? -0.594 -28.016 0.073 1 97.75 21 VAL B C 1
ATOM 2909 O O . VAL B 1 21 ? -0.107 -27.828 1.189 1 97.75 21 VAL B O 1
ATOM 2912 N N . SER B 1 22 ? 0.009 -28.578 -0.952 1 96.94 22 SER B N 1
ATOM 2913 C CA . SER B 1 22 ? 1.442 -28.828 -0.836 1 96.94 22 SER B CA 1
ATOM 2914 C C . SER B 1 22 ? 2.227 -27.516 -0.771 1 96.94 22 SER B C 1
ATOM 2916 O O . SER B 1 22 ? 1.833 -26.516 -1.379 1 96.94 22 SER B O 1
ATOM 2918 N N . LYS B 1 23 ? 3.316 -27.5 -0.132 1 94.69 23 LYS B N 1
ATOM 2919 C CA . LYS B 1 23 ? 4.156 -26.312 0.032 1 94.69 23 LYS B CA 1
ATOM 2920 C C . LYS B 1 23 ? 4.66 -25.797 -1.315 1 94.69 23 LYS B C 1
ATOM 2922 O O . LYS B 1 23 ? 4.941 -24.609 -1.472 1 94.69 23 LYS B O 1
ATOM 2927 N N . ILE B 1 24 ? 4.812 -26.75 -2.152 1 96.06 24 ILE B N 1
ATOM 2928 C CA . ILE B 1 24 ? 5.09 -26.391 -3.541 1 96.06 24 ILE B CA 1
ATOM 2929 C C . ILE B 1 24 ? 3.865 -26.688 -4.402 1 96.06 24 ILE B C 1
ATOM 2931 O O . ILE B 1 24 ? 3.314 -27.797 -4.352 1 96.06 24 ILE B O 1
ATOM 2935 N N . ILE B 1 25 ? 3.455 -25.688 -5.098 1 97.88 25 ILE B N 1
ATOM 2936 C CA . ILE B 1 25 ? 2.33 -25.797 -6.02 1 97.88 25 ILE B CA 1
ATOM 2937 C C . ILE B 1 25 ? 2.848 -25.828 -7.457 1 97.88 25 ILE B C 1
ATOM 2939 O O . ILE B 1 25 ? 3.697 -25.016 -7.836 1 97.88 25 ILE B O 1
ATOM 2943 N N . LEU B 1 26 ? 2.395 -26.812 -8.203 1 97.94 26 LEU B N 1
ATOM 2944 C CA . LEU B 1 26 ? 2.811 -26.859 -9.602 1 97.94 26 LEU B CA 1
ATOM 2945 C C . LEU B 1 26 ? 2.027 -25.859 -10.438 1 97.94 26 LEU B C 1
ATOM 2947 O O . LEU B 1 26 ? 0.813 -25.984 -10.602 1 97.94 26 LEU B O 1
ATOM 2951 N N . GLY B 1 27 ? 2.734 -24.844 -10.914 1 97.62 27 GLY B N 1
ATOM 2952 C CA . GLY B 1 27 ? 2.154 -23.969 -11.922 1 97.62 27 GLY B CA 1
ATOM 2953 C C . GLY B 1 27 ? 2.088 -24.609 -13.297 1 97.62 27 GLY B C 1
ATOM 2954 O O . GLY B 1 27 ? 3.066 -25.188 -13.766 1 97.62 27 GLY B O 1
ATOM 2955 N N . CYS B 1 28 ? 0.99 -24.406 -13.969 1 97.69 28 CYS B N 1
ATOM 2956 C CA . CYS B 1 28 ? 0.765 -25.109 -15.219 1 97.69 28 CYS B CA 1
ATOM 2957 C C . CYS B 1 28 ? 0.859 -24.156 -16.406 1 97.69 28 CYS B C 1
ATOM 2959 O O . CYS B 1 28 ? 0.261 -24.406 -17.453 1 97.69 28 CYS B O 1
ATOM 2961 N N . ALA B 1 29 ? 1.588 -23.109 -16.25 1 94.75 29 ALA B N 1
ATOM 2962 C CA . ALA B 1 29 ? 1.67 -22.094 -17.297 1 94.75 29 ALA B CA 1
ATOM 2963 C C . ALA B 1 29 ? 2.451 -22.609 -18.5 1 94.75 29 ALA B C 1
ATOM 2965 O O . ALA B 1 29 ? 2.309 -22.094 -19.625 1 94.75 29 ALA B O 1
ATOM 2966 N N . LEU B 1 30 ? 3.244 -23.641 -18.328 1 94.56 30 LEU B N 1
ATOM 2967 C CA . LEU B 1 30 ? 4.109 -24.125 -19.391 1 94.56 30 LEU B CA 1
ATOM 2968 C C . LEU B 1 30 ? 3.521 -25.391 -20.047 1 94.56 30 LEU B C 1
ATOM 2970 O O . LEU B 1 30 ? 4.223 -26.109 -20.75 1 94.56 30 LEU B O 1
ATOM 2974 N N . TYR B 1 31 ? 2.328 -25.656 -19.812 1 97.25 31 TYR B N 1
ATOM 2975 C CA . TYR B 1 31 ? 1.688 -26.844 -20.391 1 97.25 31 TYR B CA 1
ATOM 2976 C C . TYR B 1 31 ? 0.687 -26.438 -21.469 1 97.25 31 TYR B C 1
ATOM 2978 O O . TYR B 1 31 ? -0.029 -25.453 -21.328 1 97.25 31 TYR B O 1
ATOM 2986 N N . GLY B 1 32 ? 0.653 -27.172 -22.484 1 95.88 32 GLY B N 1
ATOM 2987 C CA . GLY B 1 32 ? -0.3 -26.922 -23.547 1 95.88 32 GLY B CA 1
ATOM 2988 C C . GLY B 1 32 ? 0.264 -27.203 -24.938 1 95.88 32 GLY B C 1
ATOM 2989 O O . GLY B 1 32 ? 0.554 -28.344 -25.266 1 95.88 32 GLY B O 1
ATOM 2990 N N . SER B 1 33 ? 0.498 -26.062 -25.625 1 93.31 33 SER B N 1
ATOM 2991 C CA . SER B 1 33 ? 0.955 -26.219 -27 1 93.31 33 SER B CA 1
ATOM 2992 C C . SER B 1 33 ? 2.119 -25.281 -27.297 1 93.31 33 SER B C 1
ATOM 2994 O O . SER B 1 33 ? 2.021 -24.062 -27.078 1 93.31 33 SER B O 1
ATOM 2996 N N . PRO B 1 34 ? 3.166 -25.875 -27.875 1 91.94 34 PRO B N 1
ATOM 2997 C CA . PRO B 1 34 ? 4.285 -25.016 -28.281 1 91.94 34 PRO B CA 1
ATOM 2998 C C . PRO B 1 34 ? 3.912 -24.047 -29.391 1 91.94 34 PRO B C 1
ATOM 3000 O O . PRO B 1 34 ? 4.68 -23.125 -29.703 1 91.94 34 PRO B O 1
ATOM 3003 N N . ASP B 1 35 ? 2.742 -24.234 -30.016 1 88.69 35 ASP B N 1
ATOM 3004 C CA . ASP B 1 35 ? 2.252 -23.297 -31.031 1 88.69 35 ASP B CA 1
ATOM 3005 C C . ASP B 1 35 ? 1.856 -21.969 -30.406 1 88.69 35 ASP B C 1
ATOM 3007 O O . ASP B 1 35 ? 1.771 -20.953 -31.109 1 88.69 35 ASP B O 1
ATOM 3011 N N . TRP B 1 36 ? 1.585 -22 -29.156 1 88.25 36 TRP B N 1
ATOM 3012 C CA . TRP B 1 36 ? 1.276 -20.766 -28.438 1 88.25 36 TRP B CA 1
ATOM 3013 C C . TRP B 1 36 ? 2.551 -20 -28.109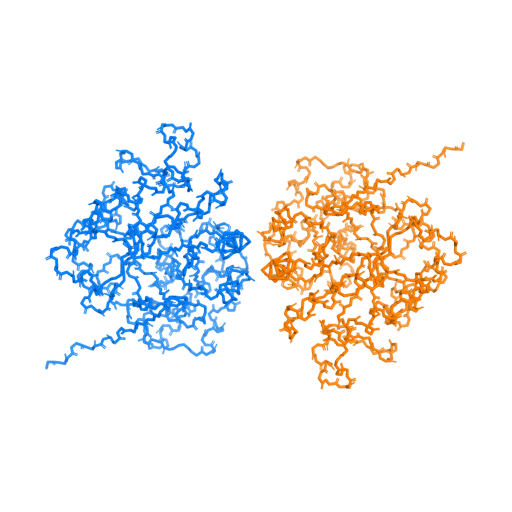 1 88.25 36 TRP B C 1
ATOM 3015 O O . TRP B 1 36 ? 2.721 -18.859 -28.547 1 88.25 36 TRP B O 1
ATOM 3025 N N . LEU B 1 37 ? 3.379 -20.609 -27.359 1 85.94 37 LEU B N 1
ATOM 3026 C CA . LEU B 1 37 ? 4.73 -20.156 -27.047 1 85.94 37 LEU B CA 1
ATOM 3027 C C . LEU B 1 37 ? 5.727 -21.297 -27.141 1 85.94 37 LEU B C 1
ATOM 3029 O O . LEU B 1 37 ? 5.43 -22.422 -26.703 1 85.94 37 LEU B O 1
ATOM 3033 N N . SER B 1 38 ? 6.891 -21.016 -27.625 1 86.56 38 SER B N 1
ATOM 3034 C CA . SER B 1 38 ? 7.871 -22.047 -27.922 1 86.56 38 SER B CA 1
ATOM 3035 C C . SER B 1 38 ? 8.297 -22.781 -26.656 1 86.56 38 SER B C 1
ATOM 3037 O O . SER B 1 38 ? 8.641 -23.969 -26.703 1 86.56 38 SER B O 1
ATOM 3039 N N . GLN B 1 39 ? 8.148 -22.172 -25.562 1 87 39 GLN B N 1
ATOM 3040 C CA . GLN B 1 39 ? 8.625 -22.75 -24.312 1 87 39 GLN B CA 1
ATOM 3041 C C . GLN B 1 39 ? 7.566 -23.656 -23.703 1 87 39 GLN B C 1
ATOM 3043 O O . GLN B 1 39 ? 7.852 -24.391 -22.75 1 87 39 GLN B O 1
ATOM 3048 N N . VAL B 1 40 ? 6.398 -23.656 -24.281 1 93.12 40 VAL B N 1
ATOM 3049 C CA . VAL B 1 40 ? 5.305 -24.453 -23.719 1 93.12 40 VAL B CA 1
ATOM 3050 C C . VAL B 1 40 ? 5.457 -25.906 -24.156 1 93.12 40 VAL B C 1
ATOM 3052 O O . VAL B 1 40 ? 5.781 -26.203 -25.312 1 93.12 40 VAL B O 1
ATOM 3055 N N . GLN B 1 41 ? 5.188 -26.766 -23.234 1 95.12 41 GLN B N 1
ATOM 3056 C CA . GLN B 1 41 ? 5.344 -28.203 -23.469 1 95.12 41 GLN B CA 1
ATOM 3057 C C . GLN B 1 41 ? 4.121 -28.781 -24.156 1 95.12 41 GLN B C 1
ATOM 3059 O O . GLN B 1 41 ? 2.994 -28.328 -23.938 1 95.12 41 GLN B O 1
ATOM 3064 N N . ASN B 1 42 ? 4.398 -29.828 -24.938 1 95.69 42 ASN B N 1
ATOM 3065 C CA . ASN B 1 42 ? 3.291 -30.516 -25.578 1 95.69 42 ASN B CA 1
ATOM 3066 C C . ASN B 1 42 ? 2.586 -31.469 -24.609 1 95.69 42 ASN B C 1
ATOM 3068 O O . ASN B 1 42 ? 2.93 -31.531 -23.438 1 95.69 42 ASN B O 1
ATOM 3072 N N . GLU B 1 43 ? 1.548 -32.125 -25.141 1 97.25 43 GLU B N 1
ATOM 3073 C CA . GLU B 1 43 ? 0.68 -32.969 -24.328 1 97.25 43 GLU B CA 1
ATOM 3074 C C . GLU B 1 43 ? 1.483 -34.031 -23.578 1 97.25 43 GLU B C 1
ATOM 3076 O O . GLU B 1 43 ? 1.363 -34.156 -22.359 1 97.25 43 GLU B O 1
ATOM 3081 N N . GLU B 1 44 ? 2.338 -34.719 -24.281 1 97 44 GLU B N 1
ATOM 3082 C CA . GLU B 1 44 ? 3.098 -35.812 -23.688 1 97 44 GLU B CA 1
ATOM 3083 C C . GLU B 1 44 ? 3.986 -35.312 -22.547 1 97 44 GLU B C 1
ATOM 3085 O O . GLU B 1 44 ? 3.965 -35.875 -21.453 1 97 44 GLU B O 1
ATOM 3090 N N . GLU B 1 45 ? 4.684 -34.312 -22.781 1 96.31 45 GLU B N 1
ATOM 3091 C CA . GLU B 1 45 ? 5.594 -33.75 -21.781 1 96.31 45 GLU B CA 1
ATOM 3092 C C . GLU B 1 45 ? 4.824 -33.125 -20.625 1 96.31 45 GLU B C 1
ATOM 3094 O O . GLU B 1 45 ? 5.254 -33.25 -19.469 1 96.31 45 GLU B O 1
ATOM 3099 N N . SER B 1 46 ? 3.727 -32.5 -20.906 1 97.56 46 SER B N 1
ATOM 3100 C CA . SER B 1 46 ? 2.883 -31.922 -19.859 1 97.56 46 SER B CA 1
ATOM 3101 C C . SER B 1 46 ? 2.404 -33 -18.875 1 97.56 46 SER B C 1
ATOM 3103 O O . SER B 1 46 ? 2.578 -32.844 -17.672 1 97.56 46 SER B O 1
ATOM 3105 N N . ILE B 1 47 ? 1.863 -34.031 -19.422 1 98 47 ILE B N 1
ATOM 3106 C CA . ILE B 1 47 ? 1.281 -35.094 -18.609 1 98 47 ILE B CA 1
ATOM 3107 C C . ILE B 1 47 ? 2.379 -35.781 -17.797 1 98 47 ILE B C 1
ATOM 3109 O O . ILE B 1 47 ? 2.201 -36.062 -16.609 1 98 47 ILE B O 1
ATOM 3113 N N . LYS B 1 48 ? 3.494 -35.969 -18.438 1 97.25 48 LYS B N 1
ATOM 3114 C CA . LYS B 1 48 ? 4.633 -36.594 -17.766 1 97.25 48 LYS B CA 1
ATOM 3115 C C . LYS B 1 48 ? 5.09 -35.75 -16.578 1 97.25 48 LYS B C 1
ATOM 3117 O O . LYS B 1 48 ? 5.355 -36.312 -15.5 1 97.25 48 LYS B O 1
ATOM 3122 N N . GLN B 1 49 ? 5.18 -34.5 -16.719 1 97.56 49 GLN B N 1
ATOM 3123 C CA . GLN B 1 49 ? 5.66 -33.656 -15.633 1 97.56 49 GLN B CA 1
ATOM 3124 C C . GLN B 1 49 ? 4.617 -33.531 -14.523 1 97.56 49 GLN B C 1
ATOM 3126 O O . GLN B 1 49 ? 4.965 -33.469 -13.344 1 97.56 49 GLN B O 1
ATOM 3131 N N . ILE B 1 50 ? 3.381 -33.438 -14.891 1 98.25 50 ILE B N 1
ATOM 3132 C CA . ILE B 1 50 ? 2.322 -33.406 -13.883 1 98.25 50 ILE B CA 1
ATOM 3133 C C . ILE B 1 50 ? 2.377 -34.688 -13.031 1 98.25 50 ILE B C 1
ATOM 3135 O O . ILE B 1 50 ? 2.287 -34.625 -11.805 1 98.25 50 ILE B O 1
ATOM 3139 N N . LYS B 1 51 ? 2.57 -35.812 -13.695 1 98.06 51 LYS B N 1
ATOM 3140 C CA . LYS B 1 51 ? 2.684 -37.094 -12.984 1 98.06 51 LYS B CA 1
ATOM 3141 C C . LYS B 1 51 ? 3.904 -37.094 -12.07 1 98.06 51 LYS B C 1
ATOM 3143 O O . LYS B 1 51 ? 3.824 -37.531 -10.922 1 98.06 51 LYS B O 1
ATOM 3148 N N . ALA B 1 52 ? 4.965 -36.594 -12.602 1 97.12 52 ALA B N 1
ATOM 3149 C CA . ALA B 1 52 ? 6.191 -36.531 -11.812 1 97.12 52 ALA B CA 1
ATOM 3150 C C . ALA B 1 52 ? 6.008 -35.656 -10.578 1 97.12 52 ALA B C 1
ATOM 3152 O O . ALA B 1 52 ? 6.5 -36 -9.492 1 97.12 52 ALA B O 1
ATOM 3153 N N . ALA B 1 53 ? 5.359 -34.562 -10.75 1 97.31 53 ALA B N 1
ATOM 3154 C CA . ALA B 1 53 ? 5.07 -33.656 -9.633 1 97.31 53 ALA B CA 1
ATOM 3155 C C . ALA B 1 53 ? 4.215 -34.344 -8.578 1 97.31 53 ALA B C 1
ATOM 3157 O O . ALA B 1 53 ? 4.516 -34.281 -7.387 1 97.31 53 ALA B O 1
ATOM 3158 N N . TYR B 1 54 ? 3.209 -35.031 -9.023 1 97.56 54 TYR B N 1
ATOM 3159 C CA . TYR B 1 54 ? 2.336 -35.781 -8.117 1 97.56 54 TYR B CA 1
ATOM 3160 C C . TYR B 1 54 ? 3.113 -36.844 -7.367 1 97.56 54 TYR B C 1
ATOM 3162 O O . TYR B 1 54 ? 2.975 -37 -6.152 1 97.56 54 TYR B O 1
ATOM 3170 N N . ASP B 1 55 ? 3.938 -37.562 -8.094 1 96.75 55 ASP B N 1
ATOM 3171 C CA . ASP B 1 55 ? 4.734 -38.625 -7.5 1 96.75 55 ASP B CA 1
ATOM 3172 C C . ASP B 1 55 ? 5.719 -38.062 -6.473 1 96.75 55 ASP B C 1
ATOM 3174 O O . ASP B 1 55 ? 6.082 -38.75 -5.516 1 96.75 55 ASP B O 1
ATOM 3178 N N . ALA B 1 56 ? 6.082 -36.812 -6.656 1 95.56 56 ALA B N 1
ATOM 3179 C CA . ALA B 1 56 ? 7.012 -36.188 -5.734 1 95.56 56 ALA B CA 1
ATOM 3180 C C . ALA B 1 56 ? 6.281 -35.625 -4.516 1 95.56 56 ALA B C 1
ATOM 3182 O O . ALA B 1 56 ? 6.902 -35.031 -3.623 1 95.56 56 ALA B O 1
ATOM 3183 N N . GLY B 1 57 ? 4.973 -35.75 -4.461 1 95.56 57 GLY B N 1
ATOM 3184 C CA . GLY B 1 57 ? 4.211 -35.375 -3.273 1 95.56 57 GLY B CA 1
ATOM 3185 C C . GLY B 1 57 ? 3.369 -34.125 -3.461 1 95.56 57 GLY B C 1
ATOM 3186 O O . GLY B 1 57 ? 2.629 -33.719 -2.559 1 95.56 57 GLY B O 1
ATOM 3187 N N . ILE B 1 58 ? 3.414 -33.469 -4.586 1 97.25 58 ILE B N 1
ATOM 3188 C CA . ILE B 1 58 ? 2.607 -32.281 -4.844 1 97.25 58 ILE B CA 1
ATOM 3189 C C . ILE B 1 58 ? 1.146 -32.688 -5.031 1 97.25 58 ILE B C 1
ATOM 3191 O O . ILE B 1 58 ? 0.834 -33.562 -5.828 1 97.25 58 ILE B O 1
ATOM 3195 N N . ASN B 1 59 ? 0.319 -32.062 -4.297 1 97.88 59 ASN B N 1
ATOM 3196 C CA . ASN B 1 59 ? -1.098 -32.344 -4.473 1 97.88 59 ASN B CA 1
ATOM 3197 C C . ASN B 1 59 ? -1.851 -31.172 -5.078 1 97.88 59 ASN B C 1
ATOM 3199 O O . ASN B 1 59 ? -3.074 -31.219 -5.215 1 97.88 59 ASN B O 1
ATOM 3203 N N . THR B 1 60 ? -1.202 -30.094 -5.371 1 98.69 60 THR B N 1
ATOM 3204 C CA . THR B 1 60 ? -1.873 -28.859 -5.785 1 98.69 60 THR B CA 1
ATOM 3205 C C . THR B 1 60 ? -1.345 -28.391 -7.137 1 98.69 60 THR B C 1
ATOM 3207 O O . THR B 1 60 ? -0.132 -28.312 -7.34 1 98.69 60 THR B O 1
ATOM 3210 N N . PHE B 1 61 ? -2.287 -28.078 -8.039 1 98.81 61 PHE B N 1
ATOM 3211 C CA . PHE B 1 61 ? -2.004 -27.641 -9.398 1 98.81 61 PHE B CA 1
ATOM 3212 C C . PHE B 1 61 ? -2.695 -26.312 -9.688 1 98.81 61 PHE B C 1
ATOM 3214 O O . PHE B 1 61 ? -3.895 -26.156 -9.438 1 98.81 61 PHE B O 1
ATOM 3221 N N . ASP B 1 62 ? -1.927 -25.328 -10.18 1 98.75 62 ASP B N 1
ATOM 3222 C CA . ASP B 1 62 ? -2.449 -24 -10.477 1 98.75 62 ASP B CA 1
ATOM 3223 C C . ASP B 1 62 ? -2.393 -23.703 -11.969 1 98.75 62 ASP B C 1
ATOM 3225 O O . ASP B 1 62 ? -1.311 -23.656 -12.555 1 98.75 62 ASP B O 1
ATOM 3229 N N . THR B 1 63 ? -3.5 -23.5 -12.562 1 98.44 63 THR B N 1
ATOM 3230 C CA . THR B 1 63 ? -3.592 -23.172 -13.984 1 98.44 63 THR B CA 1
ATOM 3231 C C . THR B 1 63 ? -4.461 -21.953 -14.211 1 98.44 63 THR B C 1
ATOM 3233 O O . THR B 1 63 ? -4.633 -21.125 -13.305 1 98.44 63 THR B O 1
ATOM 3236 N N . SER B 1 64 ? -4.777 -21.656 -15.453 1 97 64 SER B N 1
ATOM 3237 C CA . SER B 1 64 ? -5.625 -20.547 -15.859 1 97 64 SER B CA 1
ATOM 3238 C C . SER B 1 64 ? -6.312 -20.844 -17.188 1 97 64 SER B C 1
ATOM 3240 O O . SER B 1 64 ? -5.785 -21.578 -18.016 1 97 64 SER B O 1
ATOM 3242 N N . ASN B 1 65 ? -7.41 -20.219 -17.344 1 93.12 65 ASN B N 1
ATOM 3243 C CA . ASN B 1 65 ? -8.117 -20.375 -18.609 1 93.12 65 ASN B CA 1
ATOM 3244 C C . ASN B 1 65 ? -7.312 -19.828 -19.781 1 93.12 65 ASN B C 1
ATOM 3246 O O . ASN B 1 65 ? -7.441 -20.297 -20.906 1 93.12 65 ASN B O 1
ATOM 3250 N N . VAL B 1 66 ? -6.438 -18.922 -19.516 1 92.25 66 VAL B N 1
ATOM 3251 C CA . VAL B 1 66 ? -5.766 -18.234 -20.625 1 92.25 66 VAL B CA 1
ATOM 3252 C C . VAL B 1 66 ? -4.453 -18.938 -20.938 1 92.25 66 VAL B C 1
ATOM 3254 O O . VAL B 1 66 ? -3.867 -18.719 -22 1 92.25 66 VAL B O 1
ATOM 3257 N N . TYR B 1 67 ? -3.943 -19.75 -20.047 1 93 67 TYR B N 1
ATOM 3258 C CA . TYR B 1 67 ? -2.664 -20.406 -20.297 1 93 67 TYR B CA 1
ATOM 3259 C C . TYR B 1 67 ? -2.738 -21.297 -21.531 1 93 67 TYR B C 1
ATOM 3261 O O . TYR B 1 67 ? -3.58 -22.188 -21.609 1 93 67 TYR B O 1
ATOM 3269 N N . SER B 1 68 ? -1.809 -20.969 -22.469 1 93.19 68 SER B N 1
ATOM 3270 C CA . SER B 1 68 ? -1.729 -21.688 -23.734 1 93.19 68 SER B CA 1
ATOM 3271 C C . SER B 1 68 ? -3.082 -21.719 -24.438 1 93.19 68 SER B C 1
ATOM 3273 O O . SER B 1 68 ? -3.494 -22.766 -24.953 1 93.19 68 SER B O 1
ATOM 3275 N N . ASN B 1 69 ? -3.74 -20.641 -24.328 1 91.31 69 ASN B N 1
ATOM 3276 C CA . ASN B 1 69 ? -5.047 -20.5 -24.953 1 91.31 69 ASN B CA 1
ATOM 3277 C C . ASN B 1 69 ? -5.977 -21.656 -24.578 1 91.31 69 ASN B C 1
ATOM 3279 O O . ASN B 1 69 ? -6.523 -22.328 -25.453 1 91.31 69 ASN B O 1
ATOM 3283 N N . GLU B 1 70 ? -6.133 -21.906 -23.344 1 93.31 70 GLU B N 1
ATOM 3284 C CA . GLU B 1 70 ? -7.066 -22.859 -22.734 1 93.31 70 GLU B CA 1
ATOM 3285 C C . GLU B 1 70 ? -6.469 -24.266 -22.672 1 93.31 70 GLU B C 1
ATOM 3287 O O . GLU B 1 70 ? -6.949 -25.109 -21.922 1 93.31 70 GLU B O 1
ATOM 3292 N N . GLN B 1 71 ? -5.395 -24.469 -23.328 1 95.62 71 GLN B N 1
ATOM 3293 C CA . GLN B 1 71 ? -4.863 -25.828 -23.453 1 95.62 71 GLN B CA 1
ATOM 3294 C C . GLN B 1 71 ? -4.238 -26.297 -22.141 1 95.62 71 GLN B C 1
ATOM 3296 O O . GLN B 1 71 ? -4.156 -27.5 -21.891 1 95.62 71 GLN B O 1
ATOM 3301 N N . SER B 1 72 ? -3.791 -25.406 -21.312 1 97.56 72 SER B N 1
ATOM 3302 C CA . SER B 1 72 ? -3.221 -25.812 -20.031 1 97.56 72 SER B CA 1
ATOM 3303 C C . SER B 1 72 ? -4.25 -26.547 -19.188 1 97.56 72 SER B C 1
ATOM 3305 O O . SER B 1 72 ? -3.949 -27.578 -18.578 1 97.56 72 SER B O 1
ATOM 3307 N N . GLU B 1 73 ? -5.469 -26.016 -19.125 1 98.44 73 GLU B N 1
ATOM 3308 C CA . GLU B 1 73 ? -6.543 -26.688 -18.406 1 98.44 73 GLU B CA 1
ATOM 3309 C C . GLU B 1 73 ? -6.844 -28.062 -19.031 1 98.44 73 GLU B C 1
ATOM 3311 O O . GLU B 1 73 ? -7.094 -29.031 -18.312 1 98.44 73 GLU B O 1
ATOM 3316 N N . VAL B 1 74 ? -6.766 -28.141 -20.344 1 98.44 74 VAL B N 1
ATOM 3317 C CA . VAL B 1 74 ? -7.004 -29.406 -21.031 1 98.44 74 VAL B CA 1
ATOM 3318 C C . VAL B 1 74 ? -5.934 -30.422 -20.641 1 98.44 74 VAL B C 1
ATOM 3320 O O . VAL B 1 74 ? -6.246 -31.562 -20.328 1 98.44 74 VAL B O 1
ATOM 3323 N N . MET B 1 75 ? -4.746 -29.984 -20.641 1 98.56 75 MET B N 1
ATOM 3324 C CA . MET B 1 75 ? -3.639 -30.859 -20.281 1 98.56 75 MET B CA 1
ATOM 3325 C C . MET B 1 75 ? -3.785 -31.375 -18.859 1 98.56 75 MET B C 1
ATOM 3327 O O . MET B 1 75 ? -3.549 -32.562 -18.594 1 98.56 75 MET B O 1
ATOM 3331 N N . LEU B 1 76 ? -4.145 -30.5 -17.969 1 98.81 76 LEU B N 1
ATOM 3332 C CA . LEU B 1 76 ? -4.312 -30.906 -16.562 1 98.81 76 LEU B CA 1
ATOM 3333 C C . LEU B 1 76 ? -5.449 -31.906 -16.422 1 98.81 76 LEU B C 1
ATOM 3335 O O . LEU B 1 76 ? -5.312 -32.906 -15.727 1 98.81 76 LEU B O 1
ATOM 3339 N N . GLY B 1 77 ? -6.559 -31.641 -17.094 1 98.81 77 GLY B N 1
ATOM 3340 C CA . GLY B 1 77 ? -7.656 -32.594 -17.078 1 98.81 77 GLY B CA 1
ATOM 3341 C C . GLY B 1 77 ? -7.258 -33.969 -17.594 1 98.81 77 GLY B C 1
ATOM 3342 O O . GLY B 1 77 ? -7.586 -35 -16.984 1 98.81 77 GLY B O 1
ATOM 3343 N N . LYS B 1 78 ? -6.547 -34 -18.703 1 98.69 78 LYS B N 1
ATOM 3344 C CA . LYS B 1 78 ? -6.062 -35.25 -19.281 1 98.69 78 LYS B CA 1
ATOM 3345 C C . LYS B 1 78 ? -5.141 -35.969 -18.312 1 98.69 78 LYS B C 1
ATOM 3347 O O . LYS B 1 78 ? -5.246 -37.188 -18.141 1 98.69 78 LYS B O 1
ATOM 3352 N N . ALA B 1 79 ? -4.254 -35.219 -17.719 1 98.69 79 ALA B N 1
ATOM 3353 C CA . ALA B 1 79 ? -3.305 -35.812 -16.766 1 98.69 79 ALA B CA 1
ATOM 3354 C C . ALA B 1 79 ? -4.031 -36.438 -15.594 1 98.69 79 ALA B C 1
ATOM 3356 O O . ALA B 1 79 ? -3.693 -37.562 -15.188 1 98.69 79 ALA B O 1
ATOM 3357 N N . ILE B 1 80 ? -5.023 -35.75 -15.07 1 98.69 80 ILE B N 1
ATOM 3358 C CA . ILE B 1 80 ? -5.781 -36.281 -13.93 1 98.69 80 ILE B CA 1
ATOM 3359 C C . ILE B 1 80 ? -6.457 -37.594 -14.305 1 98.69 80 ILE B C 1
ATOM 3361 O O . ILE B 1 80 ? -6.395 -38.562 -13.547 1 98.69 80 ILE B O 1
ATOM 3365 N N . LYS B 1 81 ? -7.023 -37.625 -15.438 1 98.25 81 LYS B N 1
ATOM 3366 C CA . LYS B 1 81 ? -7.758 -38.812 -15.898 1 98.25 81 LYS B CA 1
ATOM 3367 C C . LYS B 1 81 ? -6.801 -39.938 -16.25 1 98.25 81 LYS B C 1
ATOM 3369 O O . LYS B 1 81 ? -6.953 -41.062 -15.766 1 98.25 81 LYS B O 1
ATOM 3374 N N . GLN B 1 82 ? -5.836 -39.656 -17.031 1 98.19 82 GLN B N 1
ATOM 3375 C CA . GLN B 1 82 ? -4.938 -40.688 -17.578 1 98.19 82 GLN B CA 1
ATOM 3376 C C . GLN B 1 82 ? -4.082 -41.281 -16.469 1 98.19 82 GLN B C 1
ATOM 3378 O O . GLN B 1 82 ? -3.773 -42.469 -16.5 1 98.19 82 GLN B O 1
ATOM 3383 N N . GLU B 1 83 ? -3.693 -40.469 -15.555 1 97.88 83 GLU B N 1
ATOM 3384 C CA . GLU B 1 83 ? -2.82 -40.938 -14.484 1 97.88 83 GLU B CA 1
ATOM 3385 C C . GLU B 1 83 ? -3.625 -41.344 -13.258 1 97.88 83 GLU B C 1
ATOM 3387 O O . GLU B 1 83 ? -3.055 -41.688 -12.219 1 97.88 83 GLU B O 1
ATOM 3392 N N . ASN B 1 84 ? -4.902 -41.312 -13.328 1 97.56 84 ASN B N 1
ATOM 3393 C CA . ASN B 1 84 ? -5.836 -41.75 -12.281 1 97.56 84 ASN B CA 1
ATOM 3394 C C . ASN B 1 84 ? -5.539 -41.062 -10.953 1 97.56 84 ASN B C 1
ATOM 3396 O O . ASN B 1 84 ? -5.441 -41.688 -9.914 1 97.56 84 ASN B O 1
ATOM 3400 N N . LEU B 1 85 ? -5.289 -39.75 -11.047 1 97.75 85 LEU B N 1
ATOM 3401 C CA . LEU B 1 85 ? -5.117 -38.969 -9.812 1 97.75 85 LEU B CA 1
ATOM 3402 C C . LEU B 1 85 ? -6.43 -38.875 -9.047 1 97.75 85 LEU B C 1
ATOM 3404 O O . LEU B 1 85 ? -7.469 -38.562 -9.617 1 97.75 85 LEU B O 1
ATOM 3408 N N . PRO B 1 86 ? -6.418 -39.25 -7.758 1 97.62 86 PRO B N 1
ATOM 3409 C CA . PRO B 1 86 ? -7.664 -39.156 -6.992 1 97.62 86 PRO B CA 1
ATOM 3410 C C . PRO B 1 86 ? -8.18 -37.75 -6.848 1 97.62 86 PRO B C 1
ATOM 3412 O O . PRO B 1 86 ? -7.477 -36.875 -6.305 1 97.62 86 PRO B O 1
ATOM 3415 N N . ARG B 1 87 ? -9.359 -37.531 -7.184 1 97.69 87 ARG B N 1
ATOM 3416 C CA . ARG B 1 87 ? -9.898 -36.156 -7.203 1 97.69 87 ARG B CA 1
ATOM 3417 C C . ARG B 1 87 ? -9.953 -35.562 -5.801 1 97.69 87 ARG B C 1
ATOM 3419 O O . ARG B 1 87 ? -9.695 -34.375 -5.613 1 97.69 87 ARG B O 1
ATOM 3426 N N . ASP B 1 88 ? -10.242 -36.375 -4.809 1 95.75 88 ASP B N 1
ATOM 3427 C CA . ASP B 1 88 ? -10.367 -35.906 -3.439 1 95.75 88 ASP B CA 1
ATOM 3428 C C . ASP B 1 88 ? -8.992 -35.75 -2.779 1 95.75 88 ASP B C 1
ATOM 3430 O O . ASP B 1 88 ? -8.891 -35.281 -1.648 1 95.75 88 ASP B O 1
ATOM 3434 N N . GLY B 1 89 ? -7.98 -36.156 -3.465 1 96.69 89 GLY B N 1
ATOM 3435 C CA . GLY B 1 89 ? -6.637 -36.031 -2.922 1 96.69 89 GLY B CA 1
ATOM 3436 C C . GLY B 1 89 ? -5.824 -34.906 -3.537 1 96.69 89 GLY B C 1
ATOM 3437 O O . GLY B 1 89 ? -4.691 -34.656 -3.119 1 96.69 89 GLY B O 1
ATOM 3438 N N . ILE B 1 90 ? -6.395 -34.219 -4.547 1 98.44 90 ILE B N 1
ATOM 3439 C CA . ILE B 1 90 ? -5.664 -33.156 -5.215 1 98.44 90 ILE B CA 1
ATOM 3440 C C . ILE B 1 90 ? -6.441 -31.844 -5.102 1 98.44 90 ILE B C 1
ATOM 3442 O O . ILE B 1 90 ? -7.633 -31.859 -4.777 1 98.44 90 ILE B O 1
ATOM 3446 N N . VAL B 1 91 ? -5.754 -30.766 -5.223 1 98.81 91 VAL B N 1
ATOM 3447 C CA . VAL B 1 91 ? -6.312 -29.406 -5.25 1 98.81 91 VAL B CA 1
ATOM 3448 C C . VAL B 1 91 ? -6.062 -28.781 -6.617 1 98.81 91 VAL B C 1
ATOM 3450 O O . VAL B 1 91 ? -4.914 -28.656 -7.047 1 98.81 91 VAL B O 1
ATOM 3453 N N . VAL B 1 92 ? -7.152 -28.453 -7.289 1 98.94 92 VAL B N 1
ATOM 3454 C CA . VAL B 1 92 ? -7.059 -27.828 -8.602 1 98.94 92 VAL B CA 1
ATOM 3455 C C . VAL B 1 92 ? -7.473 -26.359 -8.5 1 98.94 92 VAL B C 1
ATOM 3457 O O . VAL B 1 92 ? -8.586 -26.047 -8.07 1 98.94 92 VAL B O 1
ATOM 3460 N N . MET B 1 93 ? -6.543 -25.484 -8.852 1 98.88 93 MET B N 1
ATOM 3461 C CA . MET B 1 93 ? -6.777 -24.031 -8.883 1 98.88 93 MET B CA 1
ATOM 3462 C C . MET B 1 93 ? -6.754 -23.516 -10.312 1 98.88 93 MET B C 1
ATOM 3464 O O . MET B 1 93 ? -5.934 -23.953 -11.125 1 98.88 93 MET B O 1
ATOM 3468 N N . THR B 1 94 ? -7.648 -22.672 -10.656 1 98.75 94 THR B N 1
ATOM 3469 C CA . THR B 1 94 ? -7.641 -21.969 -11.938 1 98.75 94 THR B CA 1
ATOM 3470 C C . THR B 1 94 ? -8.102 -20.531 -11.781 1 98.75 94 THR B C 1
ATOM 3472 O O . THR B 1 94 ? -8.203 -20.031 -10.656 1 98.75 94 THR B O 1
ATOM 3475 N N . LYS B 1 95 ? -8.188 -19.781 -12.945 1 98.12 95 LYS B N 1
ATOM 3476 C CA . LYS B 1 95 ? -8.391 -18.328 -12.836 1 98.12 95 LYS B CA 1
ATOM 3477 C C . LYS B 1 95 ? -9.398 -17.844 -13.875 1 98.12 95 LYS B C 1
ATOM 3479 O O . LYS B 1 95 ? -9.633 -18.516 -14.883 1 98.12 95 LYS B O 1
ATOM 3484 N N . VAL B 1 96 ? -9.914 -16.672 -13.562 1 96.75 96 VAL B N 1
ATOM 3485 C CA . VAL B 1 96 ? -10.867 -16.047 -14.477 1 96.75 96 VAL B CA 1
ATOM 3486 C C . VAL B 1 96 ? -10.602 -14.547 -14.57 1 96.75 96 VAL B C 1
ATOM 3488 O O . VAL B 1 96 ? -10.281 -13.906 -13.57 1 96.75 96 VAL B O 1
ATOM 3491 N N . PHE B 1 97 ? -10.656 -13.914 -15.719 1 94.5 97 PHE B N 1
ATOM 3492 C CA . PHE B 1 97 ? -10.633 -12.477 -15.984 1 94.5 97 PHE B CA 1
ATOM 3493 C C . PHE B 1 97 ? -10.281 -12.203 -17.438 1 94.5 97 PHE B C 1
ATOM 3495 O O . PHE B 1 97 ? -11.039 -11.547 -18.156 1 94.5 97 PHE B O 1
ATOM 3502 N N . HIS B 1 98 ? -9.164 -12.766 -17.875 1 90.56 98 HIS B N 1
ATOM 3503 C CA . HIS B 1 98 ? -8.594 -12.438 -19.172 1 90.56 98 HIS B CA 1
ATOM 3504 C C . HIS B 1 98 ? -9.352 -13.141 -20.297 1 90.56 98 HIS B C 1
ATOM 3506 O O . HIS B 1 98 ? -9.836 -14.258 -20.125 1 90.56 98 HIS B O 1
ATOM 3512 N N . PRO B 1 99 ? -9.258 -12.477 -21.422 1 87.44 99 PRO B N 1
ATOM 3513 C CA . PRO B 1 99 ? -9.875 -13.133 -22.578 1 87.44 99 PRO B CA 1
ATOM 3514 C C . PRO B 1 99 ? -8.992 -14.234 -23.172 1 87.44 99 PRO B C 1
ATOM 3516 O O . PRO B 1 99 ? -7.77 -14.203 -23.031 1 87.44 99 PRO B O 1
ATOM 3519 N N . VAL B 1 100 ? -9.688 -15.164 -23.766 1 86.44 100 VAL B N 1
ATOM 3520 C CA . VAL B 1 100 ? -9.008 -16.219 -24.5 1 86.44 100 VAL B CA 1
ATOM 3521 C C . VAL B 1 100 ? -9.109 -15.961 -26 1 86.44 100 VAL B C 1
ATOM 3523 O O . VAL B 1 100 ? -10.188 -15.672 -26.516 1 86.44 100 VAL B O 1
ATOM 3526 N N . SER B 1 101 ? -7.969 -16.016 -26.594 1 85.31 101 SER B N 1
ATOM 3527 C CA . SER B 1 101 ? -7.957 -15.758 -28.031 1 85.31 101 SER B CA 1
ATOM 3528 C C . SER B 1 101 ? -8.711 -16.844 -28.797 1 85.31 101 SER B C 1
ATOM 3530 O O . SER B 1 101 ? -8.75 -18 -28.359 1 85.31 101 SER B O 1
ATOM 3532 N N . ARG B 1 102 ? -9.266 -16.438 -29.969 1 82.56 102 ARG B N 1
ATOM 3533 C CA . ARG B 1 102 ? -10.008 -17.375 -30.812 1 82.56 102 ARG B CA 1
ATOM 3534 C C . ARG B 1 102 ? -9.062 -18.188 -31.688 1 82.56 102 ARG B C 1
ATOM 3536 O O . ARG B 1 102 ? -9.461 -19.234 -32.219 1 82.56 102 ARG B O 1
ATOM 3543 N N . ASN B 1 103 ? -7.891 -17.656 -31.75 1 81.94 103 ASN B N 1
ATOM 3544 C CA . ASN B 1 103 ? -6.875 -18.328 -32.531 1 81.94 103 ASN B CA 1
ATOM 3545 C C . ASN B 1 103 ? -5.57 -18.484 -31.766 1 81.94 103 ASN B C 1
ATOM 3547 O O . ASN B 1 103 ? -5.168 -17.578 -31.031 1 81.94 103 ASN B O 1
ATOM 3551 N N . MET B 1 104 ? -4.938 -19.688 -31.906 1 79.62 104 MET B N 1
ATOM 3552 C CA . MET B 1 104 ? -3.717 -20.016 -31.188 1 79.62 104 MET B CA 1
ATOM 3553 C C . MET B 1 104 ? -2.598 -19.047 -31.516 1 79.62 104 MET B C 1
ATOM 3555 O O . MET B 1 104 ? -1.731 -18.766 -30.688 1 79.62 104 MET B O 1
ATOM 3559 N N . ASP B 1 105 ? -2.727 -18.453 -32.688 1 78.19 105 ASP B N 1
ATOM 3560 C CA . ASP B 1 105 ? -1.639 -17.609 -33.156 1 78.19 105 ASP B CA 1
ATOM 3561 C C . ASP B 1 105 ? -1.835 -16.156 -32.719 1 78.19 105 ASP B C 1
ATOM 3563 O O . ASP B 1 105 ? -0.932 -15.336 -32.875 1 78.19 105 ASP B O 1
ATOM 3567 N N . GLU B 1 106 ? -2.928 -15.891 -32.156 1 77.31 106 GLU B N 1
ATOM 3568 C CA . GLU B 1 106 ? -3.205 -14.523 -31.719 1 77.31 106 GLU B CA 1
ATOM 3569 C C . GLU B 1 106 ? -2.93 -14.367 -30.234 1 77.31 106 GLU B C 1
ATOM 3571 O O . GLU B 1 106 ? -3.629 -14.945 -29.391 1 77.31 106 GLU B O 1
ATOM 3576 N N . ARG B 1 107 ? -1.861 -13.594 -29.953 1 75 107 ARG B N 1
ATOM 3577 C CA . ARG B 1 107 ? -1.521 -13.344 -28.562 1 75 107 ARG B CA 1
ATOM 3578 C C . ARG B 1 107 ? -2.201 -12.078 -28.047 1 75 107 ARG B C 1
ATOM 3580 O O . ARG B 1 107 ? -1.962 -10.984 -28.562 1 75 107 ARG B O 1
ATOM 3587 N N . ILE B 1 108 ? -3.107 -12.227 -27.109 1 75.25 108 ILE B N 1
ATOM 3588 C CA . ILE B 1 108 ? -3.809 -11.047 -26.625 1 75.25 108 ILE B CA 1
ATOM 3589 C C . ILE B 1 108 ? -3.457 -10.812 -25.156 1 75.25 108 ILE B C 1
ATOM 3591 O O . ILE B 1 108 ? -4.156 -10.078 -24.453 1 75.25 108 ILE B O 1
ATOM 3595 N N . ASP B 1 109 ? -2.48 -11.508 -24.734 1 68.81 109 ASP B N 1
ATOM 3596 C CA . ASP B 1 109 ? -2.031 -11.336 -23.359 1 68.81 109 ASP B CA 1
ATOM 3597 C C . ASP B 1 109 ? -1.622 -9.883 -23.094 1 68.81 109 ASP B C 1
ATOM 3599 O O . ASP B 1 109 ? -0.9 -9.289 -23.891 1 68.81 109 ASP B O 1
ATOM 3603 N N . GLY B 1 110 ? -2.021 -9.312 -22.078 1 67.5 110 GLY B N 1
ATOM 3604 C CA . GLY B 1 110 ? -1.667 -7.945 -21.719 1 67.5 110 GLY B CA 1
ATOM 3605 C C . GLY B 1 110 ? -2.465 -6.906 -22.484 1 67.5 110 GLY B C 1
ATOM 3606 O O . GLY B 1 110 ? -2.256 -5.703 -22.312 1 67.5 110 GLY B O 1
ATOM 3607 N N . LYS B 1 111 ? -3.35 -7.316 -23.438 1 72.56 111 LYS B N 1
ATOM 3608 C CA . LYS B 1 111 ? -4.094 -6.371 -24.266 1 72.56 111 LYS B CA 1
ATOM 3609 C C . LYS B 1 111 ? -5.59 -6.461 -24 1 72.56 111 LYS B C 1
ATOM 3611 O O . LYS B 1 111 ? -6.406 -6.145 -24.859 1 72.56 111 LYS B O 1
ATOM 3616 N N . ALA B 1 112 ? -5.828 -6.977 -22.844 1 70.44 112 ALA B N 1
ATOM 3617 C CA . ALA B 1 112 ? -7.219 -7.305 -22.516 1 70.44 112 ALA B CA 1
ATOM 3618 C C . ALA B 1 112 ? -8.109 -6.07 -22.625 1 70.44 112 ALA B C 1
ATOM 3620 O O . ALA B 1 112 ? -9.203 -6.129 -23.188 1 70.44 112 ALA B O 1
ATOM 3621 N N . THR B 1 113 ? -7.672 -5 -22.141 1 69.88 113 THR B N 1
ATOM 3622 C CA . THR B 1 113 ? -8.469 -3.781 -22.141 1 69.88 113 THR B CA 1
ATOM 3623 C C . THR B 1 113 ? -8.719 -3.299 -23.578 1 69.88 113 THR B C 1
ATOM 3625 O O . THR B 1 113 ? -9.828 -2.881 -23.906 1 69.88 113 THR B O 1
ATOM 3628 N N . GLU B 1 114 ? -7.652 -3.379 -24.328 1 72.94 114 GLU B N 1
ATOM 3629 C CA . GLU B 1 114 ? -7.777 -2.959 -25.719 1 72.94 114 GLU B CA 1
ATOM 3630 C C . GLU B 1 114 ? -8.727 -3.873 -26.484 1 72.94 114 GLU B C 1
ATOM 3632 O O . GLU B 1 114 ? -9.539 -3.402 -27.297 1 72.94 114 GLU B O 1
ATOM 3637 N N . TYR B 1 115 ? -8.672 -5.094 -26.172 1 72.81 115 TYR B N 1
ATOM 3638 C CA . TYR B 1 115 ? -9.43 -6.086 -26.938 1 72.81 115 TYR B CA 1
ATOM 3639 C C . TYR B 1 115 ? -10.867 -6.172 -26.438 1 72.81 115 TYR B C 1
ATOM 3641 O O . TYR B 1 115 ? -11.758 -6.598 -27.172 1 72.81 115 TYR B O 1
ATOM 3649 N N . ALA B 1 116 ? -11.055 -5.738 -25.219 1 69.88 116 ALA B N 1
ATOM 3650 C CA . ALA B 1 116 ? -12.391 -5.809 -24.656 1 69.88 116 ALA B CA 1
ATOM 3651 C C . ALA B 1 116 ? -13.398 -5.055 -25.516 1 69.88 116 ALA B C 1
ATOM 3653 O O . ALA B 1 116 ? -14.516 -5.535 -25.75 1 69.88 116 ALA B O 1
ATOM 3654 N N . ASP B 1 117 ? -12.898 -3.998 -26.031 1 72.94 117 ASP B N 1
ATOM 3655 C CA . ASP B 1 117 ? -13.844 -3.166 -26.75 1 72.94 117 ASP B CA 1
ATOM 3656 C C . ASP B 1 117 ? -13.656 -3.307 -28.266 1 72.94 117 ASP B C 1
ATOM 3658 O O . ASP B 1 117 ? -14.445 -2.766 -29.047 1 72.94 117 ASP B O 1
ATOM 3662 N N . THR B 1 118 ? -12.578 -4.074 -28.438 1 72.94 118 THR B N 1
ATOM 3663 C CA . THR B 1 118 ? -12.32 -4.219 -29.875 1 72.94 118 THR B CA 1
ATOM 3664 C C . THR B 1 118 ? -12.297 -5.691 -30.266 1 72.94 118 THR B C 1
ATOM 3666 O O . THR B 1 118 ? -12.25 -6.574 -29.406 1 72.94 118 THR B O 1
ATOM 3669 N N . HIS B 1 119 ? -12.414 -6.062 -31.391 1 74.25 119 HIS B N 1
ATOM 3670 C CA . HIS B 1 119 ? -12.211 -7.375 -31.984 1 74.25 119 HIS B CA 1
ATOM 3671 C C . HIS B 1 119 ? -13.242 -8.383 -31.469 1 74.25 119 HIS B C 1
ATOM 3673 O O . HIS B 1 119 ? -12.945 -9.57 -31.359 1 74.25 119 HIS B O 1
ATOM 3679 N N . ARG B 1 120 ? -14.391 -7.863 -30.938 1 77 120 ARG B N 1
ATOM 3680 C CA . ARG B 1 120 ? -15.547 -8.664 -30.547 1 77 120 ARG B CA 1
ATOM 3681 C C . ARG B 1 120 ? -15.25 -9.484 -29.297 1 77 120 ARG B C 1
ATOM 3683 O O . ARG B 1 120 ? -15.625 -10.656 -29.219 1 77 120 ARG B O 1
ATOM 3690 N N . TYR B 1 121 ? -14.422 -9.047 -28.469 1 81.88 121 TYR B N 1
ATOM 3691 C CA . TYR B 1 121 ? -14.148 -9.68 -27.172 1 81.88 121 TYR B CA 1
ATOM 3692 C C . TYR B 1 121 ? -14.953 -9.023 -26.062 1 81.88 121 TYR B C 1
ATOM 3694 O O . TYR B 1 121 ? -14.641 -9.188 -24.891 1 81.88 121 TYR B O 1
ATOM 3702 N N . ALA B 1 122 ? -16.062 -8.445 -26.641 1 79.5 122 ALA B N 1
ATOM 3703 C CA . ALA B 1 122 ? -16.891 -7.762 -25.656 1 79.5 122 ALA B CA 1
ATOM 3704 C C . ALA B 1 122 ? -17.406 -8.742 -24.609 1 79.5 122 ALA B C 1
ATOM 3706 O O . ALA B 1 122 ? -17.797 -9.867 -24.922 1 79.5 122 ALA B O 1
ATOM 3707 N N . ASN B 1 123 ? -17.281 -8.477 -23.328 1 82.5 123 ASN B N 1
ATOM 3708 C CA . ASN B 1 123 ? -17.781 -9.227 -22.188 1 82.5 123 ASN B CA 1
ATOM 3709 C C . ASN B 1 123 ? -16.906 -10.438 -21.859 1 82.5 123 ASN B C 1
ATOM 3711 O O . ASN B 1 123 ? -17.328 -11.336 -21.141 1 82.5 123 ASN B O 1
ATOM 3715 N N . GLN B 1 124 ? -15.766 -10.547 -22.469 1 86.12 124 GLN B N 1
ATOM 3716 C CA . GLN B 1 124 ? -14.914 -11.711 -22.281 1 86.12 124 GLN B CA 1
ATOM 3717 C C . GLN B 1 124 ? -13.664 -11.352 -21.484 1 86.12 124 GLN B C 1
ATOM 3719 O O . GLN B 1 124 ? -12.703 -12.117 -21.453 1 86.12 124 GLN B O 1
ATOM 3724 N N . CYS B 1 125 ? -13.68 -10.227 -20.875 1 86.81 125 CYS B N 1
ATOM 3725 C CA . CYS B 1 125 ? -12.594 -9.75 -20.031 1 86.81 125 CYS B CA 1
ATOM 3726 C C . CYS B 1 125 ? -13.133 -8.938 -18.859 1 86.81 125 CYS B C 1
ATOM 3728 O O . CYS B 1 125 ? -13.164 -7.703 -18.906 1 86.81 125 CYS B O 1
ATOM 3730 N N . SER B 1 126 ? -13.555 -9.648 -17.922 1 90.31 126 SER B N 1
ATOM 3731 C CA . SER B 1 126 ? -14.195 -8.969 -16.812 1 90.31 126 SER B CA 1
ATOM 3732 C C . SER B 1 126 ? -14.398 -9.914 -15.633 1 90.31 126 SER B C 1
ATOM 3734 O O . SER B 1 126 ? -14.133 -11.109 -15.734 1 90.31 126 SER B O 1
ATOM 3736 N N . LEU B 1 127 ? -14.836 -9.336 -14.547 1 96.69 127 LEU B N 1
ATOM 3737 C CA . LEU B 1 127 ? -15.344 -10.094 -13.414 1 96.69 127 LEU B CA 1
ATOM 3738 C C . LEU B 1 127 ? -16.844 -9.875 -13.234 1 96.69 127 LEU B C 1
ATOM 3740 O O . LEU B 1 127 ? -17.328 -9.773 -12.109 1 96.69 127 LEU B O 1
ATOM 3744 N N . THR B 1 128 ? -17.5 -9.719 -14.336 1 96 128 THR B N 1
ATOM 3745 C CA . THR B 1 128 ? -18.969 -9.688 -14.32 1 96 128 THR B CA 1
ATOM 3746 C C . THR B 1 128 ? -19.531 -11.07 -13.992 1 96 128 THR B C 1
ATOM 3748 O O . THR B 1 128 ? -18.875 -12.086 -14.211 1 96 128 THR B O 1
ATOM 3751 N N . ARG B 1 129 ? -20.75 -11.047 -13.5 1 97.69 129 ARG B N 1
ATOM 3752 C CA . ARG B 1 129 ? -21.438 -12.297 -13.234 1 97.69 129 ARG B CA 1
ATOM 3753 C C . ARG B 1 129 ? -21.469 -13.18 -14.469 1 97.69 129 ARG B C 1
ATOM 3755 O O . ARG B 1 129 ? -21.188 -14.383 -14.398 1 97.69 129 ARG B O 1
ATOM 3762 N N . GLU B 1 130 ? -21.75 -12.57 -15.562 1 96.38 130 GLU B N 1
ATOM 3763 C CA . GLU B 1 130 ? -21.859 -13.297 -16.828 1 96.38 130 GLU B CA 1
ATOM 3764 C C . GLU B 1 130 ? -20.562 -14 -17.188 1 96.38 130 GLU B C 1
ATOM 3766 O O . GLU B 1 130 ? -20.562 -15.211 -17.438 1 96.38 130 GLU B O 1
ATOM 3771 N N . TYR B 1 131 ? -19.5 -13.336 -17.156 1 95.31 131 TYR B N 1
ATOM 3772 C CA . TYR B 1 131 ? -18.234 -13.922 -17.594 1 95.31 131 TYR B CA 1
ATOM 3773 C C . TYR B 1 131 ? -17.719 -14.922 -16.578 1 95.31 131 TYR B C 1
ATOM 3775 O O . TYR B 1 131 ? -17.141 -15.961 -16.938 1 95.31 131 TYR B O 1
ATOM 3783 N N . ILE B 1 132 ? -17.859 -14.609 -15.312 1 98 132 ILE B N 1
ATOM 3784 C CA . ILE B 1 132 ? -17.422 -15.539 -14.273 1 98 132 ILE B CA 1
ATOM 3785 C C . ILE B 1 132 ? -18.109 -16.891 -14.469 1 98 132 ILE B C 1
ATOM 3787 O O . ILE B 1 132 ? -17.469 -17.938 -14.5 1 98 132 ILE B O 1
ATOM 3791 N N . PHE B 1 133 ? -19.422 -16.922 -14.664 1 98.12 133 PHE B N 1
ATOM 3792 C CA . PHE B 1 133 ? -20.188 -18.156 -14.805 1 98.12 133 PHE B CA 1
ATOM 3793 C C . PHE B 1 133 ? -19.812 -18.875 -16.094 1 98.12 133 PHE B C 1
ATOM 3795 O O . PHE B 1 133 ? -19.578 -20.094 -16.078 1 98.12 133 PHE B O 1
ATOM 3802 N N . ASP B 1 134 ? -19.688 -18.125 -17.125 1 96.94 134 ASP B N 1
ATOM 3803 C CA . ASP B 1 134 ? -19.297 -18.719 -18.391 1 96.94 134 ASP B CA 1
ATOM 3804 C C . ASP B 1 134 ? -17.906 -19.344 -18.312 1 96.94 134 ASP B C 1
ATOM 3806 O O . ASP B 1 134 ? -17.703 -20.469 -18.781 1 96.94 134 ASP B O 1
ATOM 3810 N N . SER B 1 135 ? -17 -18.609 -17.734 1 97 135 SER B N 1
ATOM 3811 C CA . SER B 1 135 ? -15.625 -19.078 -17.609 1 97 135 SER B CA 1
ATOM 3812 C C . SER B 1 135 ? -15.539 -20.344 -16.766 1 97 135 SER B C 1
ATOM 3814 O O . SER B 1 135 ? -14.812 -21.281 -17.094 1 97 135 SER B O 1
ATOM 3816 N N . ILE B 1 136 ? -16.281 -20.375 -15.68 1 98.5 136 ILE B N 1
ATOM 3817 C CA . ILE B 1 136 ? -16.281 -21.531 -14.797 1 98.5 136 ILE B CA 1
ATOM 3818 C C . ILE B 1 136 ? -16.766 -22.766 -15.57 1 98.5 136 ILE B C 1
ATOM 3820 O O . ILE B 1 136 ? -16.141 -23.828 -15.516 1 98.5 136 ILE B O 1
ATOM 3824 N N . LYS B 1 137 ? -17.844 -22.625 -16.281 1 98.19 137 LYS B N 1
ATOM 3825 C CA . LYS B 1 137 ? -18.422 -23.734 -17.031 1 98.19 137 LYS B CA 1
ATOM 3826 C C . LYS B 1 137 ? -17.406 -24.281 -18.047 1 98.19 137 LYS B C 1
ATOM 3828 O O . LYS B 1 137 ? -17.203 -25.484 -18.125 1 98.19 137 LYS B O 1
ATOM 3833 N N . LYS B 1 138 ? -16.781 -23.422 -18.734 1 97.81 138 LYS B N 1
ATOM 3834 C CA . LYS B 1 138 ? -15.805 -23.812 -19.75 1 97.81 138 LYS B CA 1
ATOM 3835 C C . LYS B 1 138 ? -14.578 -24.453 -19.109 1 97.81 138 LYS B C 1
ATOM 3837 O O . LYS B 1 138 ? -14.039 -25.438 -19.625 1 97.81 138 LYS B O 1
ATOM 3842 N N . SER B 1 139 ? -14.109 -23.859 -18 1 98.62 139 SER B N 1
ATOM 3843 C CA . SER B 1 139 ? -12.977 -24.422 -17.281 1 98.62 139 SER B CA 1
ATOM 3844 C C . SER B 1 139 ? -13.273 -25.844 -16.812 1 98.62 139 SER B C 1
ATOM 3846 O O . SER B 1 139 ? -12.438 -26.734 -16.953 1 98.62 139 SER B O 1
ATOM 3848 N N . LEU B 1 140 ? -14.469 -26.062 -16.234 1 98.81 140 LEU B N 1
ATOM 3849 C CA . LEU B 1 140 ? -14.852 -27.391 -15.773 1 98.81 140 LEU B CA 1
ATOM 3850 C C . LEU B 1 140 ? -14.875 -28.391 -16.922 1 98.81 140 LEU B C 1
ATOM 3852 O O . LEU B 1 140 ? -14.469 -29.531 -16.766 1 98.81 140 LEU B O 1
ATOM 3856 N N . GLU B 1 141 ? -15.344 -27.938 -18.078 1 98.62 141 GLU B N 1
ATOM 3857 C CA . GLU B 1 141 ? -15.352 -28.797 -19.266 1 98.62 141 GLU B CA 1
ATOM 3858 C C . GLU B 1 141 ? -13.93 -29.172 -19.688 1 98.62 141 GLU B C 1
ATOM 3860 O O . GLU B 1 141 ? -13.633 -30.344 -19.891 1 98.62 141 GLU B O 1
ATOM 3865 N N . ARG B 1 142 ? -13.086 -28.234 -19.75 1 98.31 142 ARG B N 1
ATOM 3866 C CA . ARG B 1 142 ? -11.711 -28.453 -20.188 1 98.31 142 ARG B CA 1
ATOM 3867 C C . ARG B 1 142 ? -10.961 -29.328 -19.188 1 98.31 142 ARG B C 1
ATOM 3869 O O . ARG B 1 142 ? -10.195 -30.219 -19.578 1 98.31 142 ARG B O 1
ATOM 3876 N N . LEU B 1 143 ? -11.188 -29.094 -17.906 1 98.75 143 LEU B N 1
ATOM 3877 C CA . LEU B 1 143 ? -10.531 -29.828 -16.844 1 98.75 143 LEU B CA 1
ATOM 3878 C C . LEU B 1 143 ? -11.125 -31.234 -16.703 1 98.75 143 LEU B C 1
ATOM 3880 O O . LEU B 1 143 ? -10.523 -32.125 -16.094 1 98.75 143 LEU B O 1
ATOM 3884 N N . GLN B 1 144 ? -12.32 -31.391 -17.25 1 98.5 144 GLN B N 1
ATOM 3885 C CA . GLN B 1 144 ? -13.07 -32.625 -17.094 1 98.5 144 GLN B CA 1
ATOM 3886 C C . GLN B 1 144 ? -13.32 -32.938 -15.617 1 98.5 144 GLN B C 1
ATOM 3888 O O . GLN B 1 144 ? -13.07 -34.062 -15.156 1 98.5 144 GLN B O 1
ATOM 3893 N N . LEU B 1 145 ? -13.773 -31.969 -14.859 1 98.62 145 LEU B N 1
ATOM 3894 C CA . LEU B 1 145 ? -14.055 -32.062 -13.438 1 98.62 145 LEU B CA 1
ATOM 3895 C C . LEU B 1 145 ? -15.445 -31.516 -13.109 1 98.62 145 LEU B C 1
ATOM 3897 O O . LEU B 1 145 ? -16 -30.734 -13.891 1 98.62 145 LEU B O 1
ATOM 3901 N N . ASP B 1 146 ? -15.945 -31.859 -11.945 1 98.25 146 ASP B N 1
ATOM 3902 C CA . ASP B 1 146 ? -17.266 -31.406 -11.5 1 98.25 146 ASP B CA 1
ATOM 3903 C C . ASP B 1 146 ? -17.156 -30.141 -10.664 1 98.25 146 ASP B C 1
ATOM 3905 O O . ASP B 1 146 ? -18.141 -29.438 -10.469 1 98.25 146 ASP B O 1
ATOM 3909 N N . TYR B 1 147 ? -15.969 -29.906 -10.133 1 98.75 147 TYR B N 1
ATOM 3910 C CA . TYR B 1 147 ? -15.766 -28.703 -9.336 1 98.75 147 TYR B CA 1
ATOM 3911 C C . TYR B 1 147 ? -14.305 -28.266 -9.375 1 98.75 147 TYR B C 1
ATOM 3913 O O . TYR B 1 147 ? -13.414 -29.047 -9.703 1 98.75 147 TYR B O 1
ATOM 3921 N N . ILE B 1 148 ? -14.133 -27.031 -9.117 1 98.81 148 ILE B N 1
ATOM 3922 C CA . ILE B 1 148 ? -12.836 -26.391 -8.93 1 98.81 148 ILE B CA 1
ATOM 3923 C C . ILE B 1 148 ? -12.586 -26.156 -7.441 1 98.81 148 ILE B C 1
ATOM 3925 O O . ILE B 1 148 ? -13.484 -25.734 -6.715 1 98.81 148 ILE B O 1
ATOM 3929 N N . ASP B 1 149 ? -11.414 -26.453 -6.949 1 98.81 149 ASP B N 1
ATOM 3930 C CA . ASP B 1 149 ? -11.156 -26.266 -5.527 1 98.81 149 ASP B CA 1
ATOM 3931 C C . ASP B 1 149 ? -11.016 -24.797 -5.188 1 98.81 149 ASP B C 1
ATOM 3933 O O . ASP B 1 149 ? -11.594 -24.312 -4.203 1 98.81 149 ASP B O 1
ATOM 3937 N N . VAL B 1 150 ? -10.227 -24.047 -5.953 1 98.88 150 VAL B N 1
ATOM 3938 C CA . VAL B 1 150 ? -10.07 -22.609 -5.727 1 98.88 150 VAL B CA 1
ATOM 3939 C C . VAL B 1 150 ? -10.133 -21.859 -7.059 1 98.88 150 VAL B C 1
ATOM 3941 O O . VAL B 1 150 ? -9.344 -22.141 -7.965 1 98.88 150 VAL B O 1
ATOM 3944 N N . LEU B 1 151 ? -11.031 -20.953 -7.191 1 98.94 151 LEU B N 1
ATOM 3945 C CA . LEU B 1 151 ? -11.086 -20.031 -8.328 1 98.94 151 LEU B CA 1
ATOM 3946 C C . LEU B 1 151 ? -10.5 -18.672 -7.965 1 98.94 151 LEU B C 1
ATOM 3948 O O . LEU B 1 151 ? -11.016 -17.984 -7.086 1 98.94 151 LEU B O 1
ATOM 3952 N N . HIS B 1 152 ? -9.461 -18.312 -8.664 1 98.75 152 HIS B N 1
ATOM 3953 C CA . HIS B 1 152 ? -8.859 -17.016 -8.445 1 98.75 152 HIS B CA 1
ATOM 3954 C C . HIS B 1 152 ? -9.344 -16 -9.469 1 98.75 152 HIS B C 1
ATOM 3956 O O . HIS B 1 152 ? -9.461 -16.312 -10.656 1 98.75 152 HIS B O 1
ATOM 3962 N N . CYS B 1 153 ? -9.688 -14.781 -9.031 1 98.31 153 CYS B N 1
ATOM 3963 C CA . CYS B 1 153 ? -9.719 -13.656 -9.961 1 98.31 153 CYS B CA 1
ATOM 3964 C C . CYS B 1 153 ? -8.312 -13.305 -10.43 1 98.31 153 CYS B C 1
ATOM 3966 O O . CYS B 1 153 ? -7.457 -12.938 -9.617 1 98.31 153 CYS B O 1
ATOM 3968 N N . GLN B 1 154 ? -8.109 -13.398 -11.617 1 96.19 154 GLN B N 1
ATOM 3969 C CA . GLN B 1 154 ? -6.75 -13.289 -12.125 1 96.19 154 GLN B CA 1
ATOM 3970 C C . GLN B 1 154 ? -6.25 -11.844 -12.039 1 96.19 154 GLN B C 1
ATOM 3972 O O . GLN B 1 154 ? -5.043 -11.609 -11.93 1 96.19 154 GLN B O 1
ATOM 3977 N N . GLU B 1 155 ? -7.152 -10.906 -12.109 1 94.81 155 GLU B N 1
ATOM 3978 C CA . GLU B 1 155 ? -6.863 -9.477 -12.016 1 94.81 155 GLU B CA 1
ATOM 3979 C C . GLU B 1 155 ? -8.008 -8.727 -11.344 1 94.81 155 GLU B C 1
ATOM 3981 O O . GLU B 1 155 ? -9.156 -9.164 -11.391 1 94.81 155 GLU B O 1
ATOM 3986 N N . TYR B 1 156 ? -7.629 -7.637 -10.766 1 95.69 156 TYR B N 1
ATOM 3987 C CA . TYR B 1 156 ? -8.68 -6.742 -10.281 1 95.69 156 TYR B CA 1
ATOM 3988 C C . TYR B 1 156 ? -9.398 -6.07 -11.438 1 95.69 156 TYR B C 1
ATOM 3990 O O . TYR B 1 156 ? -8.766 -5.617 -12.398 1 95.69 156 TYR B O 1
ATOM 3998 N N . ASP B 1 157 ? -10.703 -6.012 -11.367 1 94.25 157 ASP B N 1
ATOM 3999 C CA . ASP B 1 157 ? -11.523 -5.422 -12.414 1 94.25 157 ASP B CA 1
ATOM 4000 C C . ASP B 1 157 ? -12.055 -4.055 -11.992 1 94.25 157 ASP B C 1
ATOM 4002 O O . ASP B 1 157 ? -13 -3.971 -11.195 1 94.25 157 ASP B O 1
ATOM 4006 N N . THR B 1 158 ? -11.547 -3.01 -12.594 1 91.31 158 THR B N 1
ATOM 4007 C CA . THR B 1 158 ? -11.938 -1.652 -12.234 1 91.31 158 THR B CA 1
ATOM 4008 C C . THR B 1 158 ? -13.297 -1.305 -12.836 1 91.31 158 THR B C 1
ATOM 4010 O O . THR B 1 158 ? -13.922 -0.317 -12.445 1 91.31 158 THR B O 1
ATOM 4013 N N . SER B 1 159 ? -13.75 -2.158 -13.719 1 90.06 159 SER B N 1
ATOM 4014 C CA . SER B 1 159 ? -14.93 -1.795 -14.492 1 90.06 159 SER B CA 1
ATOM 4015 C C . SER B 1 159 ? -16.172 -2.49 -13.953 1 90.06 159 SER B C 1
ATOM 4017 O O . SER B 1 159 ? -17.297 -2.111 -14.297 1 90.06 159 SER B O 1
ATOM 4019 N N . THR B 1 160 ? -16.016 -3.514 -13.18 1 95.06 160 THR B N 1
ATOM 4020 C CA . THR B 1 160 ? -17.141 -4.238 -12.617 1 95.06 160 THR B CA 1
ATOM 4021 C C . THR B 1 160 ? -17.344 -3.869 -11.148 1 95.06 160 THR B C 1
ATOM 4023 O O . THR B 1 160 ? -16.406 -3.891 -10.359 1 95.06 160 THR B O 1
ATOM 4026 N N . PRO B 1 161 ? -18.594 -3.523 -10.789 1 97.12 161 PRO B N 1
ATOM 4027 C CA . PRO B 1 161 ? -18.828 -3.209 -9.375 1 97.12 161 PRO B CA 1
ATOM 4028 C C . PRO B 1 161 ? -18.453 -4.363 -8.445 1 97.12 161 PRO B C 1
ATOM 4030 O O . PRO B 1 161 ? -18.719 -5.527 -8.766 1 97.12 161 PRO B O 1
ATOM 4033 N N . THR B 1 162 ? -17.922 -4.012 -7.273 1 97.88 162 THR B N 1
ATOM 4034 C CA . THR B 1 162 ? -17.453 -4.988 -6.297 1 97.88 162 THR B CA 1
ATOM 4035 C C . THR B 1 162 ? -18.578 -5.934 -5.891 1 97.88 162 THR B C 1
ATOM 4037 O O . THR B 1 162 ? -18.375 -7.145 -5.793 1 97.88 162 THR B O 1
ATOM 4040 N N . HIS B 1 163 ? -19.766 -5.391 -5.688 1 97.81 163 HIS B N 1
ATOM 4041 C CA . HIS B 1 163 ? -20.875 -6.207 -5.207 1 97.81 163 HIS B CA 1
ATOM 4042 C C . HIS B 1 163 ? -21.25 -7.27 -6.234 1 97.81 163 HIS B C 1
ATOM 4044 O O . HIS B 1 163 ? -21.609 -8.391 -5.867 1 97.81 163 HIS B O 1
ATOM 4050 N N . GLU B 1 164 ? -21.156 -6.949 -7.496 1 98.44 164 GLU B N 1
ATOM 4051 C CA . GLU B 1 164 ? -21.484 -7.918 -8.539 1 98.44 164 GLU B CA 1
ATOM 4052 C C . GLU B 1 164 ? -20.469 -9.062 -8.555 1 98.44 164 GLU B C 1
ATOM 4054 O O . GLU B 1 164 ? -20.844 -10.234 -8.578 1 98.44 164 GLU B O 1
ATOM 4059 N N . THR B 1 165 ? -19.203 -8.734 -8.492 1 98.69 165 THR B N 1
ATOM 4060 C CA . THR B 1 165 ? -18.141 -9.734 -8.523 1 98.69 165 THR B CA 1
ATOM 4061 C C . THR B 1 165 ? -18.25 -10.664 -7.312 1 98.69 165 THR B C 1
ATOM 4063 O O . THR B 1 165 ? -18.266 -11.883 -7.465 1 98.69 165 THR B O 1
ATOM 4066 N N . MET B 1 166 ? -18.375 -10.055 -6.152 1 98.81 166 MET B N 1
ATOM 4067 C CA . MET B 1 166 ? -18.359 -10.859 -4.93 1 98.81 166 MET B CA 1
ATOM 4068 C C . MET B 1 166 ? -19.594 -11.742 -4.836 1 98.81 166 MET B C 1
ATOM 4070 O O . MET B 1 166 ? -19.516 -12.891 -4.387 1 98.81 166 MET B O 1
ATOM 4074 N N . LYS B 1 167 ? -20.719 -11.211 -5.285 1 98.81 167 LYS B N 1
ATOM 4075 C CA . LYS B 1 167 ? -21.938 -12.016 -5.273 1 98.81 167 LYS B CA 1
ATOM 4076 C C . LYS B 1 167 ? -21.844 -13.164 -6.277 1 98.81 167 LYS B C 1
ATOM 4078 O O . LYS B 1 167 ? -22.281 -14.281 -5.996 1 98.81 167 LYS B O 1
ATOM 4083 N N . ALA B 1 168 ? -21.297 -12.906 -7.441 1 98.81 168 ALA B N 1
ATOM 4084 C CA . ALA B 1 168 ? -21.141 -13.945 -8.453 1 98.81 168 ALA B CA 1
ATOM 4085 C C . ALA B 1 168 ? -20.234 -15.07 -7.945 1 98.81 168 ALA B C 1
ATOM 4087 O O . ALA B 1 168 ? -20.547 -16.25 -8.125 1 98.81 168 ALA B O 1
ATOM 4088 N N . LEU B 1 169 ? -19.156 -14.727 -7.32 1 98.94 169 LEU B N 1
ATOM 4089 C CA . LEU B 1 169 ? -18.234 -15.711 -6.762 1 98.94 169 LEU B CA 1
ATOM 4090 C C . LEU B 1 169 ? -18.922 -16.516 -5.664 1 98.94 169 LEU B C 1
ATOM 4092 O O . LEU B 1 169 ? -18.781 -17.75 -5.621 1 98.94 169 LEU B O 1
ATOM 4096 N N . HIS B 1 170 ? -19.656 -15.82 -4.828 1 98.88 170 HIS B N 1
ATOM 4097 C CA . HIS B 1 170 ? -20.391 -16.484 -3.758 1 98.88 170 HIS B CA 1
ATOM 4098 C C . HIS B 1 170 ? -21.406 -17.469 -4.316 1 98.88 170 HIS B C 1
ATOM 4100 O O . HIS B 1 170 ? -21.5 -18.594 -3.832 1 98.88 170 HIS B O 1
ATOM 4106 N N . ASP B 1 171 ? -22.125 -17.031 -5.312 1 98.88 171 ASP B N 1
ATOM 4107 C CA . ASP B 1 171 ? -23.141 -17.891 -5.914 1 98.88 171 ASP B CA 1
ATOM 4108 C C . ASP B 1 171 ? -22.5 -19.125 -6.555 1 98.88 171 ASP B C 1
ATOM 4110 O O . ASP B 1 171 ? -23.094 -20.203 -6.527 1 98.88 171 ASP B O 1
ATOM 4114 N N . ALA B 1 172 ? -21.359 -18.969 -7.145 1 98.88 172 ALA B N 1
ATOM 4115 C CA . ALA B 1 172 ? -20.641 -20.109 -7.719 1 98.88 172 ALA B CA 1
ATOM 4116 C C . ALA B 1 172 ? -20.266 -21.125 -6.641 1 98.88 172 ALA B C 1
ATOM 4118 O O . ALA B 1 172 ? -20.344 -22.328 -6.863 1 98.88 172 ALA B O 1
ATOM 4119 N N . VAL B 1 173 ? -19.859 -20.641 -5.477 1 98.81 173 VAL B N 1
ATOM 4120 C CA . VAL B 1 173 ? -19.547 -21.516 -4.344 1 98.81 173 VAL B CA 1
ATOM 4121 C C . VAL B 1 173 ? -20.797 -22.219 -3.854 1 98.81 173 VAL B C 1
ATOM 4123 O O . VAL B 1 173 ? -20.797 -23.422 -3.623 1 98.81 173 VAL B O 1
ATOM 4126 N N . GLN B 1 174 ? -21.891 -21.484 -3.787 1 98.75 174 GLN B N 1
ATOM 4127 C CA . GLN B 1 174 ? -23.156 -22.062 -3.316 1 98.75 174 GLN B CA 1
ATOM 4128 C C . GLN B 1 174 ? -23.672 -23.125 -4.281 1 98.75 174 GLN B C 1
ATOM 4130 O O . GLN B 1 174 ? -24.266 -24.109 -3.854 1 98.75 174 GLN B O 1
ATOM 4135 N N . ALA B 1 175 ? -23.406 -22.906 -5.512 1 98.56 175 ALA B N 1
ATOM 4136 C CA . ALA B 1 175 ? -23.859 -23.844 -6.539 1 98.56 175 ALA B CA 1
ATOM 4137 C C . ALA B 1 175 ? -23.016 -25.109 -6.543 1 98.56 175 ALA B C 1
ATOM 4139 O O . ALA B 1 175 ? -23.406 -26.109 -7.16 1 98.56 175 ALA B O 1
ATOM 4140 N N . GLY B 1 176 ? -21.828 -25.031 -5.965 1 98.56 176 GLY B N 1
ATOM 4141 C CA . GLY B 1 176 ? -20.984 -26.203 -5.855 1 98.56 176 GLY B CA 1
ATOM 4142 C C . GLY B 1 176 ? -19.969 -26.312 -6.984 1 98.56 176 GLY B C 1
ATOM 4143 O O . GLY B 1 176 ? -19.234 -27.297 -7.066 1 98.56 176 GLY B O 1
ATOM 4144 N N . TRP B 1 177 ? -19.891 -25.328 -7.879 1 98.75 177 TRP B N 1
ATOM 4145 C CA . TRP B 1 177 ? -18.953 -25.344 -9 1 98.75 177 TRP B CA 1
ATOM 4146 C C . TRP B 1 177 ? -17.531 -25.062 -8.523 1 98.75 177 TRP B C 1
ATOM 4148 O O . TRP B 1 177 ? -16.562 -25.5 -9.148 1 98.75 177 TRP B O 1
ATOM 4158 N N . VAL B 1 178 ? -17.453 -24.328 -7.438 1 98.62 178 VAL B N 1
ATOM 4159 C CA . VAL B 1 178 ? -16.203 -23.891 -6.82 1 98.62 178 VAL B CA 1
ATOM 4160 C C . VAL B 1 178 ? -16.281 -24.094 -5.309 1 98.62 178 VAL B C 1
ATOM 4162 O O . VAL B 1 178 ? -17.328 -23.875 -4.695 1 98.62 178 VAL B O 1
ATOM 4165 N N . ARG B 1 179 ? -15.156 -24.516 -4.727 1 98.5 179 ARG B N 1
ATOM 4166 C CA . ARG B 1 179 ? -15.164 -24.719 -3.281 1 98.5 179 ARG B CA 1
ATOM 4167 C C . ARG B 1 179 ? -14.719 -23.469 -2.541 1 98.5 179 ARG B C 1
ATOM 4169 O O . ARG B 1 179 ? -15.336 -23.078 -1.542 1 98.5 179 ARG B O 1
ATOM 4176 N N . TYR B 1 180 ? -13.633 -22.828 -2.99 1 98.62 180 TYR B N 1
ATOM 4177 C CA . TYR B 1 180 ? -13.078 -21.609 -2.41 1 98.62 180 TYR B CA 1
ATOM 4178 C C . TYR B 1 180 ? -12.727 -20.609 -3.496 1 98.62 180 TYR B C 1
ATOM 4180 O O . TYR B 1 180 ? -12.664 -20.953 -4.68 1 98.62 180 TYR B O 1
ATOM 4188 N N . VAL B 1 181 ? -12.547 -19.359 -3.086 1 98.75 181 VAL B N 1
ATOM 4189 C CA . VAL B 1 181 ? -12.164 -18.328 -4.039 1 98.75 181 VAL B CA 1
ATOM 4190 C C . VAL B 1 181 ? -10.891 -17.641 -3.57 1 98.75 181 VAL B C 1
ATOM 4192 O O . VAL B 1 181 ? -10.594 -17.609 -2.375 1 98.75 181 VAL B O 1
ATOM 4195 N N . GLY B 1 182 ? -10.102 -17.141 -4.539 1 98.62 182 GLY B N 1
ATOM 4196 C CA . GLY B 1 182 ? -8.883 -16.375 -4.305 1 98.62 182 GLY B CA 1
ATOM 4197 C C . GLY B 1 182 ? -8.758 -15.164 -5.207 1 98.62 182 GLY B C 1
ATOM 4198 O O . GLY B 1 182 ? -9.57 -14.969 -6.109 1 98.62 182 GLY B O 1
ATOM 4199 N N . MET B 1 183 ? -7.867 -14.289 -4.875 1 98.62 183 MET B N 1
ATOM 4200 C CA . MET B 1 183 ? -7.586 -13.086 -5.652 1 98.62 183 MET B CA 1
ATOM 4201 C C . MET B 1 183 ? -6.137 -13.07 -6.125 1 98.62 183 MET B C 1
ATOM 4203 O O . MET B 1 183 ? -5.273 -13.695 -5.516 1 98.62 183 MET B O 1
ATOM 4207 N N . SER B 1 184 ? -5.91 -12.438 -7.273 1 97.75 184 SER B N 1
ATOM 4208 C CA . SER B 1 184 ? -4.566 -12.273 -7.812 1 97.75 184 SER B CA 1
ATOM 4209 C C . SER B 1 184 ? -4.367 -10.875 -8.391 1 97.75 184 SER B C 1
ATOM 4211 O O . SER B 1 184 ? -5.332 -10.219 -8.781 1 97.75 184 SER B O 1
ATOM 4213 N N . ASN B 1 185 ? -3.221 -10.461 -8.406 1 95.69 185 ASN B N 1
ATOM 4214 C CA . ASN B 1 185 ? -2.775 -9.273 -9.125 1 95.69 185 ASN B CA 1
ATOM 4215 C C . ASN B 1 185 ? -3.645 -8.062 -8.797 1 95.69 185 ASN B C 1
ATOM 4217 O O . ASN B 1 185 ? -4.219 -7.445 -9.695 1 95.69 185 ASN B O 1
ATOM 4221 N N . CYS B 1 186 ? -3.682 -7.66 -7.574 1 96.88 186 CYS B N 1
ATOM 4222 C CA . CYS B 1 186 ? -4.363 -6.438 -7.168 1 96.88 186 CYS B CA 1
ATOM 4223 C C . CYS B 1 186 ? -3.58 -5.719 -6.074 1 96.88 186 CYS B C 1
ATOM 4225 O O . CYS B 1 186 ? -2.67 -6.293 -5.477 1 96.88 186 CYS B O 1
ATOM 4227 N N . ARG B 1 187 ? -3.883 -4.488 -5.906 1 97.44 187 ARG B N 1
ATOM 4228 C CA . ARG B 1 187 ? -3.314 -3.688 -4.824 1 97.44 187 ARG B CA 1
ATOM 4229 C C . ARG B 1 187 ? -3.984 -4.012 -3.492 1 97.44 187 ARG B C 1
ATOM 4231 O O . ARG B 1 187 ? -5.078 -4.578 -3.465 1 97.44 187 ARG B O 1
ATOM 4238 N N . ALA B 1 188 ? -3.27 -3.67 -2.383 1 97.94 188 ALA 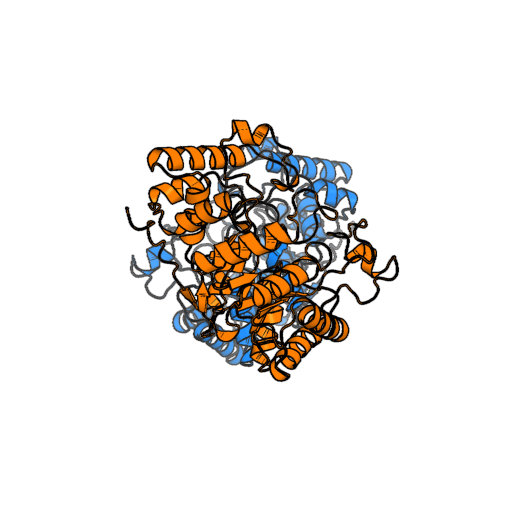B N 1
ATOM 4239 C CA . ALA B 1 188 ? -3.799 -3.973 -1.056 1 97.94 188 ALA B CA 1
ATOM 4240 C C . ALA B 1 188 ? -5.133 -3.273 -0.825 1 97.94 188 ALA B C 1
ATOM 4242 O O . ALA B 1 188 ? -6.062 -3.863 -0.271 1 97.94 188 ALA B O 1
ATOM 4243 N N . TRP B 1 189 ? -5.277 -1.989 -1.26 1 97.81 189 TRP B N 1
ATOM 4244 C CA . TRP B 1 189 ? -6.52 -1.265 -1.024 1 97.81 189 TRP B CA 1
ATOM 4245 C C . TRP B 1 189 ? -7.676 -1.902 -1.789 1 97.81 189 TRP B C 1
ATOM 4247 O O . TRP B 1 189 ? -8.797 -1.972 -1.286 1 97.81 189 TRP B O 1
ATOM 4257 N N . GLN B 1 190 ? -7.406 -2.406 -3 1 98.06 190 GLN B N 1
ATOM 4258 C CA . GLN B 1 190 ? -8.414 -3.1 -3.795 1 98.06 190 GLN B CA 1
ATOM 4259 C C . GLN B 1 190 ? -8.867 -4.387 -3.111 1 98.06 190 GLN B C 1
ATOM 4261 O O . GLN B 1 190 ? -10.062 -4.684 -3.062 1 98.06 190 GLN B O 1
ATOM 4266 N N . PHE B 1 191 ? -7.879 -5.102 -2.605 1 98.56 191 PHE B N 1
ATOM 4267 C CA . PHE B 1 191 ? -8.18 -6.336 -1.89 1 98.56 191 PHE B CA 1
ATOM 4268 C C . PHE B 1 191 ? -9.055 -6.059 -0.67 1 98.56 191 PHE B C 1
ATOM 4270 O O . PHE B 1 191 ? -10.016 -6.781 -0.409 1 98.56 191 PHE B O 1
ATOM 4277 N N . HIS B 1 192 ? -8.719 -4.961 0.11 1 98.19 192 HIS B N 1
ATOM 4278 C CA . HIS B 1 192 ? -9.531 -4.555 1.254 1 98.19 192 HIS B CA 1
ATOM 4279 C C . HIS B 1 192 ? -10.969 -4.277 0.838 1 98.19 192 HIS B C 1
ATOM 4281 O O . HIS B 1 192 ? -11.906 -4.695 1.522 1 98.19 192 HIS B O 1
ATOM 4287 N N . VAL B 1 193 ? -11.156 -3.605 -0.297 1 97.69 193 VAL B N 1
ATOM 4288 C CA . VAL B 1 193 ? -12.492 -3.266 -0.777 1 97.69 193 VAL B CA 1
ATOM 4289 C C . VAL B 1 193 ? -13.289 -4.543 -1.019 1 97.69 193 VAL B C 1
ATOM 4291 O O . VAL B 1 193 ? -14.422 -4.672 -0.543 1 97.69 193 VAL B O 1
ATOM 4294 N N . MET B 1 194 ? -12.664 -5.492 -1.65 1 98.38 194 MET B N 1
ATOM 4295 C CA . MET B 1 194 ? -13.359 -6.727 -2.012 1 98.38 194 MET B CA 1
ATOM 4296 C C . MET B 1 194 ? -13.586 -7.605 -0.786 1 98.38 194 MET B C 1
ATOM 4298 O O . MET B 1 194 ? -14.695 -8.078 -0.55 1 98.38 194 MET B O 1
ATOM 4302 N N . GLN B 1 195 ? -12.578 -7.855 0.009 1 98.06 195 GLN B N 1
ATOM 4303 C CA . GLN B 1 195 ? -12.625 -8.742 1.166 1 98.06 195 GLN B CA 1
ATOM 4304 C C . GLN B 1 195 ? -13.594 -8.211 2.221 1 98.06 195 GLN B C 1
ATOM 4306 O O . GLN B 1 195 ? -14.383 -8.977 2.787 1 98.06 195 GLN B O 1
ATOM 4311 N N . ASN B 1 196 ? -13.562 -6.883 2.455 1 96.38 196 ASN B N 1
ATOM 4312 C CA . ASN B 1 196 ? -14.453 -6.285 3.447 1 96.38 196 ASN B CA 1
ATOM 4313 C C . ASN B 1 196 ? -15.914 -6.367 3.016 1 96.38 196 ASN B C 1
ATOM 4315 O O . ASN B 1 196 ? -16.797 -6.551 3.85 1 96.38 196 ASN B O 1
ATOM 4319 N N . TYR B 1 197 ? -16.141 -6.188 1.74 1 96.94 197 TYR B N 1
ATOM 4320 C CA . TYR B 1 197 ? -17.5 -6.344 1.242 1 96.94 197 TYR B CA 1
ATOM 4321 C C . TYR B 1 197 ? -18.016 -7.758 1.479 1 96.94 197 TYR B C 1
ATOM 4323 O O . TYR B 1 197 ? -19.141 -7.953 1.946 1 96.94 197 TYR B O 1
ATOM 4331 N N . ALA B 1 198 ? -17.188 -8.766 1.137 1 97.88 198 ALA B N 1
ATOM 4332 C CA . ALA B 1 198 ? -17.578 -10.156 1.322 1 97.88 198 ALA B CA 1
ATOM 4333 C C . ALA B 1 198 ? -17.906 -10.445 2.785 1 97.88 198 ALA B C 1
ATOM 4335 O O . ALA B 1 198 ? -18.938 -11.031 3.094 1 97.88 198 ALA B O 1
ATOM 4336 N N . VAL B 1 199 ? -17.078 -10 3.676 1 95.44 199 VAL B N 1
ATOM 4337 C CA . VAL B 1 199 ? -17.234 -10.281 5.098 1 95.44 199 VAL B CA 1
ATOM 4338 C C . VAL B 1 199 ? -18.469 -9.555 5.641 1 95.44 199 VAL B C 1
ATOM 4340 O O . VAL B 1 199 ? -19.312 -10.164 6.301 1 95.44 199 VAL B O 1
ATOM 4343 N N . ALA B 1 200 ? -18.625 -8.32 5.285 1 94 200 ALA B N 1
ATOM 4344 C CA . ALA B 1 200 ? -19.703 -7.492 5.805 1 94 200 ALA B CA 1
ATOM 4345 C C . ALA B 1 200 ? -21.062 -8 5.324 1 94 200 ALA B C 1
ATOM 4347 O O . ALA B 1 200 ? -22.078 -7.828 6.012 1 94 200 ALA B O 1
ATOM 4348 N N . HIS B 1 201 ? -21.109 -8.648 4.211 1 96.81 201 HIS B N 1
ATOM 4349 C CA . HIS B 1 201 ? -22.375 -9.07 3.631 1 96.81 201 HIS B CA 1
ATOM 4350 C C . HIS B 1 201 ? -22.531 -10.586 3.717 1 96.81 201 HIS B C 1
ATOM 4352 O O . HIS B 1 201 ? -23.422 -11.156 3.074 1 96.81 201 HIS B O 1
ATOM 4358 N N . HIS B 1 202 ? -21.625 -11.219 4.43 1 97.38 202 HIS B N 1
ATOM 4359 C CA . HIS B 1 202 ? -21.672 -12.656 4.711 1 97.38 202 HIS B CA 1
ATOM 4360 C C . HIS B 1 202 ? -21.578 -13.469 3.424 1 97.38 202 HIS B C 1
ATOM 4362 O O . HIS B 1 202 ? -22.328 -14.43 3.24 1 97.38 202 HIS B O 1
ATOM 4368 N N . LEU B 1 203 ? -20.781 -12.977 2.496 1 98.44 203 LEU B N 1
ATOM 4369 C CA . LEU B 1 203 ? -20.453 -13.711 1.279 1 98.44 203 LEU B CA 1
ATOM 4370 C C . LEU B 1 203 ? -19.156 -14.508 1.458 1 98.44 203 LEU B C 1
ATOM 4372 O O . LEU B 1 203 ? -18.562 -14.5 2.537 1 98.44 203 LEU B O 1
ATOM 4376 N N . THR B 1 204 ? -18.797 -15.289 0.448 1 98.31 204 THR B N 1
ATOM 4377 C CA . THR B 1 204 ? -17.594 -16.109 0.5 1 98.31 204 THR B CA 1
ATOM 4378 C C . THR B 1 204 ? -16.344 -15.25 0.435 1 98.31 204 THR B C 1
ATOM 4380 O O . THR B 1 204 ? -16.078 -14.602 -0.581 1 98.31 204 THR B O 1
ATOM 4383 N N . PRO B 1 205 ? -15.508 -15.188 1.525 1 98 205 PRO B N 1
ATOM 4384 C CA . PRO B 1 205 ? -14.273 -14.406 1.478 1 98 205 PRO B CA 1
ATOM 4385 C C . PRO B 1 205 ? -13.148 -15.125 0.728 1 98 205 PRO B C 1
ATOM 4387 O O . PRO B 1 205 ? -13.195 -16.344 0.576 1 98 205 PRO B O 1
ATOM 4390 N N . PHE B 1 206 ? -12.211 -14.367 0.243 1 98.56 206 PHE B N 1
ATOM 4391 C CA . PHE B 1 206 ? -11.023 -14.938 -0.386 1 98.56 206 PHE B CA 1
ATOM 4392 C C . PHE B 1 206 ? -10.156 -15.656 0.641 1 98.56 206 PHE B C 1
ATOM 4394 O O . PHE B 1 206 ? -9.977 -15.164 1.757 1 98.56 206 PHE B O 1
ATOM 4401 N N . ILE B 1 207 ? -9.531 -16.797 0.233 1 97.94 207 ILE B N 1
ATOM 4402 C CA . ILE B 1 207 ? -8.703 -17.531 1.185 1 97.94 207 ILE B CA 1
ATOM 4403 C C . ILE B 1 207 ? -7.238 -17.484 0.745 1 97.94 207 ILE B C 1
ATOM 4405 O O . ILE B 1 207 ? -6.352 -17.922 1.478 1 97.94 207 ILE B O 1
ATOM 4409 N N . SER B 1 208 ? -6.988 -16.891 -0.468 1 98.06 208 SER B N 1
ATOM 4410 C CA . SER B 1 208 ? -5.617 -16.875 -0.975 1 98.06 208 SER B CA 1
ATOM 4411 C C . SER B 1 208 ? -5.395 -15.68 -1.897 1 98.06 208 SER B C 1
ATOM 4413 O O . SER B 1 208 ? -6.34 -15.164 -2.5 1 98.06 208 SER B O 1
ATOM 4415 N N . MET B 1 209 ? -4.152 -15.219 -1.899 1 98.38 209 MET B N 1
ATOM 4416 C CA . MET B 1 209 ? -3.678 -14.125 -2.74 1 98.38 209 MET B CA 1
ATOM 4417 C C . MET B 1 209 ? -2.463 -14.555 -3.557 1 98.38 209 MET B C 1
ATOM 4419 O O . MET B 1 209 ? -1.495 -15.078 -3.006 1 98.38 209 MET B O 1
ATOM 4423 N N . GLN B 1 210 ? -2.596 -14.367 -4.93 1 98.06 210 GLN B N 1
ATOM 4424 C CA . GLN B 1 210 ? -1.485 -14.656 -5.832 1 98.06 210 GLN B CA 1
ATOM 4425 C C . GLN B 1 210 ? -0.959 -13.375 -6.477 1 98.06 210 GLN B C 1
ATOM 4427 O O . GLN B 1 210 ? -1.528 -12.891 -7.457 1 98.06 210 GLN B O 1
ATOM 4432 N N . ASN B 1 211 ? 0.095 -12.781 -5.895 1 96.81 211 ASN B N 1
ATOM 4433 C CA . ASN B 1 211 ? 0.806 -11.641 -6.457 1 96.81 211 ASN B CA 1
ATOM 4434 C C . ASN B 1 211 ? 2.268 -11.977 -6.746 1 96.81 211 ASN B C 1
ATOM 4436 O O . ASN B 1 211 ? 2.779 -12.992 -6.273 1 96.81 211 ASN B O 1
ATOM 4440 N N . ASP B 1 212 ? 2.916 -11.07 -7.516 1 94.38 212 ASP B N 1
ATOM 4441 C CA . ASP B 1 212 ? 4.355 -11.203 -7.734 1 94.38 212 ASP B CA 1
ATOM 4442 C C . ASP B 1 212 ? 5.129 -10.961 -6.441 1 94.38 212 ASP B C 1
ATOM 4444 O O . ASP B 1 212 ? 4.848 -10.016 -5.707 1 94.38 212 ASP B O 1
ATOM 4448 N N . TYR B 1 213 ? 6.023 -11.852 -6.137 1 95.56 213 TYR B N 1
ATOM 4449 C CA . TYR B 1 213 ? 6.883 -11.695 -4.965 1 95.56 213 TYR B CA 1
ATOM 4450 C C . TYR B 1 213 ? 8.078 -12.633 -5.039 1 95.56 213 TYR B C 1
ATOM 4452 O O . TYR B 1 213 ? 7.922 -13.844 -5.195 1 95.56 213 TYR B O 1
ATOM 4460 N N . ASN B 1 214 ? 9.195 -12.062 -4.992 1 95.25 214 ASN B N 1
ATOM 4461 C CA . ASN B 1 214 ? 10.484 -12.742 -5.016 1 95.25 214 ASN B CA 1
ATOM 4462 C C . ASN B 1 214 ? 11.609 -11.82 -4.551 1 95.25 214 ASN B C 1
ATOM 4464 O O . ASN B 1 214 ? 11.359 -10.68 -4.16 1 95.25 214 ASN B O 1
ATOM 4468 N N . LEU B 1 215 ? 12.805 -12.32 -4.613 1 95.69 215 LEU B N 1
ATOM 4469 C CA . LEU B 1 215 ? 13.945 -11.555 -4.113 1 95.69 215 LEU B CA 1
ATOM 4470 C C . LEU B 1 215 ? 14.156 -10.289 -4.938 1 95.69 215 LEU B C 1
ATOM 4472 O O . LEU B 1 215 ? 14.703 -9.305 -4.438 1 95.69 215 LEU B O 1
ATOM 4476 N N . LEU B 1 216 ? 13.719 -10.32 -6.156 1 94.94 216 LEU B N 1
ATOM 4477 C CA . LEU B 1 216 ? 13.969 -9.195 -7.055 1 94.94 216 LEU B CA 1
ATOM 4478 C C . LEU B 1 216 ? 12.766 -8.266 -7.113 1 94.94 216 LEU B C 1
ATOM 4480 O O . LEU B 1 216 ? 12.797 -7.238 -7.797 1 94.94 216 LEU B O 1
ATOM 4484 N N . TYR B 1 217 ? 11.711 -8.586 -6.406 1 95 217 TYR B N 1
ATOM 4485 C CA . TYR B 1 217 ? 10.508 -7.762 -6.336 1 95 217 TYR B CA 1
ATOM 4486 C C . TYR B 1 217 ? 9.766 -7.996 -5.031 1 95 217 TYR B C 1
ATOM 4488 O O . TYR B 1 217 ? 9.094 -9.016 -4.863 1 95 217 TYR B O 1
ATOM 4496 N N . ARG B 1 218 ? 9.727 -7.004 -4.105 1 94.94 218 ARG B N 1
ATOM 4497 C CA . ARG B 1 218 ? 9.258 -7.23 -2.746 1 94.94 218 ARG B CA 1
ATOM 4498 C C . ARG B 1 218 ? 8.297 -6.129 -2.309 1 94.94 218 ARG B C 1
ATOM 4500 O O . ARG B 1 218 ? 8.148 -5.867 -1.113 1 94.94 218 ARG B O 1
ATOM 4507 N N . GLU B 1 219 ? 7.633 -5.445 -3.287 1 94.25 219 GLU B N 1
ATOM 4508 C CA . GLU B 1 219 ? 6.848 -4.25 -3.002 1 94.25 219 GLU B CA 1
ATOM 4509 C C . GLU B 1 219 ? 5.613 -4.586 -2.168 1 94.25 219 GLU B C 1
ATOM 4511 O O . GLU B 1 219 ? 5.121 -3.742 -1.415 1 94.25 219 GLU B O 1
ATOM 4516 N N . ASP B 1 220 ? 5.172 -5.859 -2.18 1 95 220 ASP B N 1
ATOM 4517 C CA . ASP B 1 220 ? 3.986 -6.262 -1.429 1 95 220 ASP B CA 1
ATOM 4518 C C . ASP B 1 220 ? 4.277 -6.32 0.069 1 95 220 ASP B C 1
ATOM 4520 O O . ASP B 1 220 ? 3.355 -6.41 0.882 1 95 220 ASP B O 1
ATOM 4524 N N . GLU B 1 221 ? 5.508 -6.254 0.475 1 95.62 221 GLU B N 1
ATOM 4525 C CA . GLU B 1 221 ? 5.867 -6.27 1.89 1 95.62 221 GLU B CA 1
ATOM 4526 C C . GLU B 1 221 ? 5.312 -5.043 2.611 1 95.62 221 GLU B C 1
ATOM 4528 O O . GLU B 1 221 ? 5.074 -5.082 3.82 1 95.62 221 GLU B O 1
ATOM 4533 N N . ARG B 1 222 ? 5 -4.012 1.84 1 94.5 222 ARG B N 1
ATOM 4534 C CA . ARG B 1 222 ? 4.625 -2.723 2.41 1 94.5 222 ARG B CA 1
ATOM 4535 C C . ARG B 1 222 ? 3.162 -2.723 2.848 1 94.5 222 ARG B C 1
ATOM 4537 O O . ARG B 1 222 ? 2.822 -2.168 3.895 1 94.5 222 ARG B O 1
ATOM 4544 N N . GLU B 1 223 ? 2.332 -3.264 1.995 1 96.88 223 GLU B N 1
ATOM 4545 C CA . GLU B 1 223 ? 0.896 -3.088 2.182 1 96.88 223 GLU B CA 1
ATOM 4546 C C . GLU B 1 223 ? 0.161 -4.422 2.107 1 96.88 223 GLU B C 1
ATOM 4548 O O . GLU B 1 223 ? -0.572 -4.785 3.029 1 96.88 223 GLU B O 1
ATOM 4553 N N . MET B 1 224 ? 0.447 -5.242 1.146 1 97.44 224 MET B N 1
ATOM 4554 C CA . MET B 1 224 ? -0.355 -6.438 0.891 1 97.44 224 MET B CA 1
ATOM 4555 C C . MET B 1 224 ? -0.065 -7.52 1.926 1 97.44 224 MET B C 1
ATOM 4557 O O . MET B 1 224 ? -0.988 -8.117 2.48 1 97.44 224 MET B O 1
ATOM 4561 N N . LEU B 1 225 ? 1.188 -7.758 2.229 1 97.38 225 LEU B N 1
ATOM 4562 C CA . LEU B 1 225 ? 1.516 -8.859 3.125 1 97.38 225 LEU B CA 1
ATOM 4563 C C . LEU B 1 225 ? 0.967 -8.609 4.523 1 97.38 225 LEU B C 1
ATOM 4565 O O . LEU B 1 225 ? 0.361 -9.492 5.129 1 97.38 225 LEU B O 1
ATOM 4569 N N . PRO B 1 226 ? 1.112 -7.34 5.07 1 96.75 226 PRO B N 1
ATOM 4570 C CA . PRO B 1 226 ? 0.464 -7.109 6.363 1 96.75 226 PRO B CA 1
ATOM 4571 C C . PRO B 1 226 ? -1.059 -7.207 6.285 1 96.75 226 PRO B C 1
ATOM 4573 O O . PRO B 1 226 ? -1.703 -7.637 7.242 1 96.75 226 PRO B O 1
ATOM 4576 N N . THR B 1 227 ? -1.655 -6.797 5.168 1 97.62 227 THR B N 1
ATOM 4577 C CA . THR B 1 227 ? -3.09 -6.945 4.953 1 97.62 227 THR B CA 1
ATOM 4578 C C . THR B 1 227 ? -3.502 -8.414 5.059 1 97.62 227 THR B C 1
ATOM 4580 O O . THR B 1 227 ? -4.461 -8.742 5.762 1 97.62 227 THR B O 1
ATOM 4583 N N . LEU B 1 228 ? -2.756 -9.25 4.391 1 97.75 228 LEU B N 1
ATOM 4584 C CA . LEU B 1 228 ? -3.076 -10.672 4.355 1 97.75 228 LEU B CA 1
ATOM 4585 C C . LEU B 1 228 ? -2.939 -11.297 5.738 1 97.75 228 LEU B C 1
ATOM 4587 O O . LEU B 1 228 ? -3.76 -12.133 6.137 1 97.75 228 LEU B O 1
ATOM 4591 N N . LYS B 1 229 ? -1.904 -10.914 6.422 1 96.12 229 LYS B N 1
ATOM 4592 C CA . LYS B 1 229 ? -1.727 -11.391 7.793 1 96.12 229 LYS B CA 1
ATOM 4593 C C . LYS B 1 229 ? -2.904 -10.984 8.672 1 96.12 229 LYS B C 1
ATOM 4595 O O . LYS B 1 229 ? -3.453 -11.812 9.406 1 96.12 229 LYS B O 1
ATOM 4600 N N . TYR B 1 230 ? -3.303 -9.742 8.547 1 95.56 230 TYR B N 1
ATOM 4601 C CA . TYR B 1 230 ? -4.398 -9.211 9.352 1 95.56 230 TYR B CA 1
ATOM 4602 C C . TYR B 1 230 ? -5.699 -9.945 9.047 1 95.56 230 TYR B C 1
ATOM 4604 O O . TYR B 1 230 ? -6.473 -10.25 9.953 1 95.56 230 TYR B O 1
ATOM 4612 N N . LEU B 1 231 ? -5.965 -10.258 7.75 1 96.06 231 LEU B N 1
ATOM 4613 C CA . LEU B 1 231 ? -7.242 -10.805 7.312 1 96.06 231 LEU B CA 1
ATOM 4614 C C . LEU B 1 231 ? -7.199 -12.328 7.277 1 96.06 231 LEU B C 1
ATOM 4616 O O . LEU B 1 231 ? -8.18 -12.977 6.895 1 96.06 231 LEU B O 1
ATOM 4620 N N . ASP B 1 232 ? -6.035 -12.93 7.605 1 95 232 ASP B N 1
ATOM 4621 C CA . ASP B 1 232 ? -5.832 -14.375 7.613 1 95 232 ASP B CA 1
ATOM 4622 C C . ASP B 1 232 ? -6.07 -14.969 6.227 1 95 232 ASP B C 1
ATOM 4624 O O . ASP B 1 232 ? -6.848 -15.914 6.078 1 95 232 ASP B O 1
ATOM 4628 N N . VAL B 1 233 ? -5.473 -14.406 5.258 1 97.38 233 VAL B N 1
ATOM 4629 C CA . VAL B 1 233 ? -5.48 -14.883 3.877 1 97.38 233 VAL B CA 1
ATOM 4630 C C . VAL B 1 233 ? -4.086 -15.375 3.492 1 97.38 233 VAL B C 1
ATOM 4632 O O . VAL B 1 233 ? -3.086 -14.719 3.805 1 97.38 233 VAL B O 1
ATOM 4635 N N . SER B 1 234 ? -4.012 -16.5 2.873 1 97.69 234 SER B N 1
ATOM 4636 C CA . SER B 1 234 ? -2.723 -17.109 2.543 1 97.69 234 SER B CA 1
ATOM 4637 C C . SER B 1 234 ? -2.115 -16.469 1.301 1 97.69 234 SER B C 1
ATOM 4639 O O . SER B 1 234 ? -2.824 -16.172 0.335 1 97.69 234 SER B O 1
ATOM 4641 N N . PHE B 1 235 ? -0.83 -16.312 1.352 1 98 235 PHE B N 1
ATOM 4642 C CA . PHE B 1 235 ? -0.086 -15.758 0.227 1 98 235 PHE B CA 1
ATOM 4643 C C . PHE B 1 235 ? 0.59 -16.859 -0.574 1 98 235 PHE B C 1
ATOM 4645 O O . PHE B 1 235 ? 1.331 -17.672 -0.018 1 98 235 PHE B O 1
ATOM 4652 N N . LEU B 1 236 ? 0.287 -16.922 -1.869 1 98.06 236 LEU B N 1
ATOM 4653 C CA . LEU B 1 236 ? 0.86 -17.859 -2.828 1 98.06 236 LEU B CA 1
ATOM 4654 C C . LEU B 1 236 ? 1.59 -17.109 -3.943 1 98.06 236 LEU B C 1
ATOM 4656 O O . LEU B 1 236 ? 1.057 -16.953 -5.043 1 98.06 236 LEU B O 1
ATOM 4660 N N . PRO B 1 237 ? 2.77 -16.688 -3.65 1 96.19 237 PRO B N 1
ATOM 4661 C CA . PRO B 1 237 ? 3.461 -15.82 -4.617 1 96.19 237 PRO B CA 1
ATOM 4662 C C . PRO B 1 237 ? 3.645 -16.5 -5.977 1 96.19 237 PRO B C 1
ATOM 4664 O O . PRO B 1 237 ? 3.891 -17.703 -6.043 1 96.19 237 PRO B O 1
ATOM 4667 N N . LEU B 1 238 ? 3.531 -15.516 -6.91 1 90.94 238 LEU B N 1
ATOM 4668 C CA . LEU B 1 238 ? 3.836 -15.867 -8.289 1 90.94 238 LEU B CA 1
ATOM 4669 C C . LEU B 1 238 ? 5.281 -15.516 -8.633 1 90.94 238 LEU B C 1
ATOM 4671 O O . LEU B 1 238 ? 5.93 -14.766 -7.906 1 90.94 238 LEU B O 1
ATOM 4675 N N . THR B 1 239 ? 5.898 -16.016 -9.562 1 87.75 239 THR B N 1
ATOM 4676 C CA . THR B 1 239 ? 7.176 -15.672 -10.172 1 87.75 239 THR B CA 1
ATOM 4677 C C . THR B 1 239 ? 8.32 -15.891 -9.195 1 87.75 239 THR B C 1
ATOM 4679 O O . THR B 1 239 ? 9.211 -15.039 -9.07 1 87.75 239 THR B O 1
ATOM 4682 N N . SER B 1 240 ? 8.289 -16.875 -8.391 1 86.88 240 SER B N 1
ATOM 4683 C CA . SER B 1 240 ? 9.273 -17.125 -7.348 1 86.88 240 SER B CA 1
ATOM 4684 C C . SER B 1 240 ? 10.672 -17.266 -7.938 1 86.88 240 SER B C 1
ATOM 4686 O O . SER B 1 240 ? 11.672 -17.031 -7.246 1 86.88 240 SER B O 1
ATOM 4688 N N . LEU B 1 241 ? 10.734 -17.594 -9.258 1 90 241 LEU B N 1
ATOM 4689 C CA . LEU B 1 241 ? 12.047 -17.797 -9.852 1 90 241 LEU B CA 1
ATOM 4690 C C . LEU B 1 241 ? 12.312 -16.797 -10.969 1 90 241 LEU B C 1
ATOM 4692 O O . LEU B 1 241 ? 13.336 -16.875 -11.648 1 90 241 LEU B O 1
ATOM 4696 N N . VAL B 1 242 ? 11.508 -15.875 -11.203 1 88.19 242 VAL B N 1
ATOM 4697 C CA . VAL B 1 242 ? 11.617 -14.742 -12.117 1 88.19 242 VAL B CA 1
ATOM 4698 C C . VAL B 1 242 ? 12.031 -15.227 -13.5 1 88.19 242 VAL B C 1
ATOM 4700 O O . VAL B 1 242 ? 13.031 -14.766 -14.062 1 88.19 242 VAL B O 1
ATOM 4703 N N . HIS B 1 243 ? 11.266 -16.172 -14.016 1 85.19 243 HIS B N 1
ATOM 4704 C CA . HIS B 1 243 ? 11.531 -16.719 -15.344 1 85.19 243 HIS B CA 1
ATOM 4705 C C . HIS B 1 243 ? 12.961 -17.219 -15.461 1 85.19 243 HIS B C 1
ATOM 4707 O O . HIS B 1 243 ? 13.602 -17.031 -16.5 1 85.19 243 HIS B O 1
ATOM 4713 N N . GLY B 1 244 ? 13.57 -17.547 -14.352 1 87.5 244 GLY B N 1
ATOM 4714 C CA . GLY B 1 244 ? 14.875 -18.188 -14.344 1 87.5 244 GLY B CA 1
ATOM 4715 C C . GLY B 1 244 ? 16.016 -17.25 -14.008 1 87.5 244 GLY B C 1
ATOM 4716 O O . GLY B 1 244 ? 17.172 -17.672 -13.906 1 87.5 244 GLY B O 1
ATOM 4717 N N . ALA B 1 245 ? 15.727 -16.031 -13.75 1 90 245 ALA B N 1
ATOM 4718 C CA . ALA B 1 245 ? 16.766 -15.047 -13.5 1 90 245 ALA B CA 1
ATOM 4719 C C . ALA B 1 245 ? 17.609 -15.422 -12.281 1 90 245 ALA B C 1
ATOM 4721 O O . ALA B 1 245 ? 18.797 -15.125 -12.227 1 90 245 ALA B O 1
ATOM 4722 N N . MET B 1 246 ? 17.062 -16.125 -11.352 1 93.75 246 MET B N 1
ATOM 4723 C CA . MET B 1 246 ? 17.719 -16.422 -10.086 1 93.75 246 MET B CA 1
ATOM 4724 C C . MET B 1 246 ? 18.203 -17.875 -10.055 1 93.75 246 MET B C 1
ATOM 4726 O O . MET B 1 246 ? 18.531 -18.406 -8.992 1 93.75 246 MET B O 1
ATOM 4730 N N . THR B 1 247 ? 18.219 -18.547 -11.242 1 94.62 247 THR B N 1
ATOM 4731 C CA . THR B 1 247 ? 18.484 -19.984 -11.234 1 94.62 247 THR B CA 1
ATOM 4732 C C . THR B 1 247 ? 19.812 -20.297 -11.922 1 94.62 247 THR B C 1
ATOM 4734 O O . THR B 1 247 ? 20.188 -21.453 -12.039 1 94.62 247 THR B O 1
ATOM 4737 N N . MET B 1 248 ? 20.469 -19.203 -12.391 1 93.88 248 MET B N 1
ATOM 4738 C CA . MET B 1 248 ? 21.734 -19.391 -13.102 1 93.88 248 MET B CA 1
ATOM 4739 C C . MET B 1 248 ? 22.719 -18.266 -12.766 1 93.88 248 MET B C 1
ATOM 4741 O O . MET B 1 248 ? 22.312 -17.188 -12.344 1 93.88 248 MET B O 1
ATOM 4745 N N . PRO B 1 249 ? 23.984 -18.562 -13.023 1 95.25 249 PRO B N 1
ATOM 4746 C CA . PRO B 1 249 ? 24.984 -17.531 -12.773 1 95.25 249 PRO B CA 1
ATOM 4747 C C . PRO B 1 249 ? 24.781 -16.281 -13.633 1 95.25 249 PRO B C 1
ATOM 4749 O O . PRO B 1 249 ? 24.234 -16.375 -14.734 1 95.25 249 PRO B O 1
ATOM 4752 N N . LEU B 1 250 ? 25.312 -15.234 -13.117 1 93.69 250 LEU B N 1
ATOM 4753 C CA . LEU B 1 250 ? 25.078 -13.938 -13.734 1 93.69 250 LEU B CA 1
ATOM 4754 C C . LEU B 1 250 ? 25.578 -13.914 -15.172 1 93.69 250 LEU B C 1
ATOM 4756 O O . LEU B 1 250 ? 24.906 -13.398 -16.062 1 93.69 250 LEU B O 1
ATOM 4760 N N . ASP B 1 251 ? 26.688 -14.453 -15.406 1 92.38 251 ASP B N 1
ATOM 4761 C CA . ASP B 1 251 ? 27.281 -14.43 -16.734 1 92.38 251 ASP B CA 1
ATOM 4762 C C . ASP B 1 251 ? 26.422 -15.195 -17.734 1 92.38 251 ASP B C 1
ATOM 4764 O O . ASP B 1 251 ? 26.266 -14.766 -18.875 1 92.38 251 ASP B O 1
ATOM 4768 N N . GLN B 1 252 ? 25.875 -16.266 -17.25 1 90.69 252 GLN B N 1
ATOM 4769 C CA . GLN B 1 252 ? 24.969 -17.047 -18.094 1 90.69 252 GLN B CA 1
ATOM 4770 C C . GLN B 1 252 ? 23.656 -16.312 -18.344 1 90.69 252 GLN B C 1
ATOM 4772 O O . GLN B 1 252 ? 23.141 -16.312 -19.453 1 90.69 252 GLN B O 1
ATOM 4777 N N . GLN B 1 253 ? 23.203 -15.68 -17.312 1 87.81 253 GLN B N 1
ATOM 4778 C CA . GLN B 1 253 ? 21.953 -14.93 -17.422 1 87.81 253 GLN B CA 1
ATOM 4779 C C . GLN B 1 253 ? 22.078 -13.773 -18.406 1 87.81 253 GLN B C 1
ATOM 4781 O O . GLN B 1 253 ? 21.156 -13.5 -19.172 1 87.81 253 GLN B O 1
ATOM 4786 N N . LEU B 1 254 ? 23.156 -13.102 -18.359 1 86.56 254 LEU B N 1
ATOM 4787 C CA . LEU B 1 254 ? 23.391 -11.922 -19.188 1 86.56 254 LEU B CA 1
ATOM 4788 C C . LEU B 1 254 ? 23.422 -12.305 -20.672 1 86.56 254 LEU B C 1
ATOM 4790 O O . LEU B 1 254 ? 23.266 -11.445 -21.547 1 86.56 254 LEU B O 1
ATOM 4794 N N . ALA B 1 255 ? 23.547 -13.562 -20.922 1 82.38 255 ALA B N 1
ATOM 4795 C CA . ALA B 1 255 ? 23.625 -14.047 -22.297 1 82.38 255 ALA B CA 1
ATOM 4796 C C . ALA B 1 255 ? 22.219 -14.281 -22.859 1 82.38 255 ALA B C 1
ATOM 4798 O O . ALA B 1 255 ? 22.062 -14.508 -24.062 1 82.38 255 ALA B O 1
ATOM 4799 N N . LEU B 1 256 ? 21.25 -14.227 -22.016 1 80.19 256 LEU B N 1
ATOM 4800 C CA . LEU B 1 256 ? 19.859 -14.461 -22.422 1 80.19 256 LEU B CA 1
ATOM 4801 C C . LEU B 1 256 ? 19.125 -13.148 -22.609 1 80.19 256 LEU B C 1
ATOM 4803 O O . LEU B 1 256 ? 19.531 -12.109 -22.078 1 80.19 256 LEU B O 1
ATOM 4807 N N . SER B 1 257 ? 18.047 -13.219 -23.453 1 74.19 257 SER B N 1
ATOM 4808 C CA . SER B 1 257 ? 17.156 -12.062 -23.531 1 74.19 257 SER B CA 1
ATOM 4809 C C . SER B 1 257 ? 16.469 -11.797 -22.203 1 74.19 257 SER B C 1
ATOM 4811 O O . SER B 1 257 ? 16.078 -12.734 -21.5 1 74.19 257 SER B O 1
ATOM 4813 N N . SER B 1 258 ? 16.547 -10.531 -21.703 1 65.75 258 SER B N 1
ATOM 4814 C CA . SER B 1 258 ? 16.172 -10.258 -20.312 1 65.75 258 SER B CA 1
ATOM 4815 C C . SER B 1 258 ? 14.867 -9.469 -20.234 1 65.75 258 SER B C 1
ATOM 4817 O O . SER B 1 258 ? 14.469 -9.023 -19.172 1 65.75 258 SER B O 1
ATOM 4819 N N . ASP B 1 259 ? 14.078 -9.328 -21.172 1 67.88 259 ASP B N 1
ATOM 4820 C CA . ASP B 1 259 ? 12.945 -8.414 -21.156 1 67.88 259 ASP B CA 1
ATOM 4821 C C . ASP B 1 259 ? 11.867 -8.898 -20.188 1 67.88 259 ASP B C 1
ATOM 4823 O O . ASP B 1 259 ? 11.312 -8.102 -19.422 1 67.88 259 ASP B O 1
ATOM 4827 N N . ASN B 1 260 ? 11.648 -10.172 -20.125 1 68.62 260 ASN B N 1
ATOM 4828 C CA . ASN B 1 260 ? 10.594 -10.703 -19.266 1 68.62 260 ASN B CA 1
ATOM 4829 C C . ASN B 1 260 ? 11.039 -10.797 -17.812 1 68.62 260 ASN B C 1
ATOM 4831 O O . ASN B 1 260 ? 10.211 -10.805 -16.906 1 68.62 260 ASN B O 1
ATOM 4835 N N . MET B 1 261 ? 12.312 -10.781 -17.703 1 72.31 261 MET B N 1
ATOM 4836 C CA . MET B 1 261 ? 12.844 -10.938 -16.344 1 72.31 261 MET B CA 1
ATOM 4837 C C . MET B 1 261 ? 12.797 -9.625 -15.578 1 72.31 261 MET B C 1
ATOM 4839 O O . MET B 1 261 ? 12.586 -9.609 -14.367 1 72.31 261 MET B O 1
ATOM 4843 N N . PHE B 1 262 ? 12.93 -8.555 -16.406 1 80.44 262 PHE B N 1
ATOM 4844 C CA . PHE B 1 262 ? 13.07 -7.258 -15.758 1 80.44 262 PHE B CA 1
ATOM 4845 C C . PHE B 1 262 ? 12.195 -6.211 -16.438 1 80.44 262 PHE B C 1
ATOM 4847 O O . PHE B 1 262 ? 12.711 -5.273 -17.047 1 80.44 262 PHE B O 1
ATOM 4854 N N . PRO B 1 263 ? 10.883 -6.281 -16.344 1 72.06 263 PRO B N 1
ATOM 4855 C CA . PRO B 1 263 ? 9.977 -5.355 -17.031 1 72.06 263 PRO B CA 1
ATOM 4856 C C . PRO B 1 263 ? 10.336 -3.891 -16.781 1 72.06 263 PRO B C 1
ATOM 4858 O O . PRO B 1 263 ? 10.172 -3.055 -17.688 1 72.06 263 PRO B O 1
ATOM 4861 N N . GLY B 1 264 ? 10.977 -3.395 -15.82 1 73.06 264 GLY B N 1
ATOM 4862 C CA . GLY B 1 264 ? 11.383 -2.021 -15.57 1 73.06 264 GLY B CA 1
ATOM 4863 C C . GLY B 1 264 ? 12.852 -1.769 -15.852 1 73.06 264 GLY B C 1
ATOM 4864 O O . GLY B 1 264 ? 13.359 -0.676 -15.586 1 73.06 264 GLY B O 1
ATOM 4865 N N . GLY B 1 265 ? 13.422 -2.752 -16.469 1 82.75 265 GLY B N 1
ATOM 4866 C CA . GLY B 1 265 ? 14.836 -2.641 -16.781 1 82.75 265 GLY B CA 1
ATOM 4867 C C . GLY B 1 265 ? 15.734 -3.234 -15.711 1 82.75 265 GLY B C 1
ATOM 4868 O O . GLY B 1 265 ? 15.438 -3.133 -14.516 1 82.75 265 GLY B O 1
ATOM 4869 N N . ARG B 1 266 ? 16.703 -3.846 -16.203 1 89.19 266 ARG B N 1
ATOM 4870 C CA . ARG B 1 266 ? 17.719 -4.41 -15.32 1 89.19 266 ARG B CA 1
ATOM 4871 C C . ARG B 1 266 ? 18.531 -3.307 -14.656 1 89.19 266 ARG B C 1
ATOM 4873 O O . ARG B 1 266 ? 18.875 -2.312 -15.289 1 89.19 266 ARG B O 1
ATOM 4880 N N . ARG B 1 267 ? 18.828 -3.408 -13.391 1 91.12 267 ARG B N 1
ATOM 4881 C CA . ARG B 1 267 ? 19.656 -2.488 -12.617 1 91.12 267 ARG B CA 1
ATOM 4882 C C . ARG B 1 267 ? 20.797 -3.227 -11.922 1 91.12 267 ARG B C 1
ATOM 4884 O O . ARG B 1 267 ? 20.766 -4.449 -11.789 1 91.12 267 ARG B O 1
ATOM 4891 N N . GLU B 1 268 ? 21.75 -2.439 -11.438 1 94.25 268 GLU B N 1
ATOM 4892 C CA . GLU B 1 268 ? 22.938 -3.021 -10.836 1 94.25 268 GLU B CA 1
ATOM 4893 C C . GLU B 1 268 ? 22.594 -3.846 -9.602 1 94.25 268 GLU B C 1
ATOM 4895 O O . GLU B 1 268 ? 23.203 -4.883 -9.344 1 94.25 268 GLU B O 1
ATOM 4900 N N . TRP B 1 269 ? 21.672 -3.404 -8.898 1 94.69 269 TRP B N 1
ATOM 4901 C CA . TRP B 1 269 ? 21.344 -4.117 -7.668 1 94.69 269 TRP B CA 1
ATOM 4902 C C . TRP B 1 269 ? 20.734 -5.48 -7.973 1 94.69 269 TRP B C 1
ATOM 4904 O O . TRP B 1 269 ? 20.859 -6.418 -7.184 1 94.69 269 TRP B O 1
ATOM 4914 N N . HIS B 1 270 ? 20.078 -5.711 -9.164 1 94.94 270 HIS B N 1
ATOM 4915 C CA . HIS B 1 270 ? 19.641 -7.031 -9.594 1 94.94 270 HIS B CA 1
ATOM 4916 C C . HIS B 1 270 ? 20.812 -8 -9.695 1 94.94 270 HIS B C 1
ATOM 4918 O O . HIS B 1 270 ? 20.734 -9.125 -9.188 1 94.94 270 HIS B O 1
ATOM 4924 N N . ASN B 1 271 ? 21.859 -7.461 -10.344 1 96 271 ASN B N 1
ATOM 4925 C CA . ASN B 1 271 ? 23.062 -8.266 -10.531 1 96 271 ASN B CA 1
ATOM 4926 C C . ASN B 1 271 ? 23.703 -8.648 -9.203 1 96 271 ASN B C 1
ATOM 4928 O O . ASN B 1 271 ? 24.172 -9.773 -9.031 1 96 271 ASN B O 1
ATOM 4932 N N . THR B 1 272 ? 23.641 -7.691 -8.344 1 97.94 272 THR B N 1
ATOM 4933 C CA . THR B 1 272 ? 24.219 -7.934 -7.023 1 97.94 272 THR B CA 1
ATOM 4934 C C . THR B 1 272 ? 23.469 -9.055 -6.309 1 97.94 272 THR B C 1
ATOM 4936 O O . THR B 1 272 ? 24.094 -9.969 -5.758 1 97.94 272 THR B O 1
ATOM 4939 N N . ILE B 1 273 ? 22.188 -9.07 -6.371 1 97.69 273 ILE B N 1
ATOM 4940 C CA . ILE B 1 273 ? 21.391 -10.094 -5.688 1 97.69 273 ILE B CA 1
ATOM 4941 C C . ILE B 1 273 ? 21.625 -11.445 -6.352 1 97.69 273 ILE B C 1
ATOM 4943 O O . ILE B 1 273 ? 21.812 -12.453 -5.668 1 97.69 273 ILE B O 1
ATOM 4947 N N . ILE B 1 274 ? 21.656 -11.477 -7.633 1 97.12 274 ILE B N 1
ATOM 4948 C CA . ILE B 1 274 ? 21.859 -12.727 -8.359 1 97.12 274 ILE B CA 1
ATOM 4949 C C . ILE B 1 274 ? 23.234 -13.305 -8.008 1 97.12 274 ILE B C 1
ATOM 4951 O O . ILE B 1 274 ? 23.359 -14.5 -7.75 1 97.12 274 ILE B O 1
ATOM 4955 N N . THR B 1 275 ? 24.219 -12.445 -7.938 1 98.25 275 THR B N 1
ATOM 4956 C CA . THR B 1 275 ? 25.562 -12.867 -7.559 1 98.25 275 THR B CA 1
ATOM 4957 C C . THR B 1 275 ? 25.562 -13.422 -6.137 1 98.25 275 THR B C 1
ATOM 4959 O O . THR B 1 275 ? 26.203 -14.445 -5.867 1 98.25 275 THR B O 1
ATOM 4962 N N . ARG B 1 276 ? 24.844 -12.82 -5.336 1 98.69 276 ARG B N 1
ATOM 4963 C CA . ARG B 1 276 ? 24.797 -13.25 -3.941 1 98.69 276 ARG B CA 1
ATOM 4964 C C . ARG B 1 276 ? 24.062 -14.57 -3.791 1 98.69 276 ARG B C 1
ATOM 4966 O O . ARG B 1 276 ? 24.406 -15.391 -2.938 1 98.69 276 ARG B O 1
ATOM 4973 N N . ILE B 1 277 ? 23.062 -14.773 -4.582 1 98.5 277 ILE B N 1
ATOM 4974 C CA . ILE B 1 277 ? 22.406 -16.078 -4.617 1 98.5 277 ILE B CA 1
ATOM 4975 C C . ILE B 1 277 ? 23.406 -17.156 -4.996 1 98.5 277 ILE B C 1
ATOM 4977 O O . ILE B 1 277 ? 23.469 -18.203 -4.363 1 98.5 277 ILE B O 1
ATOM 4981 N N . GLU B 1 278 ? 24.219 -16.875 -5.973 1 98.5 278 GLU B N 1
ATOM 4982 C CA . GLU B 1 278 ? 25.234 -17.812 -6.418 1 98.5 278 GLU B CA 1
ATOM 4983 C C . GLU B 1 278 ? 26.234 -18.109 -5.301 1 98.5 278 GLU B C 1
ATOM 4985 O O . GLU B 1 278 ? 26.594 -19.266 -5.078 1 98.5 278 GLU B O 1
ATOM 4990 N N . GLU B 1 279 ? 26.625 -17.094 -4.641 1 98.69 279 GLU B N 1
ATOM 4991 C CA . GLU B 1 279 ? 27.594 -17.25 -3.559 1 98.69 279 GLU B CA 1
ATOM 4992 C C . GLU B 1 279 ? 27.047 -18.156 -2.455 1 98.69 279 GLU B C 1
ATOM 4994 O O . GLU B 1 279 ? 27.734 -19.047 -1.98 1 98.69 279 GLU B O 1
ATOM 4999 N N . ILE B 1 280 ? 25.859 -17.906 -2.092 1 98.56 280 ILE B N 1
ATOM 5000 C CA . ILE B 1 280 ? 25.25 -18.719 -1.043 1 98.56 280 ILE B CA 1
ATOM 5001 C C . ILE B 1 280 ? 25.062 -20.156 -1.537 1 98.56 280 ILE B C 1
ATOM 5003 O O . ILE B 1 280 ? 25.281 -21.109 -0.787 1 98.56 280 ILE B O 1
ATOM 5007 N N . ALA B 1 281 ? 24.641 -20.312 -2.781 1 98.5 281 ALA B N 1
ATOM 5008 C CA . ALA B 1 281 ? 24.484 -21.641 -3.375 1 98.5 281 ALA B CA 1
ATOM 5009 C C . ALA B 1 281 ? 25.781 -22.422 -3.295 1 98.5 281 ALA B C 1
ATOM 5011 O O . ALA B 1 281 ? 25.781 -23.594 -2.893 1 98.5 281 ALA B O 1
ATOM 5012 N N . LEU B 1 282 ? 26.859 -21.781 -3.578 1 98.12 282 LEU B N 1
ATOM 5013 C CA . LEU B 1 282 ? 28.172 -22.422 -3.543 1 98.12 282 LEU B CA 1
ATOM 5014 C C . LEU B 1 282 ? 28.578 -22.75 -2.111 1 98.12 282 LEU B C 1
ATOM 5016 O O . LEU B 1 282 ? 29.062 -23.859 -1.839 1 98.12 282 LEU B O 1
ATOM 5020 N N . GLN B 1 283 ? 28.344 -21.859 -1.272 1 97.94 283 GLN B N 1
ATOM 5021 C CA . GLN B 1 283 ? 28.688 -22.047 0.13 1 97.94 283 GLN B CA 1
ATOM 5022 C C . GLN B 1 283 ? 27.938 -23.219 0.739 1 97.94 283 GLN B C 1
ATOM 5024 O O . GLN B 1 283 ? 28.5 -23.969 1.552 1 97.94 283 GLN B O 1
ATOM 5029 N N . LYS B 1 284 ? 26.766 -23.406 0.312 1 97.62 284 LYS B N 1
ATOM 5030 C CA . LYS B 1 284 ? 25.906 -24.406 0.928 1 97.62 284 LYS B CA 1
ATOM 5031 C C . LYS B 1 284 ? 25.859 -25.672 0.082 1 97.62 284 LYS B C 1
ATOM 5033 O O . LYS B 1 284 ? 25.203 -26.656 0.449 1 97.62 284 LYS B O 1
ATOM 5038 N N . ASN B 1 285 ? 26.453 -25.672 -1.016 1 97.44 285 ASN B N 1
ATOM 5039 C CA . ASN B 1 285 ? 26.484 -26.781 -1.955 1 97.44 285 ASN B CA 1
ATOM 5040 C C . ASN B 1 285 ? 25.078 -27.172 -2.41 1 97.44 285 ASN B C 1
ATOM 5042 O O . ASN B 1 285 ? 24.703 -28.344 -2.336 1 97.44 285 ASN B O 1
ATOM 5046 N N . VAL B 1 286 ? 24.328 -26.203 -2.791 1 97.94 286 VAL B N 1
ATOM 5047 C CA . VAL B 1 286 ? 23 -26.359 -3.385 1 97.94 286 VAL B CA 1
ATOM 5048 C C . VAL B 1 286 ? 22.891 -25.531 -4.66 1 97.94 286 VAL B C 1
ATOM 5050 O O . VAL B 1 286 ? 23.828 -24.812 -5.012 1 97.94 286 VAL B O 1
ATOM 5053 N N . THR B 1 287 ? 21.828 -25.656 -5.375 1 97.81 287 THR B N 1
ATOM 5054 C CA . THR B 1 287 ? 21.656 -24.891 -6.605 1 97.81 287 THR B CA 1
ATOM 5055 C C . THR B 1 287 ? 21.125 -23.5 -6.309 1 97.81 287 THR B C 1
ATOM 5057 O O . THR B 1 287 ? 20.562 -23.266 -5.242 1 97.81 287 THR B O 1
ATOM 5060 N N . MET B 1 288 ? 21.328 -22.609 -7.246 1 98 288 MET B N 1
ATOM 5061 C CA . MET B 1 288 ? 20.766 -21.266 -7.117 1 98 288 MET B CA 1
ATOM 5062 C C . MET B 1 288 ? 19.25 -21.312 -7.012 1 98 288 MET B C 1
ATOM 5064 O O . MET B 1 288 ? 18.641 -20.562 -6.242 1 98 288 MET B O 1
ATOM 5068 N N . THR B 1 289 ? 18.656 -22.266 -7.727 1 97.38 289 THR B N 1
ATOM 5069 C CA . THR B 1 289 ? 17.219 -22.484 -7.664 1 97.38 289 THR B CA 1
ATOM 5070 C C . THR B 1 289 ? 16.781 -22.797 -6.238 1 97.38 289 THR B C 1
ATOM 5072 O O . THR B 1 289 ? 15.82 -22.219 -5.734 1 97.38 289 THR B O 1
ATOM 5075 N N . GLN B 1 290 ? 17.469 -23.625 -5.648 1 97 290 GLN B N 1
ATOM 5076 C CA . GLN B 1 290 ? 17.125 -24.062 -4.297 1 97 290 GLN B CA 1
ATOM 5077 C C . GLN B 1 290 ? 17.266 -22.906 -3.299 1 97 290 GLN B C 1
ATOM 5079 O O . GLN B 1 290 ? 16.469 -22.781 -2.377 1 97 290 GLN B O 1
ATOM 5084 N N . VAL B 1 291 ? 18.234 -22.031 -3.48 1 97.94 291 VAL B N 1
ATOM 5085 C CA . VAL B 1 291 ? 18.422 -20.875 -2.613 1 97.94 291 VAL B CA 1
ATOM 5086 C C . VAL B 1 291 ? 17.25 -19.922 -2.77 1 97.94 291 VAL B C 1
ATOM 5088 O O . VAL B 1 291 ? 16.688 -19.438 -1.777 1 97.94 291 VAL B O 1
ATOM 5091 N N . ALA B 1 292 ? 16.875 -19.688 -4.023 1 97.19 292 ALA B N 1
ATOM 5092 C CA . ALA B 1 292 ? 15.758 -18.781 -4.297 1 97.19 292 ALA B CA 1
ATOM 5093 C C . ALA B 1 292 ? 14.469 -19.297 -3.67 1 97.19 292 ALA B C 1
ATOM 5095 O O . ALA B 1 292 ? 13.719 -18.547 -3.047 1 97.19 292 ALA B O 1
ATOM 5096 N N . ILE B 1 293 ? 14.234 -20.547 -3.791 1 95.69 293 ILE B N 1
ATOM 5097 C CA . ILE B 1 293 ? 13.047 -21.172 -3.23 1 95.69 293 ILE B CA 1
ATOM 5098 C C . ILE B 1 293 ? 13.094 -21.109 -1.707 1 95.69 293 ILE B C 1
ATOM 5100 O O . ILE B 1 293 ? 12.102 -20.734 -1.065 1 95.69 293 ILE B O 1
ATOM 5104 N N . ALA B 1 294 ? 14.195 -21.406 -1.166 1 96.06 294 ALA B N 1
ATOM 5105 C CA . ALA B 1 294 ? 14.359 -21.391 0.286 1 96.06 294 ALA B CA 1
ATOM 5106 C C . ALA B 1 294 ? 14.086 -20 0.855 1 96.06 294 ALA B C 1
ATOM 5108 O O . ALA B 1 294 ? 13.461 -19.875 1.914 1 96.06 294 ALA B O 1
ATOM 5109 N N . TRP B 1 295 ? 14.562 -19.031 0.152 1 97.12 295 TRP B N 1
ATOM 5110 C CA . TRP B 1 295 ? 14.312 -17.672 0.615 1 97.12 295 TRP B CA 1
ATOM 5111 C C . TRP B 1 295 ? 12.82 -17.375 0.657 1 97.12 295 TRP B C 1
ATOM 5113 O O . TRP B 1 295 ? 12.297 -16.922 1.678 1 97.12 295 TRP B O 1
ATOM 5123 N N . SER B 1 296 ? 12.156 -17.656 -0.419 1 95.56 296 SER B N 1
ATOM 5124 C CA . SER B 1 296 ? 10.727 -17.391 -0.498 1 95.56 296 SER B CA 1
ATOM 5125 C C . SER B 1 296 ? 9.953 -18.172 0.559 1 95.56 296 SER B C 1
ATOM 5127 O O . SER B 1 296 ? 9.086 -17.625 1.239 1 95.56 296 SER B O 1
ATOM 5129 N N . MET B 1 297 ? 10.336 -19.391 0.718 1 92.44 297 MET B N 1
ATOM 5130 C CA . MET B 1 297 ? 9.633 -20.266 1.64 1 92.44 297 MET B CA 1
ATOM 5131 C C . MET B 1 297 ? 9.883 -19.859 3.088 1 92.44 297 MET B C 1
ATOM 5133 O O . MET B 1 297 ? 9.07 -20.156 3.969 1 92.44 297 MET B O 1
ATOM 5137 N N . GLY B 1 298 ? 10.938 -19.219 3.301 1 91.88 298 GLY B N 1
ATOM 5138 C CA . GLY B 1 298 ? 11.305 -18.797 4.645 1 91.88 298 GLY B CA 1
ATOM 5139 C C . GLY B 1 298 ? 10.57 -17.547 5.098 1 91.88 298 GLY B C 1
ATOM 5140 O O . GLY B 1 298 ? 10.602 -17.188 6.281 1 91.88 298 GLY B O 1
ATOM 5141 N N . ARG B 1 299 ? 9.938 -16.953 4.188 1 91.75 299 ARG B N 1
ATOM 5142 C CA . ARG B 1 299 ? 9.18 -15.766 4.551 1 91.75 299 ARG B CA 1
ATOM 5143 C C . ARG B 1 299 ? 7.914 -16.125 5.316 1 91.75 299 ARG B C 1
ATOM 5145 O O . ARG B 1 299 ? 7.16 -17.016 4.895 1 91.75 299 ARG B O 1
ATOM 5152 N N . GLU B 1 300 ? 7.641 -15.391 6.367 1 86.94 300 GLU B N 1
ATOM 5153 C CA . GLU B 1 300 ? 6.492 -15.68 7.223 1 86.94 300 GLU B CA 1
ATOM 5154 C C . GLU B 1 300 ? 5.188 -15.578 6.445 1 86.94 300 GLU B C 1
ATOM 5156 O O . GLU B 1 300 ? 4.27 -16.375 6.652 1 86.94 300 GLU B O 1
ATOM 5161 N N . CYS B 1 301 ? 5.156 -14.75 5.52 1 87.12 301 CYS B N 1
ATOM 5162 C CA . CYS B 1 301 ? 3.924 -14.422 4.812 1 87.12 301 CYS B CA 1
ATOM 5163 C C . CYS B 1 301 ? 3.623 -15.445 3.727 1 87.12 301 CYS B C 1
ATOM 5165 O O . CYS B 1 301 ? 2.508 -15.5 3.205 1 87.12 301 CYS B O 1
ATOM 5167 N N . VAL B 1 302 ? 4.594 -16.25 3.32 1 93.94 302 VAL B N 1
ATOM 5168 C CA . VAL B 1 302 ? 4.445 -17.188 2.213 1 93.94 302 VAL B CA 1
ATOM 5169 C C . VAL B 1 302 ? 3.951 -18.531 2.74 1 93.94 302 VAL B C 1
ATOM 5171 O O . VAL B 1 302 ? 4.605 -19.156 3.578 1 93.94 302 VAL B O 1
ATOM 5174 N N . ARG B 1 303 ? 2.818 -18.906 2.248 1 95.19 303 ARG B N 1
ATOM 5175 C CA . ARG B 1 303 ? 2.221 -20.156 2.721 1 95.19 303 ARG B CA 1
ATOM 5176 C C . ARG B 1 303 ? 2.645 -21.328 1.849 1 95.19 303 ARG B C 1
ATOM 5178 O O . ARG B 1 303 ? 2.916 -22.422 2.355 1 95.19 303 ARG B O 1
ATOM 5185 N N . ALA B 1 304 ? 2.66 -21.172 0.592 1 96.44 304 ALA B N 1
ATOM 5186 C CA . ALA B 1 304 ? 3.105 -22.109 -0.432 1 96.44 304 ALA B CA 1
ATOM 5187 C C . ALA B 1 304 ? 3.594 -21.375 -1.677 1 96.44 304 ALA B C 1
ATOM 5189 O O . ALA B 1 304 ? 3.26 -20.203 -1.887 1 96.44 304 ALA B O 1
ATOM 5190 N N . LEU B 1 305 ? 4.441 -22.078 -2.445 1 96.25 305 LEU B N 1
ATOM 5191 C CA . LEU B 1 305 ? 5.055 -21.422 -3.6 1 96.25 305 LEU B CA 1
ATOM 5192 C C . LEU B 1 305 ? 4.574 -22.062 -4.898 1 96.25 305 LEU B C 1
ATOM 5194 O O . LEU B 1 305 ? 4.551 -23.297 -5.023 1 96.25 305 LEU B O 1
ATOM 5198 N N . ILE B 1 306 ? 4.199 -21.203 -5.844 1 97 306 ILE B N 1
ATOM 5199 C CA . ILE B 1 306 ? 3.871 -21.688 -7.184 1 97 306 ILE B CA 1
ATOM 5200 C C . ILE B 1 306 ? 5.129 -21.703 -8.047 1 97 306 ILE B C 1
ATOM 5202 O O . ILE B 1 306 ? 5.801 -20.672 -8.203 1 97 306 ILE B O 1
ATOM 5206 N N . ILE B 1 307 ? 5.398 -22.875 -8.602 1 94.56 307 ILE B N 1
ATOM 5207 C CA . ILE B 1 307 ? 6.617 -23.016 -9.391 1 94.56 307 ILE B CA 1
ATOM 5208 C C . ILE B 1 307 ? 6.281 -23.641 -10.75 1 94.56 307 ILE B C 1
ATOM 5210 O O . ILE B 1 307 ? 5.531 -24.609 -10.828 1 94.56 307 ILE B O 1
ATOM 5214 N N . ASP B 1 308 ? 6.797 -22.984 -11.734 1 93.12 308 ASP B N 1
ATOM 5215 C CA . ASP B 1 308 ? 6.84 -23.562 -13.07 1 93.12 308 ASP B CA 1
ATOM 5216 C C . ASP B 1 308 ? 8.258 -23.984 -13.438 1 93.12 308 ASP B C 1
ATOM 5218 O O . ASP B 1 308 ? 9.234 -23.375 -12.992 1 93.12 308 ASP B O 1
ATOM 5222 N N . ALA B 1 309 ? 8.352 -25.062 -14.18 1 92.62 309 ALA B N 1
ATOM 5223 C CA . ALA B 1 309 ? 9.672 -25.531 -14.594 1 92.62 309 ALA B CA 1
ATOM 5224 C C . ALA B 1 309 ? 9.656 -26 -16.047 1 92.62 309 ALA B C 1
ATOM 5226 O O . ALA B 1 309 ? 8.703 -26.641 -16.484 1 92.62 309 ALA B O 1
ATOM 5227 N N . PRO B 1 310 ? 10.758 -25.719 -16.703 1 91.62 310 PRO B N 1
ATOM 5228 C CA . PRO B 1 310 ? 10.797 -26.109 -18.125 1 91.62 310 PRO B CA 1
ATOM 5229 C C . PRO B 1 310 ? 11 -27.609 -18.328 1 91.62 310 PRO B C 1
ATOM 5231 O O . PRO B 1 310 ? 10.695 -28.125 -19.391 1 91.62 310 PRO B O 1
ATOM 5234 N N . THR B 1 311 ? 11.594 -28.281 -17.344 1 93.75 311 THR B N 1
ATOM 5235 C CA . THR B 1 311 ? 11.797 -29.719 -17.422 1 93.75 311 THR B CA 1
ATOM 5236 C C . THR B 1 311 ? 11.484 -30.375 -16.094 1 93.75 311 THR B C 1
ATOM 5238 O O . THR B 1 311 ? 11.422 -29.703 -15.055 1 93.75 311 THR B O 1
ATOM 5241 N N . THR B 1 312 ? 11.266 -31.703 -16.203 1 95.19 312 THR B N 1
ATOM 5242 C CA . THR B 1 312 ? 11.023 -32.469 -14.984 1 95.19 312 THR B CA 1
ATOM 5243 C C . THR B 1 312 ? 12.219 -32.375 -14.039 1 95.19 312 THR B C 1
ATOM 5245 O O . THR B 1 312 ? 12.047 -32.281 -12.82 1 95.19 312 THR B O 1
ATOM 5248 N N . GLY B 1 313 ? 13.406 -32.438 -14.633 1 95 313 GLY B N 1
ATOM 5249 C CA . GLY B 1 313 ? 14.609 -32.281 -13.82 1 95 313 GLY B CA 1
ATOM 5250 C C . GLY B 1 313 ? 14.648 -30.984 -13.047 1 95 313 GLY B C 1
ATOM 5251 O O . GLY B 1 313 ? 14.961 -30.969 -11.852 1 95 313 GLY B O 1
ATOM 5252 N N . HIS B 1 314 ? 14.344 -29.891 -13.68 1 94.5 314 HIS B N 1
ATOM 5253 C CA . HIS B 1 314 ? 14.305 -28.578 -13.031 1 94.5 314 HIS B CA 1
ATOM 5254 C C . HIS B 1 314 ? 13.242 -28.547 -11.945 1 94.5 314 HIS B C 1
ATOM 5256 O O . HIS B 1 314 ? 13.445 -27.938 -10.891 1 94.5 314 HIS B O 1
ATOM 5262 N N . LEU B 1 315 ? 12.133 -29.172 -12.219 1 94.44 315 LEU B N 1
ATOM 5263 C CA . LEU B 1 315 ? 11.047 -29.234 -11.242 1 94.44 315 LEU B CA 1
ATOM 5264 C C . LEU B 1 315 ? 11.492 -29.953 -9.977 1 94.44 315 LEU B C 1
ATOM 5266 O O . LEU B 1 315 ? 11.297 -29.453 -8.867 1 94.44 315 LEU B O 1
ATOM 5270 N N . LEU B 1 316 ? 12.078 -31.109 -10.164 1 94.81 316 LEU B N 1
ATOM 5271 C CA . LEU B 1 316 ? 12.508 -31.906 -9.023 1 94.81 316 LEU B CA 1
ATOM 5272 C C . LEU B 1 316 ? 13.609 -31.188 -8.242 1 94.81 316 LEU B C 1
ATOM 5274 O O . LEU B 1 316 ? 13.656 -31.266 -7.012 1 94.81 316 LEU B O 1
ATOM 5278 N N . ASP B 1 317 ? 14.43 -30.469 -8.961 1 94.69 317 ASP B N 1
ATOM 5279 C CA . ASP B 1 317 ? 15.445 -29.656 -8.305 1 94.69 317 ASP B CA 1
ATOM 5280 C C . ASP B 1 317 ? 14.797 -28.562 -7.449 1 94.69 317 ASP B C 1
ATOM 5282 O O . ASP B 1 317 ? 15.203 -28.344 -6.305 1 94.69 317 ASP B O 1
ATOM 5286 N N . ALA B 1 318 ? 13.812 -27.906 -7.984 1 93.5 318 ALA B N 1
ATOM 5287 C CA . ALA B 1 318 ? 13.094 -26.859 -7.277 1 93.5 318 ALA B CA 1
ATOM 5288 C C . ALA B 1 318 ? 12.43 -27.391 -6.016 1 93.5 318 ALA B C 1
ATOM 5290 O O . ALA B 1 318 ? 12.469 -26.75 -4.965 1 93.5 318 ALA B O 1
ATOM 5291 N N . ILE B 1 319 ? 11.875 -28.562 -6.113 1 93.62 319 ILE B N 1
ATOM 5292 C CA . ILE B 1 319 ? 11.188 -29.188 -4.984 1 93.62 319 ILE B CA 1
ATOM 5293 C C . ILE B 1 319 ? 12.172 -29.391 -3.838 1 93.62 319 ILE B C 1
ATOM 5295 O O . ILE B 1 319 ? 11.82 -29.219 -2.67 1 93.62 319 ILE B O 1
ATOM 5299 N N . ARG B 1 320 ? 13.375 -29.672 -4.16 1 92.81 320 ARG B N 1
ATOM 5300 C CA . ARG B 1 320 ? 14.391 -29.922 -3.152 1 92.81 320 ARG B CA 1
ATOM 5301 C C . ARG B 1 320 ? 14.75 -28.641 -2.395 1 92.81 320 ARG B C 1
ATOM 5303 O O . ARG B 1 320 ? 15.352 -28.703 -1.322 1 92.81 320 ARG B O 1
ATOM 5310 N N . GLY B 1 321 ? 14.375 -27.5 -2.891 1 92.25 321 GLY B N 1
ATOM 5311 C CA . GLY B 1 321 ? 14.617 -26.219 -2.23 1 92.25 321 GLY B CA 1
ATOM 5312 C C . GLY B 1 321 ? 13.914 -26.109 -0.89 1 92.25 321 GLY B C 1
ATOM 5313 O O . GLY B 1 321 ? 14.328 -25.312 -0.037 1 92.25 321 GLY B O 1
ATOM 5314 N N . VAL B 1 322 ? 12.914 -26.891 -0.624 1 88.94 322 VAL B N 1
ATOM 5315 C CA . VAL B 1 322 ? 12.133 -26.844 0.608 1 88.94 322 VAL B CA 1
ATOM 5316 C C . VAL B 1 322 ? 13 -27.281 1.787 1 88.94 322 VAL B C 1
ATOM 5318 O O . VAL B 1 322 ? 12.742 -26.891 2.932 1 88.94 322 VAL B O 1
ATOM 5321 N N . ASP B 1 323 ? 14.055 -27.953 1.509 1 89.94 323 ASP B N 1
ATOM 5322 C CA . ASP B 1 323 ? 14.891 -28.531 2.557 1 89.94 323 ASP B CA 1
ATOM 5323 C C . ASP B 1 323 ? 16.078 -27.625 2.865 1 89.94 323 ASP B C 1
ATOM 5325 O O . ASP B 1 323 ? 16.828 -27.859 3.816 1 89.94 323 ASP B O 1
ATOM 5329 N N . VAL B 1 324 ? 16.219 -26.641 2.041 1 93.75 324 VAL B N 1
ATOM 5330 C CA . VAL B 1 324 ? 17.375 -25.766 2.217 1 93.75 324 VAL B CA 1
ATOM 5331 C C . VAL B 1 324 ? 17.078 -24.75 3.324 1 93.75 324 VAL B C 1
ATOM 5333 O O . VAL B 1 324 ? 16.016 -24.125 3.344 1 93.75 324 VAL B O 1
ATOM 5336 N N . LEU B 1 325 ? 18.016 -24.594 4.242 1 93.5 325 LEU B N 1
ATOM 5337 C CA . LEU B 1 325 ? 17.891 -23.641 5.348 1 93.5 325 LEU B CA 1
ATOM 5338 C C . LEU B 1 325 ? 18.781 -22.422 5.141 1 93.5 325 LEU B C 1
ATOM 5340 O O . LEU B 1 325 ? 19.969 -22.562 4.895 1 93.5 325 LEU B O 1
ATOM 5344 N N . LEU B 1 326 ? 18.188 -21.281 5.168 1 97.25 326 LEU B N 1
ATOM 5345 C CA . LEU B 1 326 ? 18.922 -20.031 5.156 1 97.25 326 LEU B CA 1
ATOM 5346 C C . LEU B 1 326 ? 18.984 -19.422 6.551 1 97.25 326 LEU B C 1
ATOM 5348 O O . LEU B 1 326 ? 17.969 -19.344 7.246 1 97.25 326 LEU B O 1
ATOM 5352 N N . THR B 1 327 ? 20.141 -18.984 7.008 1 97.19 327 THR B N 1
ATOM 5353 C CA . THR B 1 327 ? 20.281 -18.281 8.273 1 97.19 327 THR B CA 1
ATOM 5354 C C . THR B 1 327 ? 19.781 -16.844 8.156 1 97.19 327 THR B C 1
ATOM 5356 O O . THR B 1 327 ? 19.625 -16.328 7.051 1 97.19 327 THR B O 1
ATOM 5359 N N . PRO B 1 328 ? 19.562 -16.266 9.328 1 96.75 328 PRO B N 1
ATOM 5360 C CA . PRO B 1 328 ? 19.203 -14.852 9.281 1 96.75 328 PRO B CA 1
ATOM 5361 C C . PRO B 1 328 ? 20.25 -14 8.57 1 96.75 328 PRO B C 1
ATOM 5363 O O . PRO B 1 328 ? 19.891 -13.039 7.871 1 96.75 328 PRO B O 1
ATOM 5366 N N . ALA B 1 329 ? 21.438 -14.367 8.727 1 97.75 329 ALA B N 1
ATOM 5367 C CA . ALA B 1 329 ? 22.516 -13.641 8.062 1 97.75 329 ALA B CA 1
ATOM 5368 C C . ALA B 1 329 ? 22.438 -13.812 6.551 1 97.75 329 ALA B C 1
ATOM 5370 O O . ALA B 1 329 ? 22.656 -12.859 5.801 1 97.75 329 ALA B O 1
ATOM 5371 N N . ASP B 1 330 ? 22.156 -15.07 6.062 1 98.25 330 ASP B N 1
ATOM 5372 C CA . ASP B 1 330 ? 21.969 -15.312 4.637 1 98.25 330 ASP B CA 1
ATOM 5373 C C . ASP B 1 330 ? 20.859 -14.438 4.066 1 98.25 330 ASP B C 1
ATOM 5375 O O . ASP B 1 330 ? 21.047 -13.789 3.031 1 98.25 330 ASP B O 1
ATOM 5379 N N . THR B 1 331 ? 19.812 -14.461 4.789 1 98 331 THR B N 1
ATOM 5380 C CA . THR B 1 331 ? 18.625 -13.719 4.352 1 98 331 THR B CA 1
ATOM 5381 C C . THR B 1 331 ? 18.938 -12.227 4.258 1 98 331 THR B C 1
ATOM 5383 O O . THR B 1 331 ? 18.609 -11.586 3.258 1 98 331 THR B O 1
ATOM 5386 N N . GLN B 1 332 ? 19.594 -11.703 5.227 1 97.94 332 GLN B N 1
ATOM 5387 C CA . GLN B 1 332 ? 19.969 -10.289 5.223 1 97.94 332 GLN B CA 1
ATOM 5388 C C . GLN B 1 332 ? 20.922 -9.977 4.07 1 97.94 332 GLN B C 1
ATOM 5390 O O . GLN B 1 332 ? 20.766 -8.945 3.404 1 97.94 332 GLN B O 1
ATOM 5395 N N . TYR B 1 333 ? 21.859 -10.867 3.885 1 98.44 333 TYR B N 1
ATOM 5396 C CA . TYR B 1 333 ? 22.828 -10.719 2.807 1 98.44 333 TYR B CA 1
ATOM 5397 C C . TYR B 1 333 ? 22.141 -10.648 1.452 1 98.44 333 TYR B C 1
ATOM 5399 O O . TYR B 1 333 ? 22.484 -9.812 0.612 1 98.44 333 TYR B O 1
ATOM 5407 N N . LEU B 1 334 ? 21.094 -11.414 1.263 1 98.5 334 LEU B N 1
ATOM 5408 C CA . LEU B 1 334 ? 20.344 -11.477 0.007 1 98.5 334 LEU B CA 1
ATOM 5409 C C . LEU B 1 334 ? 19.469 -10.25 -0.164 1 98.5 334 LEU B C 1
ATOM 5411 O O . LEU B 1 334 ? 19.25 -9.781 -1.285 1 98.5 334 LEU B O 1
ATOM 5415 N N . GLU B 1 335 ? 19 -9.727 0.945 1 97.94 335 GLU B N 1
ATOM 5416 C CA . GLU B 1 335 ? 17.953 -8.719 0.889 1 97.94 335 GLU B CA 1
ATOM 5417 C C . GLU B 1 335 ? 18.531 -7.312 0.858 1 97.94 335 GLU B C 1
ATOM 5419 O O . GLU B 1 335 ? 17.891 -6.383 0.355 1 97.94 335 GLU B O 1
ATOM 5424 N N . GLU B 1 336 ? 19.672 -7.109 1.309 1 97.62 336 GLU B N 1
ATOM 5425 C CA . GLU B 1 336 ? 20.25 -5.805 1.61 1 97.62 336 GLU B CA 1
ATOM 5426 C C . GLU B 1 336 ? 20.312 -4.926 0.365 1 97.62 336 GLU B C 1
ATOM 5428 O O . GLU B 1 336 ? 20.047 -3.727 0.431 1 97.62 336 GLU B O 1
ATOM 5433 N N . PRO B 1 337 ? 20.594 -5.445 -0.817 1 97.06 337 PRO B N 1
ATOM 5434 C CA . PRO B 1 337 ? 20.797 -4.586 -1.986 1 97.06 337 PRO B CA 1
ATOM 5435 C C . PRO B 1 337 ? 19.469 -4.105 -2.594 1 97.06 337 PRO B C 1
ATOM 5437 O O . PRO B 1 337 ? 19.484 -3.258 -3.49 1 97.06 337 PRO B O 1
ATOM 5440 N N . TYR B 1 338 ? 18.375 -4.59 -2.125 1 96.19 338 TYR B N 1
ATOM 5441 C CA . TYR B 1 338 ? 17.094 -4.336 -2.773 1 96.19 338 TYR B CA 1
ATOM 5442 C C . TYR B 1 338 ? 16.781 -2.844 -2.809 1 96.19 338 TYR B C 1
ATOM 5444 O O . TYR B 1 338 ? 17 -2.135 -1.823 1 96.19 338 TYR B O 1
ATOM 5452 N N . VAL B 1 339 ? 16.297 -2.385 -3.953 1 92.06 339 VAL B N 1
ATOM 5453 C CA . VAL B 1 339 ? 15.844 -1.009 -4.152 1 92.06 339 VAL B CA 1
ATOM 5454 C C . VAL B 1 339 ? 14.367 -0.99 -4.523 1 92.06 339 VAL B C 1
ATOM 5456 O O . VAL B 1 339 ? 13.93 -1.741 -5.398 1 92.06 339 VAL B O 1
ATOM 5459 N N . PRO B 1 340 ? 13.609 -0.1 -3.859 1 91.81 340 PRO B N 1
ATOM 5460 C CA . PRO B 1 340 ? 12.172 -0.036 -4.156 1 91.81 340 PRO B CA 1
ATOM 5461 C C . PRO B 1 340 ? 11.891 0.177 -5.641 1 91.81 340 PRO B C 1
ATOM 5463 O O . PRO B 1 340 ? 12.641 0.884 -6.324 1 91.81 340 PRO B O 1
ATOM 5466 N N . GLN B 1 341 ? 10.758 -0.453 -6.059 1 91.38 341 GLN B N 1
ATOM 5467 C CA . GLN B 1 341 ? 10.383 -0.452 -7.469 1 91.38 341 GLN B CA 1
ATOM 5468 C C . GLN B 1 341 ? 8.953 0.053 -7.66 1 91.38 341 GLN B C 1
ATOM 5470 O O . GLN B 1 341 ? 8.195 0.166 -6.691 1 91.38 341 GLN B O 1
ATOM 5475 N N . LYS B 1 342 ? 8.688 0.411 -8.953 1 87.12 342 LYS B N 1
ATOM 5476 C CA . LYS B 1 342 ? 7.293 0.686 -9.305 1 87.12 342 LYS B CA 1
ATOM 5477 C C . LYS B 1 342 ? 6.434 -0.567 -9.164 1 87.12 342 LYS B C 1
ATOM 5479 O O . LYS B 1 342 ? 6.906 -1.681 -9.406 1 87.12 342 LYS B O 1
ATOM 5484 N N . LEU B 1 343 ? 5.25 -0.358 -8.781 1 85 343 LEU B N 1
ATOM 5485 C CA . LEU B 1 343 ? 4.332 -1.489 -8.68 1 85 343 LEU B CA 1
ATOM 5486 C C . LEU B 1 343 ? 4.035 -2.072 -10.055 1 85 343 LEU B C 1
ATOM 5488 O O . LEU B 1 343 ? 3.869 -1.33 -11.023 1 85 343 LEU B O 1
ATOM 5492 N N . ARG B 1 344 ? 3.957 -3.379 -10.078 1 78.5 344 ARG B N 1
ATOM 5493 C CA . ARG B 1 344 ? 3.688 -4.074 -11.336 1 78.5 344 ARG B CA 1
ATOM 5494 C C . ARG B 1 344 ? 2.195 -4.328 -11.508 1 78.5 344 ARG B C 1
ATOM 5496 O O . ARG B 1 344 ? 1.742 -4.66 -12.609 1 78.5 344 ARG B O 1
ATOM 5503 N N . HIS B 1 345 ? 1.46 -4.285 -10.438 1 79 345 HIS B N 1
ATOM 5504 C CA . HIS B 1 345 ? 0.012 -4.457 -10.484 1 79 345 HIS B CA 1
ATOM 5505 C C . HIS B 1 345 ? -0.708 -3.184 -10.055 1 79 345 HIS B C 1
ATOM 5507 O O . HIS B 1 345 ? -0.124 -2.336 -9.375 1 79 345 HIS B O 1
#

Secondary structure (DSSP, 8-state):
----------EEE-TTS--EEESEEEE-TTBS-TTT-TTSB-HHHHHHHHHHHHHTT--EEE--TTGGGGHHHHHHHHHHHHTT--GGG-EEEEEESSPPPSSTT---TT-HHHHHSSTT-TTSSS--HHHHHHHHHHHHHHHT-S-EEEEEESS--TTS-HHHHHHHHHHHHHHTSEEEEEEES--HHHHHHHHHHHHHTT---EEEEE-B-BTTB-GGGTTHHHHHHHHT-EE--B-TTGGGTTSS-HHHHTTS--TTT-TT---HHHHHHHHHHHHHHHHHTS-HHHHHHHHHHHSTTB--EEE--SSHHHHHHHHGGGG----HHHHHHHHTT--------/----------EEE-TTS--EEESEEEE-TTBS-TTT-TTSB-HHHHHHHHHHHHHTT--EEE--TTGGGGHHHHHHHHHHHHTT--GGG-EEEEEESSPPPSSTT---TT-HHHHHSSTT-TTSSS--HHHHHHHHHHHHHHHT-S-EEEEEESS--TTS-HHHHHHHHHHHHHHTSEEEEEEES--HHHHHHHHHHHHHTT---EEEEE-B-BTTB-GGGTTHHHHHHHHT-EE--B-TTGGGTTSS-HHHHTTS--TTT-TT---HHHHHHHHHHHHHHHHHTS-HHHHHHHHHHHSTTB--EEE--SSHHHHHHHHGGGG----HHHHHHHHTT--------

pLDDT: mean 92.35, std 10.57, range [25.89, 98.94]

Radius of gyration: 28.59 Å; Cα contacts (8 Å, |Δi|>4): 1331; chains: 2; bounding box: 52×102×66 Å

Nearest PDB structures (foldseek):
  8hwn-assembly3_C  TM=9.403E-01  e=5.067E-27  Devosia
  4xk2-assembly2_B  TM=9.257E-01  e=2.427E-26  Polaromonas sp. JS666
  8hwn-assembly4_D  TM=9.521E-01  e=1.849E-25  Devosia
  4xk2-assembly1_C  TM=9.143E-01  e=1.924E-26  Polaromonas sp. JS666
  4aub-assembly1_B  TM=8.795E-01  e=3.234E-23  Escherichia coli K-12

Foldseek 3Di:
DPDPPLLPFDWDAFFPDRDIFTQEEAELLQEFDCLLPVLRDYLVQSLVLVVLCVVSPGQEYEYECARLLNRSLLSQLCSCVVVVPDPVRHAYEYEAFAAGDPDSNDDCPPVRVVCCVPPPCPPCGALALVNVVVRLVSSCVSSVHQAHAEYEHAEDGPPDDLVRNQVSVQVCCVVVRYVAYAYEHDDLVSLCVNQVVCVVVVGGHHREYEYADFLQAHQCVVHPLVSCVVSRHAYAYDCLCQVPLQQDQPVVNVVDDCCSSCVPDDDPLSNQLSNLLVVVCVVVVATSLLSSLLLQSPDPRHRHYHDYDSHSVRVVSNSCSVVDDDDPVSNCSNNVSHDDDDDPD/DPDPPLLDWDWDAFFPDRDIFTQEEAELLQEFDCLLPVLRDYLVQSLVLVVLCVVSPGQEYEYECARLLNRSLLSQLCSCVVVVPDPVRHAYEYEAFAAGDPDSNDDCPPVRVVCCVPPPCPPCGALALVNVVVRLVVSCVSSVHQAHAEYEHAEDGPPDDLVRNQVSVQVCCVVVRYVAYAYEHDDLVSLCVNQVVCVVVVGGHHREYEYADFLQAHQCVVHPLVSCVVSRHAYAYDCLCQVPLQQDQPVVNVVDDCCSSCVPDDDPLSNQLSNLLVVVCVVVVATSLLSSLLLQSPDPRHRHYHDYDSHSVRVVSNSCSVVDDDDPVSNCSNNVSHDDDDDPD